Protein AF-A0AAD5TUG9-F1 (afdb_monomer_lite)

Secondary structure (DSSP, 8-state):
-------------------------------------PPP-------EEEEETTEEEEEEEETTEEEEETTTTTTHHHHHHHHHHHHTTT--------------EEE-HHHHHHHHHTSPPPPPPP--------------------------------SSS-------TTPPBPPPB----TTTSEE-TTS-EE---EEE-SSTTTEEEEHHHIIIIIS---HHHHHHHHHSSTTS-BTTTEEEEEETTEEEEEEEHHHHHHHHHH--SHHHHHHHHHHHHHHHHHHHS-HHHHHHHHHHHTT--HHHHHHHHHT--S--EEEEEEEEEEHHHHTTTTTB--TT--TTSEEEEEEEESSHHHHHHHHHHHHGGGSTT---EEEEEEEE-TTTHHHHHHHHHHHHHH-GGGB--B-SEEEPTTS-EEE----TTEEEE-GGGHHHHHHHHHHHHHHH-THHHHHHHHHHHHHHHHHHHHHHHHHHHHHHHHHHHHHHHHHHHHHHHHHHHHHHHHHHHHHHHHHHHHHHHHHHHHHHHHHHHHTT--

Sequence (546 aa):
MSLPSNAIPGAVSRRLVSGGNSPVNVGGGGFGALAADPPQPSGSQSDSRLRIKGREFLVAELAGQQYVLSDDLRDVLPAYFTSKREKAKNAKWTSGLPSWSCSKVLVTRDWLERELDNQPIPEPQETGPLPSAACGKENAGQGNPTLVARSTSPQESLEDTEPVEDNDESLAPAPDLVSLTDAQKWSDEDGKPVELETRGELTKTGLLFRAADVAKKLLGTTPRNLRKTIYDGDAFVPDEDFIRVRQDNVTTIYVTFSGVVRLLYRSRRALARRFTDWATEKLFVLKAGDDNDRAGLAGDILGVPLQTALTILNKCPLPCAQVYLLTLGTVGKLRETMTIANANAADDHIVVKIGATTRGAATRISEHRLGLGRIKNVDLRFVKAIWTDPLLLFTCEAEVKQYFQSHADWIFRHSGWETWRDGKRRPASERSEIFVIPAKELDTVQKLYDAWQAKFGGGYADLLKTNEALQEALRQKGINEAVLADVHNERIRSRDIEIAACHREIAGRDREIAGRDRESALLKQHISQAEELHQLKMDVLRSKNA

Organism: NCBI:txid109894

Radius of gyration: 45.91 Å; chains: 1; bounding box: 108×110×173 Å

pLDDT: mean 72.06, std 23.51, range [25.47, 98.25]

InterPro domains:
  IPR003497 BRO N-terminal domain [PS51750] (180-293)

Foldseek 3Di:
DDDDDDDDDDDDDDDDDDDDDDDDDDDDDDDDDDDDDDDDDDPDPPQDWDADPNDTFTWDADPNATETAVVSCPVPVVVVVVVCVVCVVDDDDDDDDDDDPDRYDYDHPVVVVVVVVVPDDPDDDDDDDDDDDDDDDDDDDDDDDDDDDDDDDDDDDDDPDPLPPPCVVVAAAFAAWDDDDQVRADADPVRGGQDFGWGADPDQLRIWTFQQSLQCTQQVHHVVVVVCVAPVDPQHDESRQWHWHQDPNHTTIIGGPNVSLSVLCVGPDPSSVVVVVVVCQLVCCVPPNDPVSVVVSCCVVVVPDVVVVLVVFVVPPAQFKKKWKKWFAFCLLCCVQQQQPLPLFDRQWTKMFIDIDSRTDNVVLVVCCVPSVVGGSTDIDTDDMQGADPVCRVVLSVVLLVVQVVVVSFFRDHPDWDQDPVRDTDRPPRNSRITTGNPVCSVVSSVVNVVSNVVGVPCVVVVVVVVVVVVVVVVVVVVVVVVVVVVVVVVVVVVVVVVVVVVVVVVVVVVVVVVVVVVVVVVVVVVVVVVVVVVVVVVVVVVVVD

Structure (mmCIF, N/CA/C/O backbone):
data_AF-A0AAD5TUG9-F1
#
_entry.id   AF-A0AAD5TUG9-F1
#
loop_
_atom_site.group_PDB
_atom_site.id
_atom_site.type_symbol
_atom_site.label_atom_id
_atom_site.label_alt_id
_atom_site.label_comp_id
_atom_site.label_asym_id
_atom_site.label_entity_id
_atom_site.label_seq_id
_atom_site.pdbx_PDB_ins_code
_atom_site.Cartn_x
_atom_site.Cartn_y
_atom_site.Cartn_z
_atom_site.occupancy
_atom_site.B_iso_or_equiv
_atom_site.auth_seq_id
_atom_site.auth_comp_id
_atom_site.auth_asym_id
_atom_site.auth_atom_id
_atom_site.pdbx_PDB_model_num
ATOM 1 N N . MET A 1 1 ? -11.981 8.557 91.994 1.00 34.09 1 MET A N 1
ATOM 2 C CA . MET A 1 1 ? -10.874 7.646 91.636 1.00 34.09 1 MET A CA 1
ATOM 3 C C . MET A 1 1 ? -10.370 8.064 90.264 1.00 34.09 1 MET A C 1
ATOM 5 O O . MET A 1 1 ? -11.205 8.197 89.386 1.00 34.09 1 MET A O 1
ATOM 9 N N . SER A 1 2 ? -9.101 8.290 89.950 1.00 27.89 2 SER A N 1
ATOM 10 C CA . SER A 1 2 ? -7.861 8.592 90.687 1.00 27.89 2 SER A CA 1
ATOM 11 C C . SER A 1 2 ? -6.741 8.294 89.682 1.00 27.89 2 SER A C 1
ATOM 13 O O . SER A 1 2 ? -6.623 7.167 89.211 1.00 27.89 2 SER A O 1
ATOM 15 N N . LEU A 1 3 ? -5.971 9.326 89.343 1.00 33.53 3 LEU A N 1
ATOM 16 C CA . LEU A 1 3 ? -4.694 9.302 88.604 1.00 33.53 3 LEU A CA 1
ATOM 17 C C . LEU A 1 3 ? -3.623 8.472 89.397 1.00 33.53 3 LEU A C 1
ATOM 19 O O . LEU A 1 3 ? -3.961 8.099 90.525 1.00 33.53 3 LEU A O 1
ATOM 23 N N . PRO A 1 4 ? -2.361 8.211 88.929 1.00 60.53 4 PRO A N 1
ATOM 24 C CA . PRO A 1 4 ? -1.584 9.121 88.064 1.00 60.53 4 PRO A CA 1
ATOM 25 C C . PRO A 1 4 ? -0.418 8.612 87.153 1.00 60.53 4 PRO A C 1
ATOM 27 O O . PRO A 1 4 ? 0.036 7.478 87.215 1.00 60.53 4 PRO A O 1
ATOM 30 N N . SER A 1 5 ? 0.095 9.576 86.361 1.00 34.31 5 SER A N 1
ATOM 31 C CA . SER A 1 5 ? 1.519 9.913 86.068 1.00 34.31 5 SER A CA 1
ATOM 32 C C . SER A 1 5 ? 2.519 8.917 85.442 1.00 34.31 5 SER A C 1
ATOM 34 O O . SER A 1 5 ? 2.812 7.881 86.029 1.00 34.31 5 SER A O 1
ATOM 36 N N . ASN A 1 6 ? 3.283 9.386 84.434 1.00 31.80 6 ASN A N 1
ATOM 37 C CA . ASN A 1 6 ? 4.652 9.905 84.680 1.00 31.80 6 ASN A CA 1
ATOM 38 C C . ASN A 1 6 ? 5.288 10.678 83.497 1.00 31.80 6 ASN A C 1
ATOM 40 O O . ASN A 1 6 ? 4.748 10.692 82.394 1.00 31.80 6 ASN A O 1
ATOM 44 N N . ALA A 1 7 ? 6.401 11.380 83.773 1.00 31.02 7 ALA A N 1
ATOM 45 C CA . ALA A 1 7 ? 7.134 12.316 82.896 1.00 31.02 7 ALA A CA 1
ATOM 46 C C . ALA A 1 7 ? 8.590 12.520 83.451 1.00 31.02 7 ALA A C 1
ATOM 48 O O . ALA A 1 7 ? 8.932 11.869 84.432 1.00 31.02 7 ALA A O 1
ATOM 49 N N . ILE A 1 8 ? 9.525 13.353 82.948 1.00 33.47 8 ILE A N 1
ATOM 50 C CA . ILE A 1 8 ? 9.454 14.440 81.945 1.00 33.47 8 ILE A CA 1
ATOM 51 C C . ILE A 1 8 ? 10.663 14.517 80.958 1.00 33.47 8 ILE A C 1
ATOM 53 O O . ILE A 1 8 ? 10.397 14.446 79.760 1.00 33.47 8 ILE A O 1
ATOM 57 N N . PRO A 1 9 ? 11.937 14.792 81.355 1.00 55.38 9 PRO A N 1
ATOM 58 C CA . PRO A 1 9 ? 12.659 15.866 80.644 1.00 55.38 9 PRO A CA 1
ATOM 59 C C . PRO A 1 9 ? 14.046 15.554 80.039 1.00 55.38 9 PRO A C 1
ATOM 61 O O . PRO A 1 9 ? 14.785 14.692 80.505 1.00 55.38 9 PRO A O 1
ATOM 64 N N . GLY A 1 10 ? 14.456 16.414 79.097 1.00 26.84 10 GLY A N 1
ATOM 65 C CA . GLY A 1 10 ? 15.852 16.651 78.705 1.00 26.84 10 GLY A CA 1
ATOM 66 C C . GLY A 1 10 ? 15.992 17.967 77.921 1.00 26.84 10 GLY A C 1
ATOM 67 O O . GLY A 1 10 ? 15.315 18.145 76.913 1.00 26.84 10 GLY A O 1
ATOM 68 N N . ALA A 1 11 ? 16.827 18.909 78.384 1.00 29.97 11 ALA A N 1
ATOM 69 C CA . ALA A 1 11 ? 17.000 20.230 77.757 1.00 29.97 11 ALA A CA 1
ATOM 70 C C . ALA A 1 11 ? 18.384 20.852 78.043 1.00 29.97 11 ALA A C 1
ATOM 72 O O . ALA A 1 11 ? 18.853 20.808 79.178 1.00 29.97 11 ALA A O 1
ATOM 73 N N . VAL A 1 12 ? 19.005 21.486 77.034 1.00 28.94 12 VAL A N 1
ATOM 74 C CA . VAL A 1 12 ? 20.234 22.313 77.134 1.00 28.94 12 VAL A CA 1
ATOM 75 C C . VAL A 1 12 ? 20.119 23.513 76.164 1.00 28.94 12 VAL A C 1
ATOM 77 O O . VAL A 1 12 ? 19.297 23.489 75.251 1.00 28.94 12 VAL A O 1
ATOM 80 N N . SER A 1 13 ? 20.871 24.601 76.391 1.00 28.20 13 SER A N 1
ATOM 81 C CA . SER A 1 13 ? 20.635 25.944 75.814 1.00 28.20 13 SER A CA 1
ATOM 82 C C . SER A 1 13 ? 21.926 26.760 75.587 1.00 28.20 13 SER A C 1
ATOM 84 O O . SER A 1 13 ? 22.892 26.526 76.314 1.00 28.20 13 SER A O 1
ATOM 86 N N . ARG A 1 14 ? 21.904 27.720 74.627 1.00 26.75 14 ARG A N 1
ATOM 87 C CA . ARG A 1 14 ? 22.701 28.985 74.427 1.00 26.75 14 ARG A CA 1
ATOM 88 C C . ARG A 1 14 ? 22.638 29.392 72.921 1.00 26.75 14 ARG A C 1
ATOM 90 O O . ARG A 1 14 ? 22.548 28.489 72.101 1.00 26.75 14 ARG A O 1
ATOM 97 N N . ARG A 1 15 ? 22.504 30.647 72.424 1.00 27.20 15 ARG A N 1
ATOM 98 C CA . ARG A 1 15 ? 23.045 32.018 72.721 1.00 27.20 15 ARG A CA 1
ATOM 99 C C . ARG A 1 15 ? 24.567 32.134 72.462 1.00 27.20 15 ARG A C 1
ATOM 101 O O . ARG A 1 15 ? 25.267 31.199 72.809 1.00 27.20 15 ARG A O 1
ATOM 108 N N . LEU A 1 16 ? 25.180 33.192 71.897 1.00 27.47 16 LEU A N 1
ATOM 109 C CA . LEU A 1 16 ? 24.871 34.617 71.565 1.00 27.47 16 LEU A CA 1
ATOM 110 C C . LEU A 1 16 ? 25.285 34.918 70.071 1.00 27.47 16 LEU A C 1
ATOM 112 O O . LEU A 1 16 ? 25.806 34.002 69.450 1.00 27.47 16 LEU A O 1
ATOM 116 N N . VAL A 1 17 ? 25.043 36.017 69.313 1.00 28.30 17 VAL A N 1
ATOM 117 C CA . VAL A 1 17 ? 24.911 37.504 69.478 1.00 28.30 17 VAL A CA 1
ATOM 118 C C . VAL A 1 17 ? 26.267 38.221 69.723 1.00 28.30 17 VAL A C 1
ATOM 120 O O . VAL A 1 17 ? 26.941 37.845 70.671 1.00 28.30 17 VAL A O 1
ATOM 123 N N . SER A 1 18 ? 26.760 39.236 68.977 1.00 28.28 18 SER A N 1
ATOM 124 C CA . SER A 1 18 ? 26.375 40.007 67.749 1.00 28.28 18 SER A CA 1
ATOM 125 C C . SER A 1 18 ? 27.658 40.326 66.910 1.00 28.28 18 SER A C 1
ATOM 127 O O . SER A 1 18 ? 28.718 39.827 67.268 1.00 28.28 18 SER A O 1
ATOM 129 N N . GLY A 1 19 ? 27.732 41.100 65.806 1.00 27.00 19 GLY A N 1
ATOM 130 C CA . GLY A 1 19 ? 26.758 41.822 64.952 1.00 27.00 19 GLY A CA 1
ATOM 131 C C . GLY A 1 19 ? 26.914 43.367 64.943 1.00 27.00 19 GLY A C 1
ATOM 132 O O . GLY A 1 19 ? 26.718 43.968 65.996 1.00 27.00 19 GLY A O 1
ATOM 133 N N . GLY A 1 20 ? 27.200 44.005 63.782 1.00 26.98 20 GLY A N 1
ATOM 134 C CA . GLY A 1 20 ? 27.249 45.479 63.588 1.00 26.98 20 GLY A CA 1
ATOM 135 C C . GLY A 1 20 ? 27.957 46.008 62.304 1.00 26.98 20 GLY A C 1
ATOM 136 O O . GLY A 1 20 ? 28.772 45.303 61.724 1.00 26.98 20 GLY A O 1
ATOM 137 N N . ASN A 1 21 ? 27.659 47.271 61.944 1.00 28.45 21 ASN A N 1
ATOM 138 C CA . ASN A 1 21 ? 28.396 48.263 61.110 1.00 28.45 21 ASN A CA 1
ATOM 139 C C . ASN A 1 21 ? 28.612 48.128 59.570 1.00 28.45 21 ASN A C 1
ATOM 141 O O . ASN A 1 21 ? 29.330 47.267 59.074 1.00 28.45 21 ASN A O 1
ATOM 145 N N . SER A 1 22 ? 28.111 49.147 58.847 1.00 30.33 22 SER A N 1
ATOM 146 C CA . SER A 1 22 ? 28.623 49.733 57.576 1.00 30.33 22 SER A CA 1
ATOM 147 C C . SER A 1 22 ? 29.964 50.497 57.813 1.00 30.33 22 SER A C 1
ATOM 149 O O . SER A 1 22 ? 30.303 50.625 58.994 1.00 30.33 22 SER A O 1
ATOM 151 N N . PRO A 1 23 ? 30.721 51.073 56.824 1.00 45.41 23 PRO A N 1
ATOM 152 C CA . PRO A 1 23 ? 30.227 52.041 55.804 1.00 45.41 23 PRO A CA 1
ATOM 153 C C . PRO A 1 23 ? 31.032 52.160 54.458 1.00 45.41 23 PRO A C 1
ATOM 155 O O . PRO A 1 23 ? 31.963 51.402 54.248 1.00 45.41 23 PRO A O 1
ATOM 158 N N . VAL A 1 24 ? 30.676 53.156 53.603 1.00 30.22 24 VAL A N 1
ATOM 159 C CA . VAL A 1 24 ? 31.566 54.084 52.809 1.00 30.22 24 VAL A CA 1
ATOM 160 C C . VAL A 1 24 ? 32.623 53.496 51.825 1.00 30.22 24 VAL A C 1
ATOM 162 O O . VAL A 1 24 ? 33.306 52.546 52.161 1.00 30.22 24 VAL A O 1
ATOM 165 N N . ASN A 1 25 ? 32.969 54.047 50.642 1.00 28.95 25 ASN A N 1
ATOM 166 C CA . ASN A 1 25 ? 32.515 55.128 49.727 1.00 28.95 25 ASN A CA 1
ATOM 167 C C . ASN A 1 25 ? 33.529 55.184 48.527 1.00 28.95 25 ASN A C 1
ATOM 169 O O . ASN A 1 25 ? 34.569 54.541 48.623 1.00 28.95 25 ASN A O 1
ATOM 173 N N . VAL A 1 26 ? 33.316 56.038 47.504 1.00 29.30 26 VAL A N 1
ATOM 174 C CA . VAL A 1 26 ? 34.293 56.465 46.449 1.00 29.30 26 VAL A CA 1
ATOM 175 C C . VAL A 1 26 ? 34.677 55.383 45.402 1.00 29.30 26 VAL A C 1
ATOM 177 O O . VAL A 1 26 ? 34.838 54.221 45.743 1.00 29.30 26 VAL A O 1
ATOM 180 N N . GLY A 1 27 ? 34.868 55.670 44.102 1.00 26.47 27 GLY A N 1
ATOM 181 C CA . GLY A 1 27 ? 34.638 56.896 43.308 1.00 26.47 27 GLY A CA 1
ATOM 182 C C . GLY A 1 27 ? 35.423 56.907 41.971 1.00 26.47 27 GLY A C 1
ATOM 183 O O . GLY A 1 27 ? 36.278 56.053 41.760 1.00 26.47 27 GLY A O 1
ATOM 184 N N . GLY A 1 28 ? 35.149 57.886 41.091 1.00 28.70 28 GLY A N 1
ATOM 185 C CA . GLY A 1 28 ? 35.770 58.042 39.751 1.00 28.70 28 GLY A CA 1
ATOM 186 C C . GLY A 1 28 ? 35.131 57.164 38.651 1.00 28.70 28 GLY A C 1
ATOM 187 O O . GLY A 1 28 ? 34.645 56.078 38.938 1.00 28.70 28 GLY A O 1
ATOM 188 N N . GLY A 1 29 ? 35.029 57.556 37.372 1.00 27.75 29 GLY A N 1
ATOM 189 C CA . GLY A 1 29 ? 35.435 58.800 36.693 1.00 27.75 29 GLY A CA 1
ATOM 190 C C . GLY A 1 29 ? 36.922 58.845 36.301 1.00 27.75 29 GLY A C 1
ATOM 191 O O . GLY A 1 29 ? 37.761 58.676 37.174 1.00 27.75 29 GLY A O 1
ATOM 192 N N . GLY A 1 30 ? 37.317 59.105 35.046 1.00 28.36 30 GLY A N 1
ATOM 193 C CA . GLY A 1 30 ? 36.535 59.259 33.805 1.00 28.36 30 GLY A CA 1
ATOM 194 C C . GLY A 1 30 ? 37.361 59.889 32.662 1.00 28.36 30 GLY A C 1
ATOM 195 O O . GLY A 1 30 ? 38.347 60.555 32.944 1.00 28.36 30 GLY A O 1
ATOM 196 N N . PHE A 1 31 ? 36.905 59.729 31.408 1.00 29.50 31 PHE A N 1
ATOM 197 C CA . PHE A 1 31 ? 37.434 60.330 30.159 1.00 29.50 31 PHE A CA 1
ATOM 198 C C . PHE A 1 31 ? 38.895 60.037 29.739 1.00 29.50 31 PHE A C 1
ATOM 200 O O . PHE A 1 31 ? 39.803 59.902 30.547 1.00 29.50 31 PHE A O 1
ATOM 207 N N . GLY A 1 32 ? 39.113 59.991 28.418 1.00 28.70 32 GLY A N 1
ATOM 208 C CA . GLY A 1 32 ? 40.435 59.866 27.791 1.00 28.70 32 GLY A CA 1
ATOM 209 C C . GLY A 1 32 ? 40.340 59.282 26.380 1.00 28.70 32 GLY A C 1
ATOM 210 O O . GLY A 1 32 ? 40.262 58.069 26.226 1.00 28.70 32 GLY A O 1
ATOM 211 N N . ALA A 1 33 ? 40.323 60.137 25.357 1.00 36.31 33 ALA A N 1
ATOM 212 C CA . ALA A 1 33 ? 40.300 59.734 23.949 1.00 36.31 33 ALA A CA 1
ATOM 213 C C . ALA A 1 33 ? 41.574 60.199 23.234 1.00 36.31 33 ALA A C 1
ATOM 215 O O . ALA A 1 33 ? 42.085 61.268 23.557 1.00 36.31 33 ALA A O 1
ATOM 216 N N . LEU A 1 34 ? 42.032 59.430 22.243 1.00 29.91 34 LEU A N 1
ATOM 217 C CA . LEU A 1 34 ? 42.871 59.865 21.117 1.00 29.91 34 LEU A CA 1
ATOM 218 C C . LEU A 1 34 ? 42.890 58.753 20.047 1.00 29.91 34 LEU A C 1
ATOM 220 O O . LEU A 1 34 ? 42.493 57.624 20.332 1.00 29.91 34 LEU A O 1
ATOM 224 N N . ALA A 1 35 ? 43.304 59.076 18.821 1.00 36.12 35 ALA A N 1
ATOM 225 C CA . ALA A 1 35 ? 43.249 58.178 17.663 1.00 36.12 35 ALA A CA 1
ATOM 226 C C . ALA A 1 35 ? 44.560 58.198 16.861 1.00 36.12 35 ALA A C 1
ATOM 228 O O . ALA A 1 35 ? 45.218 59.237 16.819 1.00 36.12 35 ALA A O 1
ATOM 229 N N . ALA A 1 36 ? 44.885 57.085 16.191 1.00 30.83 36 ALA A N 1
ATOM 230 C CA . ALA A 1 36 ? 45.829 57.023 15.071 1.00 30.83 36 ALA A CA 1
ATOM 231 C C . ALA A 1 36 ? 45.641 55.733 14.235 1.00 30.83 36 ALA A C 1
ATOM 233 O O . ALA A 1 36 ? 45.448 54.662 14.801 1.00 30.83 36 ALA A O 1
ATOM 234 N N . ASP A 1 37 ? 45.730 55.908 12.914 1.00 29.55 37 ASP A N 1
ATOM 235 C CA . ASP A 1 37 ? 46.160 55.018 11.817 1.00 29.55 37 ASP A CA 1
ATOM 236 C C . ASP A 1 37 ? 45.572 53.593 11.579 1.00 29.55 37 ASP A C 1
ATOM 238 O O . ASP A 1 37 ? 45.371 52.810 12.507 1.00 29.55 37 ASP A O 1
ATOM 242 N N . PRO A 1 38 ? 45.345 53.204 10.297 1.00 44.66 38 PRO A N 1
ATOM 243 C CA . PRO A 1 38 ? 44.848 51.880 9.907 1.00 44.66 38 PRO A CA 1
ATOM 244 C C . PRO A 1 38 ? 45.954 50.906 9.425 1.00 44.66 38 PRO A C 1
ATOM 246 O O . PRO A 1 38 ? 46.828 51.300 8.649 1.00 44.66 38 PRO A O 1
ATOM 249 N N . PRO A 1 39 ? 45.883 49.604 9.766 1.00 34.72 39 PRO A N 1
ATOM 250 C CA . PRO A 1 39 ? 46.688 48.559 9.131 1.00 34.72 39 PRO A CA 1
ATOM 251 C C . PRO A 1 39 ? 46.007 47.946 7.888 1.00 34.72 39 PRO A C 1
ATOM 253 O O . PRO A 1 39 ? 44.784 47.936 7.754 1.00 34.72 39 PRO A O 1
ATOM 256 N N . GLN A 1 40 ? 46.824 47.409 6.978 1.00 32.88 40 GLN A N 1
ATOM 257 C CA . GLN A 1 40 ? 46.404 46.738 5.737 1.00 32.88 40 GLN A CA 1
ATOM 258 C C . GLN A 1 40 ? 45.775 45.345 5.978 1.00 32.88 40 GLN A C 1
ATOM 260 O O . GLN A 1 40 ? 46.005 44.749 7.032 1.00 32.88 40 GLN A O 1
ATOM 265 N N . PRO A 1 41 ? 45.027 44.781 5.003 1.00 34.38 41 PRO A N 1
ATOM 266 C CA . PRO A 1 41 ? 44.451 43.440 5.114 1.00 34.38 41 PRO A CA 1
ATOM 267 C C . PRO A 1 41 ? 45.528 42.342 5.072 1.00 34.38 41 PRO A C 1
ATOM 269 O O . PRO A 1 41 ? 45.875 41.818 4.013 1.00 34.38 41 PRO A O 1
ATOM 272 N N . SER A 1 42 ? 46.036 41.945 6.239 1.00 33.62 42 SER A N 1
ATOM 273 C CA . SER A 1 42 ? 46.809 40.712 6.387 1.00 33.62 42 SER A CA 1
ATOM 274 C C . SER A 1 42 ? 45.867 39.508 6.341 1.00 33.62 42 SER A C 1
ATOM 276 O O . SER A 1 42 ? 45.110 39.277 7.283 1.00 33.62 42 SER A O 1
ATOM 278 N N . GLY A 1 43 ? 45.925 38.736 5.253 1.00 38.53 43 GLY A N 1
ATOM 279 C CA . GLY A 1 43 ? 45.144 37.513 5.045 1.00 38.53 43 GLY A CA 1
ATOM 280 C C . GLY A 1 43 ? 45.573 36.344 5.939 1.00 38.53 43 GLY A C 1
ATOM 281 O O . GLY A 1 43 ? 46.023 35.318 5.440 1.00 38.53 43 GLY A O 1
ATOM 282 N N . SER A 1 44 ? 45.451 36.487 7.259 1.00 34.16 44 SER A N 1
ATOM 283 C CA . SER A 1 44 ? 45.597 35.385 8.213 1.00 34.16 44 SER A CA 1
ATOM 284 C C . SER A 1 44 ? 44.239 34.739 8.481 1.00 34.16 44 SER A C 1
ATOM 286 O O . SER A 1 44 ? 43.317 35.425 8.924 1.00 34.16 44 SER A O 1
ATOM 288 N N . GLN A 1 45 ? 44.123 33.420 8.301 1.00 41.75 45 GLN A N 1
ATOM 289 C CA . GLN A 1 45 ? 42.988 32.671 8.843 1.00 41.75 45 GLN A CA 1
ATOM 290 C C . GLN A 1 45 ? 43.100 32.666 10.372 1.00 41.75 45 GLN A C 1
ATOM 292 O O . GLN A 1 45 ? 43.887 31.921 10.953 1.00 41.75 45 GLN A O 1
ATOM 297 N N . SER A 1 46 ? 42.340 33.537 11.031 1.00 39.22 46 SER A N 1
ATOM 298 C CA . SER A 1 46 ? 42.260 33.589 12.488 1.00 39.22 46 SER A CA 1
ATOM 299 C C . SER A 1 46 ? 41.402 32.430 13.001 1.00 39.22 46 SER A C 1
ATOM 301 O O . SER A 1 46 ? 40.180 32.566 13.101 1.00 39.22 46 SER A O 1
ATOM 303 N N . ASP A 1 47 ? 42.060 31.305 13.312 1.00 47.75 47 ASP A N 1
ATOM 304 C CA . ASP A 1 47 ? 41.486 30.096 13.926 1.00 47.75 47 ASP A CA 1
ATOM 305 C C . ASP A 1 47 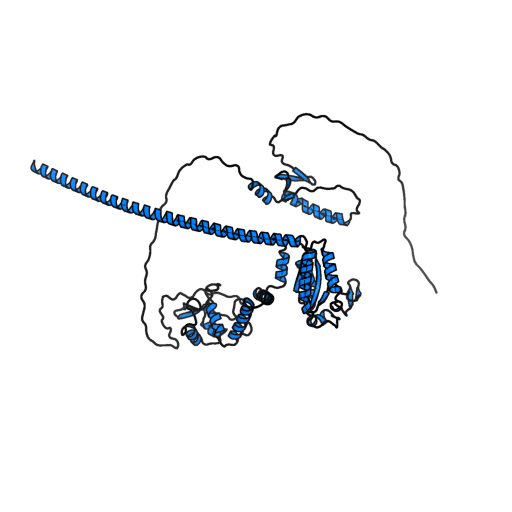? 40.708 30.472 15.201 1.00 47.75 47 ASP A C 1
ATOM 307 O O . ASP A 1 47 ? 41.272 30.688 16.277 1.00 47.75 47 ASP A O 1
ATOM 311 N N . SER A 1 48 ? 39.399 30.674 15.049 1.00 64.44 48 SER A N 1
ATOM 312 C CA . SER A 1 48 ? 38.591 31.401 16.024 1.00 64.44 48 SER A CA 1
ATOM 313 C C . SER A 1 48 ? 38.123 30.455 17.116 1.00 64.44 48 SER A C 1
ATOM 315 O O . SER A 1 48 ? 37.242 29.626 16.908 1.00 64.44 48 SER A O 1
ATOM 317 N N . ARG A 1 49 ? 38.715 30.562 18.308 1.00 68.44 49 ARG A N 1
ATOM 318 C CA . ARG A 1 49 ? 38.434 29.636 19.412 1.00 68.44 49 ARG A CA 1
ATOM 319 C C . ARG A 1 49 ? 37.482 30.225 20.436 1.00 68.44 49 ARG A C 1
ATOM 321 O O . ARG A 1 49 ? 37.807 31.171 21.152 1.00 68.44 49 ARG A O 1
ATOM 328 N N . LEU A 1 50 ? 36.309 29.612 20.557 1.00 70.50 50 LEU A N 1
ATOM 329 C CA . LEU A 1 50 ? 35.374 29.893 21.643 1.00 70.50 50 LEU A CA 1
ATOM 330 C C . LEU A 1 50 ? 35.789 29.088 22.877 1.00 70.50 50 LEU A C 1
ATOM 332 O O . LEU A 1 50 ? 36.084 27.902 22.761 1.00 70.50 50 LEU A O 1
ATOM 336 N N . ARG A 1 51 ? 35.775 29.692 24.072 1.00 65.81 51 ARG A N 1
ATOM 337 C CA . ARG A 1 51 ? 36.155 29.000 25.314 1.00 65.81 51 ARG A CA 1
ATOM 338 C C . ARG A 1 51 ? 34.966 28.821 26.258 1.00 65.81 51 ARG A C 1
ATOM 340 O O . ARG A 1 51 ? 34.426 29.794 26.776 1.00 65.81 51 ARG A O 1
ATOM 347 N N . ILE A 1 52 ? 34.570 27.572 26.522 1.00 69.56 52 ILE A N 1
ATOM 348 C CA . ILE A 1 52 ? 33.433 27.220 27.393 1.00 69.56 52 ILE A CA 1
ATOM 349 C C . ILE A 1 52 ? 33.924 26.303 28.518 1.00 69.56 52 ILE A C 1
ATOM 351 O O . ILE A 1 52 ? 34.490 25.240 28.274 1.00 69.56 52 ILE A O 1
ATOM 355 N N . LYS A 1 53 ? 33.715 26.712 29.780 1.00 68.81 53 LYS A N 1
ATOM 356 C CA . LYS A 1 53 ? 34.207 26.000 30.984 1.00 68.81 53 LYS A CA 1
ATOM 357 C C . LYS A 1 53 ? 35.706 25.627 30.916 1.00 68.81 53 LYS A C 1
ATOM 359 O O . LYS A 1 53 ? 36.110 24.576 31.402 1.00 68.81 53 LYS A O 1
ATOM 364 N N . GLY A 1 54 ? 36.529 26.474 30.297 1.00 70.62 54 GLY A N 1
ATOM 365 C CA . GLY A 1 54 ? 37.978 26.274 30.179 1.00 70.62 54 GLY A CA 1
ATOM 366 C C . GLY A 1 54 ? 38.439 25.405 29.000 1.00 70.62 54 GLY A C 1
ATOM 367 O O . GLY A 1 54 ? 39.603 25.542 28.619 1.00 70.62 54 GLY A O 1
ATOM 368 N N . ARG A 1 55 ? 37.558 24.603 28.380 1.00 65.50 55 ARG A N 1
ATOM 369 C CA . ARG A 1 55 ? 37.817 23.948 27.082 1.00 65.50 55 ARG A CA 1
ATOM 370 C C . ARG A 1 55 ? 37.669 24.956 25.939 1.00 65.50 55 ARG A C 1
ATOM 372 O O . ARG A 1 55 ? 36.836 25.858 26.034 1.00 65.50 55 ARG A O 1
ATOM 379 N N . GLU A 1 56 ? 38.463 24.791 24.890 1.00 73.38 56 GLU A N 1
ATOM 380 C CA . GLU A 1 56 ? 38.367 25.540 23.629 1.00 73.38 56 GLU A CA 1
ATOM 381 C C . GLU A 1 56 ? 37.624 24.701 22.579 1.00 73.38 56 GLU A C 1
ATOM 383 O O . GLU A 1 56 ? 37.674 23.474 22.629 1.00 73.38 56 GLU A O 1
ATOM 388 N N . PHE A 1 57 ? 36.909 25.377 21.681 1.00 77.75 57 PHE A N 1
ATOM 389 C CA . PHE A 1 57 ? 36.032 24.817 20.648 1.00 77.75 57 PHE A CA 1
ATOM 390 C C . PHE A 1 57 ? 36.307 25.565 19.344 1.00 77.75 57 PHE A C 1
ATOM 392 O O . PHE A 1 57 ? 36.490 26.790 19.387 1.00 77.75 57 PHE A O 1
ATOM 399 N N . LEU A 1 58 ? 36.309 24.869 18.206 1.00 72.50 58 LEU A N 1
ATOM 400 C CA . LEU A 1 58 ? 36.477 25.528 16.912 1.00 72.50 58 LEU A CA 1
ATOM 401 C C . LEU A 1 58 ? 35.221 26.337 16.554 1.00 72.50 58 LEU A C 1
ATOM 403 O O . LEU A 1 58 ? 34.091 25.855 16.683 1.00 72.50 58 LEU A O 1
ATOM 407 N N . VAL A 1 59 ? 35.425 27.566 16.080 1.00 76.31 59 VAL A N 1
ATOM 408 C CA . VAL A 1 59 ? 34.387 28.392 15.460 1.00 76.31 59 VAL A CA 1
ATOM 409 C C . VAL A 1 59 ? 34.745 28.586 13.997 1.00 76.31 59 VAL A C 1
ATOM 411 O O . VAL A 1 59 ? 35.734 29.242 13.677 1.00 76.31 59 VAL A O 1
ATOM 414 N N . ALA A 1 60 ? 33.918 28.038 13.113 1.00 75.25 60 ALA A N 1
ATOM 415 C CA . ALA A 1 60 ? 33.970 28.366 11.697 1.00 75.25 60 ALA A CA 1
ATOM 416 C C . ALA A 1 60 ? 33.140 29.630 11.446 1.00 75.25 60 ALA A C 1
ATOM 418 O O . ALA A 1 60 ? 32.049 29.776 12.003 1.00 75.25 60 ALA A O 1
ATOM 419 N N . GLU A 1 61 ? 33.628 30.528 10.594 1.00 67.69 61 GLU A N 1
ATOM 420 C CA . GLU A 1 61 ? 32.847 31.666 10.114 1.00 67.69 61 GLU A CA 1
ATOM 421 C C . GLU A 1 61 ? 32.523 31.474 8.631 1.00 67.69 61 GLU A C 1
ATOM 423 O O . GLU A 1 61 ? 33.422 31.334 7.805 1.00 67.69 61 GLU A O 1
ATOM 428 N N . LEU A 1 62 ? 31.231 31.436 8.305 1.00 64.56 62 LEU A N 1
ATOM 429 C CA . LEU A 1 62 ? 30.723 31.248 6.947 1.00 64.56 62 LEU A CA 1
ATOM 430 C C . LEU A 1 62 ? 29.681 32.338 6.675 1.00 64.56 62 LEU A C 1
ATOM 432 O O . LEU A 1 62 ? 28.742 32.509 7.453 1.00 64.56 62 LEU A O 1
ATOM 436 N N . ALA A 1 63 ? 29.879 33.111 5.603 1.00 70.44 63 ALA A N 1
ATOM 437 C CA . ALA A 1 63 ? 29.041 34.262 5.237 1.00 70.44 63 ALA A CA 1
ATOM 438 C C . ALA A 1 63 ? 28.781 35.265 6.394 1.00 70.44 63 ALA A C 1
ATOM 440 O O . ALA A 1 63 ? 27.684 35.804 6.531 1.00 70.44 63 ALA A O 1
ATOM 441 N N . GLY A 1 64 ? 29.782 35.499 7.255 1.00 65.81 64 GLY A N 1
ATOM 442 C CA . GLY A 1 64 ? 29.680 36.404 8.410 1.00 65.81 64 GLY A CA 1
ATOM 443 C C . GLY A 1 64 ? 28.860 35.863 9.591 1.00 65.81 64 GLY A C 1
ATOM 444 O O . GLY A 1 64 ? 28.561 36.609 10.524 1.00 65.81 64 GLY A O 1
ATOM 445 N N . GLN A 1 65 ? 28.484 34.579 9.578 1.00 62.94 65 GLN A N 1
ATOM 446 C CA . GLN A 1 65 ? 27.873 33.896 10.720 1.00 62.94 65 GLN A CA 1
ATOM 447 C C . GLN A 1 65 ? 28.845 32.897 11.346 1.00 62.94 65 GLN A C 1
ATOM 449 O O . GLN A 1 65 ? 29.567 32.186 10.649 1.00 62.94 65 GLN A O 1
ATOM 454 N N . GLN A 1 66 ? 28.843 32.836 12.679 1.00 72.94 66 GLN A N 1
ATOM 455 C CA . GLN A 1 66 ? 29.750 31.997 13.458 1.00 72.94 66 GLN A CA 1
ATOM 456 C C . GLN A 1 66 ? 29.073 30.710 13.934 1.00 72.94 66 GLN A C 1
ATOM 458 O O . GLN A 1 66 ? 28.131 30.741 14.734 1.00 72.94 66 GLN A O 1
ATOM 463 N N . TYR A 1 67 ? 29.622 29.590 13.479 1.00 71.31 67 TYR A N 1
ATOM 464 C CA . TYR A 1 67 ? 29.153 28.230 13.707 1.00 71.31 67 TYR A CA 1
ATOM 465 C C . TYR A 1 67 ? 30.082 27.503 14.675 1.00 71.31 67 TYR A C 1
ATOM 467 O O . TYR A 1 67 ? 31.301 27.601 14.559 1.00 71.31 67 TYR A O 1
ATOM 475 N N . VAL A 1 68 ? 29.514 26.742 15.613 1.00 78.06 68 VAL A N 1
ATOM 476 C CA . VAL A 1 68 ? 30.285 25.859 16.505 1.00 78.06 68 VAL A CA 1
ATOM 477 C C . VAL A 1 68 ? 29.982 24.415 16.128 1.00 78.06 68 VAL A C 1
ATOM 479 O O . VAL A 1 68 ? 28.810 24.030 16.063 1.00 78.06 68 VAL A O 1
ATOM 482 N N . LEU A 1 69 ? 31.029 23.627 15.880 1.00 72.88 69 LEU A N 1
ATOM 483 C CA . LEU A 1 69 ? 30.903 22.230 15.466 1.00 72.88 69 LEU A CA 1
ATOM 484 C C . LEU A 1 69 ? 30.233 21.391 16.564 1.00 72.88 69 LEU A C 1
ATOM 486 O O . LEU A 1 69 ? 30.605 21.450 17.740 1.00 72.88 69 LEU A O 1
ATOM 490 N N . SER A 1 70 ? 29.235 20.587 16.184 1.00 67.00 70 SER A N 1
ATOM 491 C CA . SER A 1 70 ? 28.460 19.781 17.137 1.00 67.00 70 SER A CA 1
ATOM 492 C C . SER A 1 70 ? 29.289 18.748 17.899 1.00 67.00 70 SER A C 1
ATOM 494 O O . SER A 1 70 ? 28.947 18.391 19.028 1.00 67.00 70 SER A O 1
ATOM 496 N N . ASP A 1 71 ? 30.359 18.251 17.280 1.00 67.44 71 ASP A N 1
ATOM 497 C CA . ASP A 1 71 ? 31.154 17.140 17.796 1.00 67.44 71 ASP A CA 1
ATOM 498 C C . ASP A 1 71 ? 32.077 17.578 18.942 1.00 67.44 71 ASP A C 1
ATOM 500 O O . ASP A 1 71 ? 32.120 16.891 19.962 1.00 67.44 71 ASP A O 1
ATOM 504 N N . ASP A 1 72 ? 32.667 18.779 18.873 1.00 66.06 72 ASP A N 1
ATOM 505 C CA . ASP A 1 72 ? 33.396 19.403 19.992 1.00 66.06 72 ASP A CA 1
ATOM 506 C C . ASP A 1 72 ? 32.499 19.543 21.243 1.00 66.06 72 ASP A C 1
ATOM 508 O O . ASP A 1 72 ? 32.946 19.434 22.389 1.00 66.06 72 ASP A O 1
ATOM 512 N N . LEU A 1 73 ? 31.198 19.779 21.032 1.00 61.78 73 LEU A N 1
ATOM 513 C CA . LEU A 1 73 ? 30.201 20.002 22.082 1.00 61.78 73 LEU A CA 1
ATOM 514 C C . LEU A 1 73 ? 29.583 18.717 22.664 1.00 61.78 73 LEU A C 1
ATOM 516 O O . LEU A 1 73 ? 28.928 18.803 23.714 1.00 61.78 73 LEU A O 1
ATOM 520 N N . ARG A 1 74 ? 29.793 17.537 22.052 1.00 57.50 74 ARG A N 1
ATOM 521 C CA . ARG A 1 74 ? 29.163 16.264 22.476 1.00 57.50 74 ARG A CA 1
ATOM 522 C C . ARG A 1 74 ? 29.440 15.895 23.932 1.00 57.50 74 ARG A C 1
ATOM 524 O O . ARG A 1 74 ? 28.527 15.437 24.611 1.00 57.50 74 ARG A O 1
ATOM 531 N N . ASP A 1 75 ? 30.645 16.151 24.432 1.00 56.97 75 ASP A N 1
ATOM 532 C CA . ASP A 1 75 ? 31.025 15.897 25.831 1.00 56.97 75 ASP A CA 1
ATOM 533 C C . ASP A 1 75 ? 30.318 16.827 26.832 1.00 56.97 75 ASP A C 1
ATOM 535 O O . ASP A 1 75 ? 30.091 16.480 27.994 1.00 56.97 75 ASP A O 1
ATOM 539 N N . VAL A 1 76 ? 30.021 18.059 26.412 1.00 57.47 76 VAL A N 1
ATOM 540 C CA . VAL A 1 76 ? 29.692 19.161 27.328 1.00 57.47 76 VAL A CA 1
ATOM 541 C C . VAL A 1 76 ? 28.187 19.388 27.428 1.00 57.47 76 VAL A C 1
ATOM 543 O O . VAL A 1 76 ? 27.696 19.745 28.505 1.00 57.47 76 VAL A O 1
ATOM 546 N N . LEU A 1 77 ? 27.436 19.124 26.355 1.00 54.28 77 LEU A N 1
ATOM 547 C CA . LEU A 1 77 ? 25.974 19.230 26.338 1.00 54.28 77 LEU A CA 1
ATOM 548 C C . LEU A 1 77 ? 25.279 18.282 27.344 1.00 54.28 77 LEU A C 1
ATOM 550 O O . LEU A 1 77 ? 24.453 18.783 28.116 1.00 54.28 77 LEU A O 1
ATOM 554 N N . PRO A 1 78 ? 25.620 16.977 27.456 1.00 47.75 78 PRO A N 1
ATOM 555 C CA . PRO A 1 78 ? 25.006 16.079 28.438 1.00 47.75 78 PRO A CA 1
ATOM 556 C C . PRO A 1 78 ? 25.194 16.584 29.871 1.00 47.75 78 PRO A C 1
ATOM 558 O O . PRO A 1 78 ? 24.225 16.696 30.620 1.00 47.75 78 PRO A O 1
ATOM 561 N N . ALA A 1 79 ? 26.420 16.991 30.221 1.00 50.50 79 ALA A N 1
ATOM 562 C CA . ALA A 1 79 ? 26.753 17.554 31.529 1.00 50.50 79 ALA A CA 1
ATOM 563 C C . ALA A 1 79 ? 26.082 18.917 31.798 1.00 50.50 79 ALA A C 1
ATOM 565 O O . ALA A 1 79 ? 25.852 19.287 32.951 1.00 50.50 79 ALA A O 1
ATOM 566 N N . TYR A 1 80 ? 25.766 19.694 30.757 1.00 42.59 80 TYR A N 1
ATOM 567 C CA . TYR A 1 80 ? 25.061 20.970 30.892 1.00 42.59 80 TYR A CA 1
ATOM 568 C C . TYR A 1 80 ? 23.571 20.766 31.216 1.00 42.59 80 TYR A C 1
ATOM 570 O O . TYR A 1 80 ? 23.047 21.396 32.141 1.00 42.59 80 TYR A O 1
ATOM 578 N N . PHE A 1 81 ? 22.896 19.852 30.510 1.00 39.50 81 PHE A N 1
ATOM 579 C CA . PHE A 1 81 ? 21.474 19.572 30.728 1.00 39.50 81 PHE A CA 1
ATOM 580 C C . PHE A 1 81 ? 21.200 18.773 32.013 1.00 39.50 81 PHE A C 1
ATOM 582 O O . PHE A 1 81 ? 20.235 19.086 32.717 1.00 39.50 81 PHE A O 1
ATOM 589 N N . THR A 1 82 ? 22.051 17.811 32.391 1.00 42.00 82 THR A N 1
ATOM 590 C CA . THR A 1 82 ? 21.911 17.104 33.681 1.00 42.00 82 THR A CA 1
ATOM 591 C C . THR A 1 82 ? 22.139 18.039 34.869 1.00 42.00 82 THR A C 1
ATOM 593 O O . THR A 1 82 ? 21.308 18.078 35.776 1.00 42.00 82 THR A O 1
ATOM 596 N N . SER A 1 83 ? 23.181 18.879 34.831 1.00 41.47 83 SER A N 1
ATOM 597 C CA . SER A 1 83 ? 23.496 19.814 35.922 1.00 41.47 83 SER A CA 1
ATOM 598 C C . SER A 1 83 ? 22.370 20.822 36.198 1.00 41.47 83 SER A C 1
ATOM 600 O O . SER A 1 83 ? 22.067 21.107 37.361 1.00 41.47 83 SER A O 1
ATOM 602 N N . LYS A 1 84 ? 21.681 21.323 35.157 1.00 40.59 84 LYS A N 1
ATOM 603 C CA . LYS A 1 84 ? 20.473 22.150 35.350 1.00 40.59 84 LYS A CA 1
ATOM 604 C C . LYS A 1 84 ? 19.326 21.361 35.995 1.00 40.59 84 LYS A C 1
ATOM 606 O O . LYS A 1 84 ? 18.625 21.920 36.835 1.00 40.59 84 LYS A O 1
ATOM 611 N N . ARG A 1 85 ? 19.151 20.076 35.663 1.00 37.72 85 ARG A N 1
ATOM 612 C CA . ARG A 1 85 ? 18.074 19.219 36.197 1.00 37.72 85 ARG A CA 1
ATOM 613 C C . ARG A 1 85 ? 18.224 18.911 37.691 1.00 37.72 85 ARG A C 1
ATOM 615 O O . ARG A 1 85 ? 17.215 18.744 38.372 1.00 37.72 85 ARG A O 1
ATOM 622 N N . GLU A 1 86 ? 19.451 18.866 38.206 1.00 39.72 86 GLU A N 1
ATOM 623 C CA . GLU A 1 86 ? 19.707 18.738 39.647 1.00 39.72 86 GLU A CA 1
ATOM 624 C C . GLU A 1 86 ? 19.555 20.073 40.378 1.00 39.72 86 GLU A C 1
ATOM 626 O O . GLU A 1 86 ? 18.808 20.158 41.354 1.00 39.72 86 GLU A O 1
ATOM 631 N N . LYS A 1 87 ? 20.183 21.149 39.878 1.00 38.00 87 LYS A N 1
ATOM 632 C CA . LYS A 1 87 ? 20.104 22.474 40.520 1.00 38.00 87 LYS A CA 1
ATOM 633 C C . LYS A 1 87 ? 18.678 23.039 40.554 1.00 38.00 87 LYS A C 1
ATOM 635 O O . LYS A 1 87 ? 18.323 23.716 41.516 1.00 38.00 87 LYS A O 1
ATOM 640 N N . ALA A 1 88 ? 17.833 22.690 39.582 1.00 37.44 88 ALA A N 1
ATOM 641 C CA . ALA A 1 88 ? 16.417 23.059 39.562 1.00 37.44 88 ALA A CA 1
ATOM 642 C C . ALA A 1 88 ? 15.582 22.480 40.725 1.00 37.44 88 ALA A C 1
ATOM 644 O O . ALA A 1 88 ? 14.491 22.984 40.973 1.00 37.44 88 ALA A O 1
ATOM 645 N N . LYS A 1 89 ? 16.056 21.455 41.453 1.00 37.19 89 LYS A N 1
ATOM 646 C CA . LYS A 1 89 ? 15.304 20.874 42.584 1.00 37.19 89 LYS A CA 1
ATOM 647 C C . LYS A 1 89 ? 15.416 21.663 43.894 1.00 37.19 89 LYS A C 1
ATOM 649 O O . LYS A 1 89 ? 14.523 21.538 44.721 1.00 37.19 89 LYS A O 1
ATOM 654 N N . ASN A 1 90 ? 16.477 22.457 44.080 1.00 36.41 90 ASN A N 1
ATOM 655 C CA . ASN A 1 90 ? 16.819 23.077 45.374 1.00 36.41 90 ASN A CA 1
ATOM 656 C C . ASN A 1 90 ? 17.050 24.606 45.318 1.00 36.41 90 ASN A C 1
ATOM 658 O O . ASN A 1 90 ? 17.462 25.198 46.314 1.00 36.41 90 ASN A O 1
ATOM 662 N N . ALA A 1 91 ? 16.809 25.268 44.181 1.00 29.09 91 ALA A N 1
ATOM 663 C CA . ALA A 1 91 ? 17.066 26.702 44.018 1.00 29.09 91 ALA A CA 1
ATOM 664 C C . ALA A 1 91 ? 15.819 27.568 44.290 1.00 29.09 91 ALA A C 1
ATOM 666 O O . ALA A 1 91 ? 14.884 27.617 43.489 1.00 29.09 91 ALA A O 1
ATOM 667 N N . LYS A 1 92 ? 15.834 28.313 45.402 1.00 31.22 92 LYS A N 1
ATOM 668 C CA . LYS A 1 92 ? 14.890 29.411 45.665 1.00 31.22 92 LYS A CA 1
ATOM 669 C C . LYS A 1 92 ? 15.288 30.603 44.785 1.00 31.22 92 LYS A C 1
ATOM 671 O O . LYS A 1 92 ? 16.434 31.035 44.848 1.00 31.22 92 LYS A O 1
ATOM 676 N N . TRP A 1 93 ? 14.380 31.103 43.947 1.00 29.03 93 TRP A N 1
ATOM 677 C CA . TRP A 1 93 ? 14.714 32.125 42.948 1.00 29.03 93 TRP A CA 1
ATOM 678 C C . TRP A 1 93 ? 15.031 33.481 43.595 1.00 29.03 93 TRP A C 1
ATOM 680 O O . TRP A 1 93 ? 14.170 34.087 44.231 1.00 29.03 93 TRP A O 1
ATOM 690 N N . THR A 1 94 ? 16.246 33.976 43.367 1.00 28.27 94 THR A N 1
ATOM 691 C CA . THR A 1 94 ? 16.619 35.389 43.501 1.00 28.27 94 THR A CA 1
ATOM 692 C C . THR A 1 94 ? 16.943 35.951 42.117 1.00 28.27 94 THR A C 1
ATOM 694 O O . THR A 1 94 ? 17.489 35.261 41.257 1.00 28.27 94 THR A O 1
ATOM 697 N N . SER A 1 95 ? 16.534 37.192 41.867 1.00 38.88 95 SER A N 1
ATOM 698 C CA . SER A 1 95 ? 16.575 37.826 40.548 1.00 38.88 95 SER A CA 1
ATOM 699 C C . SER A 1 95 ? 17.959 38.369 40.183 1.00 38.88 95 SER A C 1
ATOM 701 O O . SER A 1 95 ? 18.535 39.127 40.961 1.00 38.88 95 SER A O 1
ATOM 703 N N . GLY A 1 96 ? 18.418 38.089 38.959 1.00 38.72 96 GLY A N 1
ATOM 704 C CA . GLY A 1 96 ? 19.525 38.808 38.318 1.00 38.72 96 GLY A CA 1
ATOM 705 C C . GLY A 1 96 ? 20.503 37.908 37.561 1.00 38.72 96 GLY A C 1
ATOM 706 O O . GLY A 1 96 ? 21.249 37.166 38.186 1.00 38.72 96 GLY A O 1
ATOM 707 N N . LEU A 1 97 ? 20.490 38.002 36.225 1.00 26.88 97 LEU A N 1
ATOM 708 C CA . LEU A 1 97 ? 21.584 37.800 35.250 1.00 26.88 97 LEU A CA 1
ATOM 709 C C . LEU A 1 97 ? 21.005 38.097 33.832 1.00 26.88 97 LEU A C 1
ATOM 711 O O . LEU A 1 97 ? 19.780 38.141 33.694 1.00 26.88 97 LEU A O 1
ATOM 715 N N . PRO A 1 98 ? 21.827 38.408 32.808 1.00 30.86 98 PRO A N 1
ATOM 716 C CA . PRO A 1 98 ? 21.404 39.266 31.693 1.00 30.86 98 PRO A CA 1
ATOM 717 C C . PRO A 1 98 ? 20.730 38.548 30.513 1.00 30.86 98 PRO A C 1
ATOM 719 O O . PRO A 1 98 ? 20.839 37.335 30.334 1.00 30.86 98 PRO A O 1
ATOM 722 N N . SER A 1 99 ? 20.103 39.351 29.652 1.00 32.16 99 SER A N 1
ATOM 723 C CA . SER A 1 99 ? 19.604 38.966 28.328 1.00 32.16 99 SER A CA 1
ATOM 724 C C . SER A 1 99 ? 20.719 38.444 27.415 1.00 32.16 99 SER A C 1
ATOM 726 O O . SER A 1 99 ? 21.758 39.087 27.277 1.00 32.16 99 SER A O 1
ATOM 728 N N . TRP A 1 100 ? 20.478 37.313 26.747 1.00 30.84 100 TRP A N 1
ATOM 729 C CA . TRP A 1 100 ? 21.347 36.762 25.703 1.00 30.84 100 TRP A CA 1
ATOM 730 C C . TRP A 1 100 ? 20.618 36.802 24.354 1.00 30.84 100 TRP A C 1
ATOM 732 O O . TRP A 1 100 ? 19.641 36.081 24.158 1.00 30.84 100 TRP A O 1
ATOM 742 N N . SER A 1 101 ? 21.107 37.608 23.412 1.00 34.25 101 SER A N 1
ATOM 743 C CA . SER A 1 101 ? 20.714 37.543 21.999 1.00 34.25 101 SER A CA 1
ATOM 744 C C . SER A 1 101 ? 21.509 36.432 21.300 1.00 34.25 101 SER A C 1
ATOM 746 O O . SER A 1 101 ? 22.625 36.648 20.824 1.00 34.25 101 SER A O 1
ATOM 748 N N . CYS A 1 102 ? 20.970 35.212 21.301 1.00 33.00 102 CYS A N 1
ATOM 749 C CA . CYS A 1 102 ? 21.633 34.035 20.735 1.00 33.00 102 CYS A CA 1
ATOM 750 C C . CYS A 1 102 ? 21.504 33.974 19.203 1.00 33.00 102 CYS A C 1
ATOM 752 O O . CYS A 1 102 ? 20.573 33.361 18.690 1.00 33.00 102 CYS A O 1
ATOM 754 N N . SER A 1 103 ? 22.476 34.543 18.487 1.00 35.34 103 SER A N 1
ATOM 755 C CA . SER A 1 103 ? 22.554 34.526 17.012 1.00 35.34 103 SER A CA 1
ATOM 756 C C . SER A 1 103 ? 23.592 33.530 16.461 1.00 35.34 103 SER A C 1
ATOM 758 O O . SER A 1 103 ? 24.254 33.825 15.472 1.00 35.34 103 SER A O 1
ATOM 760 N N . LYS A 1 104 ? 23.807 32.383 17.125 1.00 45.75 104 LYS A N 1
ATOM 761 C CA . LYS A 1 104 ? 24.783 31.359 16.697 1.00 45.75 104 LYS A CA 1
ATOM 762 C C . LYS A 1 104 ? 24.118 29.998 16.524 1.00 45.75 104 LYS A C 1
ATOM 764 O O . LYS A 1 104 ? 23.363 29.568 17.397 1.00 45.75 104 LYS A O 1
ATOM 769 N N . VAL A 1 105 ? 24.414 29.339 15.407 1.00 47.75 105 VAL A N 1
ATOM 770 C CA . VAL A 1 105 ? 23.779 28.086 14.973 1.00 47.75 105 VAL A CA 1
ATOM 771 C C . VAL A 1 105 ? 24.711 26.901 15.246 1.00 47.75 105 VAL A C 1
ATOM 773 O O . VAL A 1 105 ? 25.931 27.009 15.121 1.00 47.75 105 VAL A O 1
ATOM 776 N N . LEU A 1 106 ? 24.129 25.767 15.642 1.00 54.38 106 LEU A N 1
ATOM 777 C CA . LEU A 1 106 ? 24.831 24.492 15.795 1.00 54.38 106 LEU A CA 1
ATOM 778 C C . LEU A 1 106 ? 24.680 23.678 14.512 1.00 54.38 106 LEU A C 1
ATOM 780 O O . LEU A 1 106 ? 23.555 23.448 14.070 1.00 54.38 106 LEU A O 1
ATOM 784 N N . VAL A 1 107 ? 25.797 23.220 13.951 1.00 58.31 107 VAL A N 1
ATOM 785 C CA . VAL A 1 107 ? 25.835 22.413 12.721 1.00 58.31 107 VAL A CA 1
ATOM 786 C C . VAL A 1 107 ? 26.763 21.214 12.892 1.00 58.31 107 VAL A C 1
ATOM 788 O O . VAL A 1 107 ? 27.699 21.245 13.698 1.00 58.31 107 VAL A O 1
ATOM 791 N N . THR A 1 108 ? 26.488 20.143 12.150 1.00 66.25 108 THR A N 1
ATOM 792 C CA . THR A 1 108 ? 27.371 18.976 12.081 1.00 66.25 108 THR A CA 1
ATOM 793 C C . THR A 1 108 ? 28.546 19.246 11.155 1.00 66.25 108 THR A C 1
ATOM 795 O O . THR A 1 108 ? 28.437 20.014 10.196 1.00 66.25 108 THR A O 1
ATOM 798 N N . ARG A 1 109 ? 29.669 18.574 11.423 1.00 62.91 109 ARG A N 1
ATOM 799 C CA . ARG A 1 109 ? 30.867 18.643 10.586 1.00 62.91 109 ARG A CA 1
ATOM 800 C C . ARG A 1 109 ? 30.558 18.308 9.122 1.00 62.91 109 ARG A C 1
ATOM 802 O O . ARG A 1 109 ? 30.799 19.132 8.249 1.00 62.91 109 ARG A O 1
ATOM 809 N N . ASP A 1 110 ? 29.877 17.186 8.898 1.00 58.50 110 ASP A N 1
ATOM 810 C CA . ASP A 1 110 ? 29.465 16.682 7.585 1.00 58.50 110 ASP A CA 1
ATOM 811 C C . ASP A 1 110 ? 28.566 17.650 6.794 1.00 58.50 110 ASP A C 1
ATOM 813 O O . ASP A 1 110 ? 28.389 17.467 5.591 1.00 58.50 110 ASP A O 1
ATOM 817 N N . TRP A 1 111 ? 27.899 18.599 7.464 1.00 78.44 111 TRP A N 1
ATOM 818 C CA . TRP A 1 111 ? 27.075 19.624 6.815 1.00 78.44 111 TRP A CA 1
ATOM 819 C C . TRP A 1 111 ? 27.929 20.827 6.413 1.00 78.44 111 TRP A C 1
ATOM 821 O O . TRP A 1 111 ? 27.823 21.296 5.285 1.00 78.44 111 TRP A O 1
ATOM 831 N N . LEU A 1 112 ? 28.816 21.275 7.307 1.00 61.56 112 LEU A N 1
ATOM 832 C CA . LEU A 1 112 ? 29.728 22.384 7.033 1.00 61.56 112 LEU A CA 1
ATOM 833 C C . LEU A 1 112 ? 30.725 22.036 5.918 1.00 61.56 112 LEU A C 1
ATOM 835 O O . LEU A 1 112 ? 30.977 22.869 5.058 1.00 61.56 112 LEU A O 1
ATOM 839 N N . GLU A 1 113 ? 31.259 20.812 5.909 1.00 63.38 113 GLU A N 1
ATOM 840 C CA . GLU A 1 113 ? 32.179 20.341 4.864 1.00 63.38 113 GLU A CA 1
ATOM 841 C C . GLU A 1 113 ? 31.479 20.318 3.488 1.00 63.38 113 GLU A C 1
ATOM 843 O O . GLU A 1 113 ? 32.002 20.887 2.534 1.00 63.38 113 GLU A O 1
ATOM 848 N N . ARG A 1 114 ? 30.228 19.834 3.408 1.00 62.84 114 ARG A N 1
ATOM 849 C CA . ARG A 1 114 ? 29.411 19.906 2.179 1.00 62.84 114 ARG A CA 1
ATOM 850 C C . ARG A 1 114 ? 29.137 21.333 1.696 1.00 62.84 114 ARG A C 1
ATOM 852 O O . ARG A 1 114 ? 29.155 21.573 0.495 1.00 62.84 114 ARG A O 1
ATOM 859 N N . GLU A 1 115 ? 28.882 22.278 2.600 1.00 69.44 115 GLU A N 1
ATOM 860 C CA . GLU A 1 115 ? 28.582 23.666 2.211 1.00 69.44 115 GLU A CA 1
ATOM 861 C C . GLU A 1 115 ? 29.844 24.494 1.886 1.00 69.44 115 GLU A C 1
ATOM 863 O O . GLU A 1 115 ? 29.758 25.562 1.274 1.00 69.44 115 GLU A O 1
ATOM 868 N N . LEU A 1 116 ? 31.028 23.980 2.239 1.00 66.25 116 LEU A N 1
ATOM 869 C CA . LEU A 1 116 ? 32.315 24.447 1.723 1.00 66.25 116 LEU A CA 1
ATOM 870 C C . LEU A 1 116 ? 32.600 23.858 0.330 1.00 66.25 116 LEU A C 1
ATOM 872 O O . LEU A 1 116 ? 32.998 24.608 -0.558 1.00 66.25 116 LEU A O 1
ATOM 876 N N . ASP A 1 117 ? 32.319 22.570 0.105 1.00 62.12 117 ASP A N 1
ATOM 877 C CA . ASP A 1 117 ? 32.433 21.927 -1.218 1.00 62.12 117 ASP A CA 1
ATOM 878 C C . ASP A 1 117 ? 31.458 22.524 -2.258 1.00 62.12 117 ASP A C 1
ATOM 880 O O . ASP A 1 117 ? 31.750 22.537 -3.453 1.00 62.12 117 ASP A O 1
ATOM 884 N N . ASN A 1 118 ? 30.318 23.068 -1.814 1.00 57.81 118 ASN A N 1
ATOM 885 C CA . ASN A 1 118 ? 29.341 23.775 -2.656 1.00 57.81 118 ASN A CA 1
ATOM 886 C C . ASN A 1 118 ? 29.774 25.204 -3.073 1.00 57.81 118 ASN A C 1
ATOM 888 O O . ASN A 1 118 ? 29.029 25.878 -3.791 1.00 57.81 118 ASN A O 1
ATOM 892 N N . GLN A 1 119 ? 30.940 25.704 -2.640 1.00 52.75 119 GLN A N 1
ATOM 893 C CA . GLN A 1 119 ? 31.471 26.991 -3.113 1.00 52.75 119 GLN A CA 1
ATOM 894 C C . GLN A 1 119 ? 31.856 26.897 -4.607 1.00 52.75 119 GLN A C 1
ATOM 896 O O . GLN A 1 119 ? 32.489 25.922 -5.014 1.00 52.75 119 GLN A O 1
ATOM 901 N N . PRO A 1 120 ? 31.532 27.899 -5.448 1.00 39.25 120 PRO A N 1
ATOM 902 C CA . PRO A 1 120 ? 31.864 27.853 -6.870 1.00 39.25 120 PRO A CA 1
ATOM 903 C C . PRO A 1 120 ? 33.384 27.898 -7.091 1.00 39.25 120 PRO A C 1
ATOM 905 O O . PRO A 1 120 ? 34.048 28.886 -6.773 1.00 39.25 120 PRO A O 1
ATOM 908 N N . ILE A 1 121 ? 33.924 26.824 -7.671 1.00 38.84 121 ILE A N 1
ATOM 909 C CA . ILE A 1 121 ? 35.335 26.715 -8.055 1.00 38.84 121 ILE A CA 1
ATOM 910 C C . ILE A 1 121 ? 35.628 27.741 -9.171 1.00 38.84 121 ILE A C 1
ATOM 912 O O . ILE A 1 121 ? 34.900 27.756 -10.166 1.00 38.84 121 ILE A O 1
ATOM 916 N N . PRO A 1 122 ? 36.671 28.588 -9.055 1.00 36.84 122 PRO A N 1
ATOM 917 C CA . PRO A 1 122 ? 37.052 29.509 -10.125 1.00 36.84 122 PRO A CA 1
ATOM 918 C C . PRO A 1 122 ? 37.560 28.748 -11.360 1.00 36.84 122 PRO A C 1
ATOM 920 O O . PRO A 1 122 ? 38.277 27.755 -11.237 1.00 36.84 122 PRO A O 1
ATOM 923 N N . GLU A 1 123 ? 37.191 29.222 -12.552 1.00 35.94 123 GLU A N 1
ATOM 924 C CA . GLU A 1 123 ? 37.427 28.516 -13.818 1.00 35.94 123 GLU A CA 1
ATOM 925 C C . GLU A 1 123 ? 38.929 28.283 -14.108 1.00 35.94 123 GLU A C 1
ATOM 927 O O . GLU A 1 123 ? 39.719 29.234 -14.078 1.00 35.94 123 GLU A O 1
ATOM 932 N N . PRO A 1 124 ? 39.353 27.042 -14.426 1.00 37.12 124 PRO A N 1
ATOM 933 C CA . PRO A 1 124 ? 40.724 26.758 -14.836 1.00 37.12 124 PRO A CA 1
ATOM 934 C C . PRO A 1 124 ? 40.964 27.171 -16.297 1.00 37.12 124 PRO A C 1
ATOM 936 O O . PRO A 1 124 ? 40.161 26.878 -17.181 1.00 37.12 124 PRO A O 1
ATOM 939 N N . GLN A 1 125 ? 42.103 27.815 -16.566 1.00 33.59 125 GLN A N 1
ATOM 940 C CA . GLN A 1 125 ? 42.503 28.198 -17.925 1.00 33.59 125 GLN A CA 1
ATOM 941 C C . GLN A 1 125 ? 42.999 26.993 -18.745 1.00 33.59 125 GLN A C 1
ATOM 943 O O . GLN A 1 125 ? 43.643 26.083 -18.218 1.00 33.59 125 GLN A O 1
ATOM 948 N N . GLU A 1 126 ? 42.712 27.002 -20.048 1.00 35.97 126 GLU A N 1
ATOM 949 C CA . GLU A 1 126 ? 43.010 25.899 -20.969 1.00 35.97 126 GLU A CA 1
ATOM 950 C C . GLU A 1 126 ? 44.517 25.665 -21.182 1.00 35.97 126 GLU A C 1
ATOM 952 O O . GLU A 1 126 ? 45.293 26.601 -21.374 1.00 35.97 126 GLU A O 1
ATOM 957 N N . THR A 1 127 ? 44.924 24.392 -21.260 1.00 34.03 127 THR A N 1
ATOM 958 C CA . THR A 1 127 ? 46.212 23.965 -21.840 1.00 34.03 127 THR A CA 1
ATOM 959 C C . THR A 1 127 ? 46.028 22.704 -22.699 1.00 34.03 127 THR A C 1
ATOM 961 O O . THR A 1 127 ? 45.056 21.968 -22.539 1.00 34.03 127 THR A O 1
ATOM 964 N N . GLY A 1 128 ? 46.910 22.516 -23.690 1.00 35.38 128 GLY A N 1
ATOM 965 C CA . GLY A 1 128 ? 46.673 21.654 -24.860 1.00 35.38 128 GLY A CA 1
ATOM 966 C C . GLY A 1 128 ? 46.965 20.142 -24.722 1.00 35.38 128 GLY A C 1
ATOM 967 O O . GLY A 1 128 ? 47.378 19.671 -23.664 1.00 35.38 128 GLY A O 1
ATOM 968 N N . PRO A 1 129 ? 46.753 19.366 -25.809 1.00 45.56 129 PRO A N 1
ATOM 969 C CA . PRO A 1 129 ? 46.643 17.901 -25.773 1.00 45.56 129 PRO A CA 1
ATOM 970 C C . PRO A 1 129 ? 47.952 17.122 -26.017 1.00 45.56 129 PRO A C 1
ATOM 972 O O . PRO A 1 129 ? 48.872 17.600 -26.679 1.00 45.56 129 PRO A O 1
ATOM 975 N N . LEU A 1 130 ? 47.974 15.857 -25.569 1.00 31.61 130 LEU A N 1
ATOM 976 C CA . LEU A 1 130 ? 48.999 14.834 -25.857 1.00 31.61 130 LEU A CA 1
ATOM 977 C C . LEU A 1 130 ? 48.346 13.442 -26.134 1.00 31.61 130 LEU A C 1
ATOM 979 O O . LEU A 1 130 ? 47.139 13.307 -25.929 1.00 31.61 130 LEU A O 1
ATOM 983 N N . PRO A 1 131 ? 49.072 12.444 -26.703 1.00 41.84 131 PRO A N 1
ATOM 984 C CA . PRO A 1 131 ? 48.497 11.549 -27.727 1.00 41.84 131 PRO A CA 1
ATOM 985 C C . PRO A 1 131 ? 48.205 10.080 -27.321 1.00 41.84 131 PRO A C 1
ATOM 987 O O . PRO A 1 131 ? 48.369 9.662 -26.180 1.00 41.84 131 PRO A O 1
ATOM 990 N N . SER A 1 132 ? 47.768 9.291 -28.314 1.00 35.66 132 SER A N 1
ATOM 991 C CA . SER A 1 132 ? 47.196 7.933 -28.237 1.00 35.66 132 SER A CA 1
ATOM 992 C C . SER A 1 132 ? 48.157 6.748 -28.471 1.00 35.66 132 SER A C 1
ATOM 994 O O . SER A 1 132 ? 48.985 6.808 -29.379 1.00 35.66 132 SER A O 1
ATOM 996 N N . ALA A 1 133 ? 47.919 5.620 -27.781 1.00 32.91 133 ALA A N 1
ATOM 997 C CA . ALA A 1 133 ? 48.378 4.241 -28.073 1.00 32.91 133 ALA A CA 1
ATOM 998 C C . ALA A 1 133 ? 47.628 3.252 -27.129 1.00 32.91 133 ALA A C 1
ATOM 1000 O O . ALA A 1 133 ? 47.265 3.677 -26.037 1.00 32.91 133 ALA A O 1
ATOM 1001 N N . ALA A 1 134 ? 47.351 1.961 -27.393 1.00 31.19 134 ALA A N 1
ATOM 1002 C CA . ALA A 1 134 ? 47.456 1.088 -28.581 1.00 31.19 134 ALA A CA 1
ATOM 1003 C C . ALA A 1 134 ? 46.420 -0.087 -28.486 1.00 31.19 134 ALA A C 1
ATOM 1005 O O . ALA A 1 134 ? 45.530 -0.056 -27.642 1.00 31.19 134 ALA A O 1
ATOM 1006 N N . CYS A 1 135 ? 46.504 -1.103 -29.363 1.00 26.86 135 CYS A N 1
ATOM 1007 C CA . CYS A 1 135 ? 45.470 -2.134 -29.629 1.00 26.86 135 CYS A CA 1
ATOM 1008 C C . CYS A 1 135 ? 45.708 -3.515 -28.946 1.00 26.86 135 CYS A C 1
ATOM 1010 O O . CYS A 1 135 ? 46.848 -3.852 -28.633 1.00 26.86 135 CYS A O 1
ATOM 1012 N N . GLY A 1 136 ? 44.656 -4.347 -28.788 1.00 28.23 136 GLY A N 1
ATOM 1013 C CA . GLY A 1 136 ? 44.720 -5.729 -28.261 1.00 28.23 136 GLY A CA 1
ATOM 1014 C C . GLY A 1 136 ? 43.559 -6.654 -28.707 1.00 28.23 136 GLY A C 1
ATOM 1015 O O . GLY A 1 136 ? 42.420 -6.468 -28.298 1.00 28.23 136 GLY A O 1
ATOM 1016 N N . LYS A 1 137 ? 43.879 -7.649 -29.547 1.00 34.22 137 LYS A N 1
ATOM 1017 C CA . LYS A 1 137 ? 43.017 -8.595 -30.309 1.00 34.22 137 LYS A CA 1
ATOM 1018 C C . LYS A 1 137 ? 42.138 -9.572 -29.481 1.00 34.22 137 LYS A C 1
ATOM 1020 O O . LYS A 1 137 ? 42.565 -10.036 -28.434 1.00 34.22 137 LYS A O 1
ATOM 1025 N N . GLU A 1 138 ? 40.872 -9.796 -29.872 1.00 30.84 138 GLU A N 1
ATOM 1026 C CA . GLU A 1 138 ? 40.281 -10.932 -30.655 1.00 30.84 138 GLU A CA 1
ATOM 1027 C C . GLU A 1 138 ? 40.224 -12.342 -30.010 1.00 30.84 138 GLU A C 1
ATOM 1029 O O . GLU A 1 138 ? 41.257 -12.968 -29.780 1.00 30.84 138 GLU A O 1
ATOM 1034 N N . ASN A 1 139 ? 39.012 -12.925 -29.923 1.00 32.66 139 ASN A N 1
ATOM 1035 C CA . ASN A 1 139 ? 38.617 -14.137 -30.681 1.00 32.66 139 ASN A CA 1
ATOM 1036 C C . ASN A 1 139 ? 37.100 -14.439 -30.582 1.00 32.66 139 ASN A C 1
ATOM 1038 O O . ASN A 1 139 ? 36.407 -13.836 -29.764 1.00 32.66 139 ASN A O 1
ATOM 1042 N N . ALA A 1 140 ? 36.574 -15.328 -31.439 1.00 31.62 140 ALA A N 1
ATOM 1043 C CA . ALA A 1 140 ? 35.129 -15.536 -31.655 1.00 31.62 140 ALA A CA 1
ATOM 1044 C C . ALA A 1 140 ? 34.701 -17.021 -31.744 1.00 31.62 140 ALA A C 1
ATOM 1046 O O . ALA A 1 140 ? 35.541 -17.910 -31.862 1.00 31.62 140 ALA A O 1
ATOM 1047 N N . GLY A 1 141 ? 33.382 -17.281 -31.742 1.00 29.75 141 GLY A N 1
ATOM 1048 C CA . GLY A 1 141 ? 32.774 -18.605 -31.954 1.00 29.75 141 GLY A CA 1
ATOM 1049 C C . GLY A 1 141 ? 31.391 -18.529 -32.628 1.00 29.75 141 GLY A C 1
ATOM 1050 O O . GLY A 1 141 ? 30.625 -17.604 -32.372 1.00 29.75 141 GLY A O 1
ATOM 1051 N N . GLN A 1 142 ? 31.093 -19.488 -33.510 1.00 30.84 142 GLN A N 1
ATOM 1052 C CA . GLN A 1 142 ? 29.872 -19.620 -34.339 1.00 30.84 142 GLN A CA 1
ATOM 1053 C C . GLN A 1 142 ? 29.058 -20.862 -33.878 1.00 30.84 142 GLN A C 1
ATOM 1055 O O . GLN A 1 142 ? 29.620 -21.702 -33.183 1.00 30.84 142 GLN A O 1
ATOM 1060 N N . GLY A 1 143 ? 27.783 -21.111 -34.224 1.00 28.84 143 GLY A N 1
ATOM 1061 C CA . GLY A 1 143 ? 26.766 -20.283 -34.896 1.00 28.84 143 GLY A CA 1
ATOM 1062 C C . GLY A 1 143 ? 25.765 -21.074 -35.782 1.00 28.84 143 GLY A C 1
ATOM 1063 O O . GLY A 1 143 ? 26.143 -21.459 -36.882 1.00 28.84 143 GLY A O 1
ATOM 1064 N N . ASN A 1 144 ? 24.478 -21.168 -35.375 1.00 34.16 144 ASN A N 1
ATOM 1065 C CA . ASN A 1 144 ? 23.285 -21.570 -36.184 1.00 34.16 144 ASN A CA 1
ATOM 1066 C C . ASN A 1 144 ? 23.232 -23.030 -36.745 1.00 34.16 144 ASN A C 1
ATOM 1068 O O . ASN A 1 144 ? 24.219 -23.743 -36.574 1.00 34.16 144 ASN A O 1
ATOM 1072 N N . PRO A 1 145 ? 22.125 -23.530 -37.385 1.00 46.09 145 PRO A N 1
ATOM 1073 C CA . PRO A 1 145 ? 20.869 -22.883 -37.843 1.00 46.09 145 PRO A CA 1
ATOM 1074 C C . PRO A 1 145 ? 19.532 -23.569 -37.392 1.00 46.09 145 PRO A C 1
ATOM 1076 O O . PRO A 1 145 ? 19.460 -24.139 -36.309 1.00 46.09 145 PRO A O 1
ATOM 1079 N N . THR A 1 146 ? 18.451 -23.453 -38.192 1.00 29.31 146 THR A N 1
ATOM 1080 C CA . THR A 1 146 ? 17.016 -23.479 -37.787 1.00 29.31 146 THR A CA 1
ATOM 1081 C C . THR A 1 146 ? 16.110 -24.398 -38.663 1.00 29.31 146 THR A C 1
ATOM 1083 O O . THR A 1 146 ? 16.533 -24.801 -39.740 1.00 29.31 146 THR A O 1
ATOM 1086 N N . LEU A 1 147 ? 14.826 -24.572 -38.259 1.00 29.42 147 LEU A N 1
ATOM 1087 C CA . LEU A 1 147 ? 13.582 -24.866 -39.048 1.00 29.42 147 LEU A CA 1
ATOM 1088 C C . LEU A 1 147 ? 12.997 -26.308 -39.193 1.00 29.42 147 LEU A C 1
ATOM 1090 O O . LEU A 1 147 ? 13.303 -27.035 -40.127 1.00 29.42 147 LEU A O 1
ATOM 1094 N N . VAL A 1 148 ? 12.008 -26.620 -38.331 1.00 30.05 148 VAL A N 1
ATOM 1095 C CA . VAL A 1 148 ? 10.567 -26.935 -38.613 1.00 30.05 148 VAL A CA 1
ATOM 1096 C C . VAL A 1 148 ? 10.151 -27.745 -39.872 1.00 30.05 148 VAL A C 1
ATOM 1098 O O . VAL A 1 148 ? 10.280 -27.213 -40.970 1.00 30.05 148 VAL A O 1
ATOM 1101 N N . ALA A 1 149 ? 9.410 -28.874 -39.695 1.00 27.12 149 ALA A N 1
ATOM 1102 C CA . ALA A 1 149 ? 8.172 -29.232 -40.463 1.00 27.12 149 ALA A CA 1
ATOM 1103 C C . ALA A 1 149 ? 7.380 -30.523 -40.023 1.00 27.12 149 ALA A C 1
ATOM 1105 O O . ALA A 1 149 ? 7.538 -31.589 -40.599 1.00 27.12 149 ALA A O 1
ATOM 1106 N N . ARG A 1 150 ? 6.447 -30.381 -39.063 1.00 26.31 150 ARG A N 1
ATOM 1107 C CA . ARG A 1 150 ? 5.053 -30.934 -38.961 1.00 26.31 150 ARG A CA 1
ATOM 1108 C C . ARG A 1 150 ? 4.615 -32.348 -39.493 1.00 26.31 150 ARG A C 1
ATOM 1110 O O . ARG A 1 150 ? 4.524 -32.554 -40.698 1.00 26.31 150 ARG A O 1
ATOM 1117 N N . SER A 1 151 ? 3.966 -33.127 -38.594 1.00 27.36 151 SER A N 1
ATOM 1118 C CA . SER A 1 151 ? 2.882 -34.155 -38.799 1.00 27.36 151 SER A CA 1
ATOM 1119 C C . SER A 1 151 ? 3.228 -35.517 -39.461 1.00 27.36 151 SER A C 1
ATOM 1121 O O . SER A 1 151 ? 4.212 -35.585 -40.181 1.00 27.36 151 SER A O 1
ATOM 1123 N N . THR A 1 152 ? 2.511 -36.648 -39.265 1.00 25.47 152 THR A N 1
ATOM 1124 C CA . THR A 1 152 ? 1.181 -36.976 -38.655 1.00 25.47 152 THR A CA 1
ATOM 1125 C C . THR A 1 152 ? 1.185 -38.281 -37.812 1.00 25.47 152 THR A C 1
ATOM 1127 O O . THR A 1 152 ? 1.935 -39.200 -38.125 1.00 25.47 152 THR A O 1
ATOM 1130 N N . SER A 1 153 ? 0.269 -38.410 -36.837 1.00 32.88 153 SER A N 1
ATOM 1131 C CA . SER A 1 153 ? -0.138 -39.656 -36.117 1.00 32.88 153 SER A CA 1
ATOM 1132 C C . SER A 1 153 ? -1.080 -40.556 -36.984 1.00 32.88 153 SER A C 1
ATOM 1134 O O . SER A 1 153 ? -1.416 -40.073 -38.072 1.00 32.88 153 SER A O 1
ATOM 1136 N N . PRO A 1 154 ? -1.558 -41.788 -36.601 1.00 42.50 154 PRO A N 1
ATOM 1137 C CA . PRO A 1 154 ? -2.144 -42.141 -35.277 1.00 42.50 154 PRO A CA 1
ATOM 1138 C C . PRO A 1 154 ? -2.048 -43.623 -34.764 1.00 42.50 154 PRO A C 1
ATOM 1140 O O . PRO A 1 154 ? -1.559 -44.495 -35.471 1.00 42.50 154 PRO A O 1
ATOM 1143 N N . GLN A 1 155 ? -2.661 -43.879 -33.583 1.00 28.23 155 GLN A N 1
ATOM 1144 C CA . GLN A 1 155 ? -3.190 -45.171 -33.047 1.00 28.23 155 GLN A CA 1
ATOM 1145 C C . GLN A 1 155 ? -2.197 -46.292 -32.622 1.00 28.23 155 GLN A C 1
ATOM 1147 O O . GLN A 1 155 ? -1.195 -46.512 -33.289 1.00 28.23 155 GLN A O 1
ATOM 1152 N N . GLU A 1 156 ? -2.438 -47.116 -31.580 1.00 28.70 156 GLU A N 1
ATOM 1153 C CA . GLU A 1 156 ? -3.324 -47.047 -30.380 1.00 28.70 156 GLU A CA 1
ATOM 1154 C C . GLU A 1 156 ? -2.977 -48.206 -29.394 1.00 28.70 156 GLU A C 1
ATOM 1156 O O . GLU A 1 156 ? -2.409 -49.217 -29.814 1.00 28.70 156 GLU A O 1
ATOM 1161 N N . SER A 1 157 ? -3.461 -48.128 -28.144 1.00 31.39 157 SER A N 1
ATOM 1162 C CA . SER A 1 157 ? -3.647 -49.189 -27.121 1.00 31.39 157 SER A CA 1
ATOM 1163 C C . SER A 1 157 ? -2.480 -49.620 -26.196 1.00 31.39 157 SER A C 1
ATOM 1165 O O . SER A 1 157 ? -1.360 -49.826 -26.647 1.00 31.39 157 SER A O 1
ATOM 1167 N N . LEU A 1 158 ? -2.691 -49.919 -24.894 1.00 39.97 158 LEU A N 1
ATOM 1168 C CA . LEU A 1 158 ? -3.609 -49.333 -23.879 1.00 39.97 158 LEU A CA 1
ATOM 1169 C C . LEU A 1 158 ? -3.290 -49.839 -22.448 1.00 39.97 158 LEU A C 1
ATOM 1171 O O . LEU A 1 158 ? -3.154 -51.041 -22.242 1.00 39.97 158 LEU A O 1
ATOM 1175 N N . GLU A 1 159 ? -3.322 -48.949 -21.446 1.00 33.19 159 GLU A N 1
ATOM 1176 C CA . GLU A 1 159 ? -3.558 -49.302 -20.027 1.00 33.19 159 GLU A CA 1
ATOM 1177 C C . GLU A 1 159 ? -4.376 -48.205 -19.305 1.00 33.19 159 GLU A C 1
ATOM 1179 O O . GLU A 1 159 ? -3.906 -47.510 -18.408 1.00 33.19 159 GLU A O 1
ATOM 1184 N N . ASP A 1 160 ? -5.636 -48.034 -19.724 1.00 48.31 160 ASP A N 1
ATOM 1185 C CA . ASP A 1 160 ? -6.685 -47.158 -19.154 1.00 48.31 160 ASP A CA 1
ATOM 1186 C C . ASP A 1 160 ? -6.404 -45.625 -19.190 1.00 48.31 160 ASP A C 1
ATOM 1188 O O . ASP A 1 160 ? -7.318 -44.829 -19.412 1.00 48.31 160 ASP A O 1
ATOM 1192 N N . THR A 1 161 ? -5.148 -45.187 -19.047 1.00 37.03 161 THR A N 1
ATOM 1193 C CA . THR A 1 161 ? -4.532 -44.134 -19.876 1.00 37.03 161 THR A CA 1
ATOM 1194 C C . THR A 1 161 ? -3.323 -44.736 -20.569 1.00 37.03 161 THR A C 1
ATOM 1196 O O . THR A 1 161 ? -2.353 -45.071 -19.894 1.00 37.03 161 THR A O 1
ATOM 1199 N N . GLU A 1 162 ? -3.329 -44.784 -21.903 1.00 35.34 162 GLU A N 1
ATOM 1200 C CA . GLU A 1 162 ? -2.057 -44.788 -22.626 1.00 35.34 162 GLU A CA 1
ATOM 1201 C C . GLU A 1 162 ? -1.184 -43.649 -22.072 1.00 35.34 162 GLU A C 1
ATOM 1203 O O . GLU A 1 162 ? -1.680 -42.515 -21.945 1.00 35.34 162 GLU A O 1
ATOM 1208 N N . PRO A 1 163 ? 0.107 -43.892 -21.776 1.00 43.75 163 PRO A N 1
ATOM 1209 C CA . PRO A 1 163 ? 1.088 -42.849 -21.978 1.00 43.75 163 PRO A CA 1
ATOM 1210 C C . PRO A 1 163 ? 1.062 -42.580 -23.481 1.00 43.75 163 PRO A C 1
ATOM 1212 O O . PRO A 1 163 ? 1.782 -43.210 -24.247 1.00 43.75 163 PRO A O 1
ATOM 1215 N N . VAL A 1 164 ? 0.142 -41.708 -23.908 1.00 48.53 164 VAL A N 1
ATOM 1216 C CA . VAL A 1 164 ? 0.119 -41.217 -25.280 1.00 48.53 164 VAL A CA 1
ATOM 1217 C C . VAL A 1 164 ? 1.491 -40.610 -25.468 1.00 48.53 164 VAL A C 1
ATOM 1219 O O . VAL A 1 164 ? 1.807 -39.596 -24.838 1.00 48.53 164 VAL A O 1
ATOM 1222 N N . GLU A 1 165 ? 2.307 -41.268 -26.285 1.00 45.94 165 GLU A N 1
ATOM 1223 C CA . GLU A 1 165 ? 3.589 -40.755 -26.734 1.00 45.94 165 GLU A CA 1
ATOM 1224 C C . GLU A 1 165 ? 3.331 -39.626 -27.737 1.00 45.94 165 GLU A C 1
ATOM 1226 O O . GLU A 1 165 ? 3.711 -39.665 -28.907 1.00 45.94 165 GLU A O 1
ATOM 1231 N N . ASP A 1 166 ? 2.717 -38.562 -27.212 1.00 51.53 166 ASP A N 1
ATOM 1232 C CA . ASP A 1 166 ? 2.987 -37.186 -27.574 1.00 51.53 166 ASP A CA 1
ATOM 1233 C C . ASP A 1 166 ? 4.494 -36.961 -27.335 1.00 51.53 166 ASP A C 1
ATOM 1235 O O . ASP A 1 166 ? 4.906 -36.257 -26.410 1.00 51.53 166 ASP A O 1
ATOM 1239 N N . ASN A 1 167 ? 5.336 -37.553 -28.193 1.00 48.75 167 ASN A N 1
ATOM 1240 C CA . ASN A 1 167 ? 6.741 -37.195 -28.394 1.00 48.75 167 ASN A CA 1
ATOM 1241 C C . ASN A 1 167 ? 6.811 -35.846 -29.135 1.00 48.75 167 ASN A C 1
ATOM 1243 O O . ASN A 1 167 ? 7.504 -35.645 -30.128 1.00 48.75 167 ASN A O 1
ATOM 1247 N N . ASP A 1 168 ? 6.054 -34.901 -28.587 1.00 55.88 168 ASP A N 1
ATOM 1248 C CA . ASP A 1 168 ? 6.234 -33.468 -28.639 1.00 55.88 168 ASP A CA 1
ATOM 1249 C C . ASP A 1 168 ? 7.532 -33.189 -27.859 1.00 55.88 168 ASP A C 1
ATOM 1251 O O . ASP A 1 168 ? 7.521 -32.755 -26.709 1.00 55.88 168 ASP A O 1
ATOM 1255 N N . GLU A 1 169 ? 8.677 -33.549 -28.456 1.00 58.66 169 GLU A N 1
ATOM 1256 C CA . GLU A 1 169 ? 10.023 -33.372 -27.875 1.00 58.66 169 GLU A CA 1
ATOM 1257 C C . GLU A 1 169 ? 10.340 -31.891 -27.586 1.00 58.66 169 GLU A C 1
ATOM 1259 O O . GLU A 1 169 ? 11.261 -31.574 -26.839 1.00 58.66 169 GLU A O 1
ATOM 1264 N N . SER A 1 170 ? 9.520 -30.985 -28.126 1.00 69.19 170 SER A N 1
ATOM 1265 C CA . SER A 1 170 ? 9.426 -29.563 -27.796 1.00 69.19 170 SER A CA 1
ATOM 1266 C C . SER A 1 170 ? 8.898 -29.254 -26.383 1.00 69.19 170 SER A C 1
ATOM 1268 O O . SER A 1 170 ? 8.964 -28.096 -25.968 1.00 69.19 170 SER A O 1
ATOM 1270 N N . LEU A 1 171 ? 8.372 -30.228 -25.630 1.00 79.62 171 LEU A N 1
ATOM 1271 C CA . LEU A 1 171 ? 7.897 -30.005 -24.261 1.00 79.62 171 LEU A CA 1
ATOM 1272 C C . LEU A 1 171 ? 9.049 -29.782 -23.275 1.00 79.62 171 LEU A C 1
ATOM 1274 O O . LEU A 1 171 ? 9.905 -30.643 -23.073 1.00 79.62 171 LEU A O 1
ATOM 1278 N N . ALA A 1 172 ? 9.003 -28.641 -22.586 1.00 83.62 172 ALA A N 1
ATOM 1279 C CA . ALA A 1 172 ? 9.966 -28.284 -21.553 1.00 83.62 172 ALA A CA 1
ATOM 1280 C C . ALA A 1 172 ? 9.992 -29.302 -20.386 1.00 83.62 172 ALA A C 1
ATOM 1282 O O . ALA A 1 172 ? 8.961 -29.912 -20.062 1.00 83.62 172 ALA A O 1
ATOM 1283 N N . PRO A 1 173 ? 11.145 -29.468 -19.708 1.00 86.69 173 PRO A N 1
ATOM 1284 C CA . PRO A 1 173 ? 11.213 -30.213 -18.455 1.00 86.69 173 PRO A CA 1
ATOM 1285 C C . PRO A 1 173 ? 10.375 -29.527 -17.365 1.00 86.69 173 PRO A C 1
ATOM 1287 O O . PRO A 1 173 ? 10.171 -28.313 -17.386 1.00 86.69 173 PRO A O 1
ATOM 1290 N N . ALA A 1 174 ? 9.901 -30.302 -16.388 1.00 87.12 174 ALA A N 1
ATOM 1291 C CA . ALA A 1 174 ? 9.160 -29.759 -15.251 1.00 87.12 174 ALA A CA 1
ATOM 1292 C C . ALA A 1 174 ? 10.035 -28.788 -14.420 1.00 87.12 174 ALA A C 1
ATOM 1294 O O . ALA A 1 174 ? 11.097 -29.213 -13.961 1.00 87.12 174 ALA A O 1
ATOM 1295 N N . PRO A 1 175 ? 9.598 -27.533 -14.171 1.00 90.81 175 PRO A N 1
ATOM 1296 C CA . PRO A 1 175 ? 10.347 -26.574 -13.354 1.00 90.81 175 PRO A CA 1
ATOM 1297 C C . PRO A 1 175 ? 10.607 -27.042 -11.915 1.00 90.81 175 PRO A C 1
ATOM 1299 O O . PRO A 1 175 ? 9.961 -27.970 -11.417 1.00 90.81 175 PRO A O 1
ATOM 1302 N N . ASP A 1 176 ? 11.524 -26.365 -11.227 1.00 93.94 176 ASP A N 1
ATOM 1303 C CA . ASP A 1 176 ? 11.917 -26.696 -9.854 1.00 93.94 176 ASP A CA 1
ATOM 1304 C C . ASP A 1 176 ? 10.756 -26.619 -8.850 1.00 93.94 176 ASP A C 1
ATOM 1306 O O . ASP A 1 176 ? 9.774 -25.896 -9.041 1.00 93.94 176 ASP A O 1
ATOM 1310 N N . LEU A 1 177 ? 10.862 -27.398 -7.769 1.00 93.88 177 LEU A N 1
ATOM 1311 C CA . LEU A 1 177 ? 9.839 -27.515 -6.729 1.00 93.88 177 LEU A CA 1
ATOM 1312 C C . LEU A 1 177 ? 9.872 -26.316 -5.767 1.00 93.88 177 LEU A C 1
ATOM 1314 O O . LEU A 1 177 ? 10.905 -26.006 -5.178 1.00 93.88 177 LEU A O 1
ATOM 1318 N N . VAL A 1 178 ? 8.713 -25.691 -5.550 1.00 94.56 178 VAL A N 1
ATOM 1319 C CA . VAL A 1 178 ? 8.539 -24.517 -4.684 1.00 94.56 178 VAL A CA 1
ATOM 1320 C C . VAL A 1 178 ? 7.823 -24.921 -3.399 1.00 94.56 178 VAL A C 1
ATOM 1322 O O . VAL A 1 178 ? 6.666 -25.342 -3.417 1.00 94.56 178 VAL A O 1
ATOM 1325 N N . SER A 1 179 ? 8.486 -24.737 -2.259 1.00 90.44 179 SER A N 1
ATOM 1326 C CA . SER A 1 179 ? 7.866 -24.877 -0.939 1.00 90.44 179 SER A CA 1
ATOM 1327 C C . SER A 1 179 ? 7.112 -23.600 -0.550 1.00 90.44 179 SER A C 1
ATOM 1329 O O . SER A 1 179 ? 7.732 -22.561 -0.315 1.00 90.44 179 SER A O 1
ATOM 1331 N N . LEU A 1 180 ? 5.785 -23.681 -0.437 1.00 91.38 180 LEU A N 1
ATOM 1332 C CA . LEU A 1 180 ? 4.949 -22.606 0.109 1.00 91.38 180 LEU A CA 1
ATOM 1333 C C . LEU A 1 180 ? 4.892 -22.676 1.642 1.00 91.38 180 LEU A C 1
ATOM 1335 O O . LEU A 1 180 ? 4.835 -23.765 2.215 1.00 91.38 180 LEU A O 1
ATOM 1339 N N . THR A 1 181 ? 4.840 -21.523 2.313 1.00 88.88 181 THR A N 1
ATOM 1340 C CA . THR A 1 181 ? 4.466 -21.464 3.739 1.00 88.88 181 THR A CA 1
ATOM 1341 C C . THR A 1 181 ? 2.962 -21.685 3.915 1.00 88.88 181 THR A C 1
ATOM 1343 O O . THR A 1 181 ? 2.187 -21.449 2.989 1.00 88.88 181 THR A O 1
ATOM 1346 N N . ASP A 1 182 ? 2.512 -22.091 5.104 1.00 85.81 182 ASP A N 1
ATOM 1347 C CA . ASP A 1 182 ? 1.089 -22.392 5.344 1.00 85.81 182 ASP A CA 1
ATOM 1348 C C . ASP A 1 182 ? 0.158 -21.186 5.128 1.00 85.81 182 ASP A C 1
ATOM 1350 O O . ASP A 1 182 ? -0.986 -21.367 4.731 1.00 85.81 182 ASP A O 1
ATOM 1354 N N . ALA A 1 183 ? 0.664 -19.958 5.293 1.00 81.75 183 ALA A N 1
ATOM 1355 C CA . ALA A 1 183 ? -0.060 -18.719 4.988 1.00 81.75 183 ALA A CA 1
ATOM 1356 C C . ALA A 1 183 ? -0.126 -18.378 3.480 1.00 81.75 183 ALA A C 1
ATOM 1358 O O . ALA A 1 183 ? -0.824 -17.446 3.092 1.00 81.75 183 ALA A O 1
ATOM 1359 N N . GLN A 1 184 ? 0.617 -19.102 2.636 1.00 84.12 184 GLN A N 1
ATOM 1360 C CA . GLN A 1 184 ? 0.604 -18.997 1.169 1.00 84.12 184 GLN A CA 1
ATOM 1361 C C . GLN A 1 184 ? -0.096 -20.191 0.497 1.00 84.12 184 GLN A C 1
ATOM 1363 O O . GLN A 1 184 ? -0.370 -20.141 -0.702 1.00 84.12 184 GLN A O 1
ATOM 1368 N N . LYS A 1 185 ? -0.361 -21.274 1.240 1.00 90.56 185 LYS A N 1
ATOM 1369 C CA . LYS A 1 185 ? -1.138 -22.421 0.758 1.00 90.56 185 LYS A CA 1
ATOM 1370 C C . LYS A 1 185 ? -2.623 -22.058 0.676 1.00 90.56 185 LYS A C 1
ATOM 1372 O O . LYS A 1 185 ? -3.117 -21.182 1.380 1.00 90.56 185 LYS A O 1
ATOM 1377 N N . TRP A 1 186 ? -3.344 -22.772 -0.179 1.00 86.50 186 TRP A N 1
ATOM 1378 C CA . TRP A 1 186 ? -4.806 -22.735 -0.213 1.00 86.50 186 TRP A CA 1
ATOM 1379 C C . TRP A 1 186 ? -5.366 -23.424 1.035 1.00 86.50 186 TRP A C 1
ATOM 1381 O O . TRP A 1 186 ? -4.798 -24.427 1.454 1.00 86.50 186 TRP A O 1
ATOM 1391 N N . SER A 1 187 ? -6.480 -22.952 1.597 1.00 84.19 187 SER A N 1
ATOM 1392 C CA . SER A 1 187 ? -7.162 -23.637 2.709 1.00 84.19 187 SER A CA 1
ATOM 1393 C C . SER A 1 187 ? -8.338 -24.503 2.245 1.00 84.19 187 SER A C 1
ATOM 1395 O O . SER A 1 187 ? -8.983 -24.205 1.238 1.00 84.19 187 SER A O 1
ATOM 1397 N N . ASP A 1 188 ? -8.634 -25.563 3.001 1.00 81.88 188 ASP A N 1
ATOM 1398 C CA . ASP A 1 188 ? -9.823 -26.406 2.839 1.00 81.88 188 ASP A CA 1
ATOM 1399 C C . ASP A 1 188 ? -11.084 -25.801 3.497 1.00 81.88 188 ASP A C 1
ATOM 1401 O O . ASP A 1 188 ? -11.086 -24.667 3.981 1.00 81.88 188 ASP A O 1
ATOM 1405 N N . GLU A 1 189 ? -12.192 -26.554 3.509 1.00 74.25 189 GLU A N 1
ATOM 1406 C CA . GLU A 1 189 ? -13.464 -26.096 4.090 1.00 74.25 189 GLU A CA 1
ATOM 1407 C C . GLU A 1 189 ? -13.448 -25.952 5.628 1.00 74.25 189 GLU A C 1
ATOM 1409 O O . GLU A 1 189 ? -14.356 -25.295 6.151 1.00 74.25 189 GLU A O 1
ATOM 1414 N N . ASP A 1 190 ? -12.426 -26.493 6.311 1.00 78.31 190 ASP A N 1
ATOM 1415 C CA . ASP A 1 190 ? -12.137 -26.334 7.747 1.00 78.31 190 ASP A CA 1
ATOM 1416 C C . ASP A 1 190 ? -11.086 -25.230 8.020 1.00 78.31 190 ASP A C 1
ATOM 1418 O O . ASP A 1 190 ? -10.764 -24.948 9.176 1.00 78.31 190 ASP A O 1
ATOM 1422 N N . GLY A 1 191 ? -10.521 -24.616 6.973 1.00 76.75 191 GLY A N 1
ATOM 1423 C CA . GLY A 1 191 ? -9.463 -23.605 7.058 1.00 76.75 191 GLY A CA 1
ATOM 1424 C C . GLY A 1 191 ? -8.028 -24.153 7.072 1.00 76.75 191 GLY A C 1
ATOM 1425 O O . GLY A 1 191 ? -7.085 -23.361 7.132 1.00 76.75 191 GLY A O 1
ATOM 1426 N N . LYS A 1 192 ? -7.822 -25.474 6.994 1.00 86.44 192 LYS A N 1
ATOM 1427 C CA . LYS A 1 192 ? -6.493 -26.112 7.070 1.00 86.44 192 LYS A CA 1
ATOM 1428 C C . LYS A 1 192 ? -5.741 -25.974 5.740 1.00 86.44 192 LYS A C 1
ATOM 1430 O O . LYS A 1 192 ? -6.381 -26.067 4.694 1.00 86.44 192 LYS A O 1
ATOM 1435 N N . PRO A 1 193 ? -4.405 -25.809 5.743 1.00 89.19 193 PRO A N 1
ATOM 1436 C CA . PRO A 1 193 ? -3.629 -25.707 4.512 1.00 89.19 193 PRO A CA 1
ATOM 1437 C C . PRO A 1 193 ? -3.682 -27.003 3.686 1.00 89.19 193 PRO A C 1
ATOM 1439 O O . PRO A 1 193 ? -3.492 -28.108 4.196 1.00 89.19 193 PRO A O 1
ATOM 1442 N N . VAL A 1 194 ? -3.907 -26.848 2.385 1.00 90.69 194 VAL A N 1
ATOM 1443 C CA . VAL A 1 194 ? -3.960 -27.909 1.380 1.00 90.69 194 VAL A CA 1
ATOM 1444 C C . VAL A 1 194 ? -2.610 -27.992 0.681 1.00 90.69 194 VAL A C 1
ATOM 1446 O O . VAL A 1 194 ? -2.231 -27.099 -0.076 1.00 90.69 194 VAL A O 1
ATOM 1449 N N . GLU A 1 195 ? -1.897 -29.097 0.892 1.00 92.31 195 GLU A N 1
ATOM 1450 C CA . GLU A 1 195 ? -0.653 -29.372 0.172 1.00 92.31 195 GLU A CA 1
ATOM 1451 C C . GLU A 1 195 ? -0.935 -29.616 -1.313 1.00 92.31 195 GLU A C 1
ATOM 1453 O O . GLU A 1 195 ? -1.577 -30.607 -1.666 1.00 92.31 195 GLU A O 1
ATOM 1458 N N . LEU A 1 196 ? -0.424 -28.754 -2.188 1.00 93.69 196 LEU A N 1
ATOM 1459 C CA . LEU A 1 196 ? -0.426 -28.934 -3.641 1.00 93.69 196 LEU A CA 1
ATOM 1460 C C . LEU A 1 196 ? 1.022 -29.002 -4.120 1.00 93.69 196 LEU A C 1
ATOM 1462 O O . LEU A 1 196 ? 1.822 -28.140 -3.751 1.00 93.69 196 LEU A O 1
ATOM 1466 N N . GLU A 1 197 ? 1.363 -29.971 -4.972 1.00 95.31 197 GLU A N 1
ATOM 1467 C CA . GLU A 1 197 ? 2.664 -29.938 -5.646 1.00 95.31 197 GLU A CA 1
ATOM 1468 C C . GLU A 1 197 ? 2.777 -28.650 -6.481 1.00 95.31 197 GLU A C 1
ATOM 1470 O O . GLU A 1 197 ? 2.032 -28.452 -7.447 1.00 95.31 197 GLU A O 1
ATOM 1475 N N . THR A 1 198 ? 3.691 -27.773 -6.064 1.00 95.56 198 THR A N 1
ATOM 1476 C CA . THR A 1 198 ? 3.856 -26.410 -6.579 1.00 95.56 198 THR A CA 1
ATOM 1477 C C . THR A 1 198 ? 5.274 -26.237 -7.123 1.00 95.56 198 THR A C 1
ATOM 1479 O O . THR A 1 198 ? 6.229 -26.723 -6.518 1.00 95.56 198 THR A O 1
ATOM 1482 N N . ARG A 1 199 ? 5.423 -25.586 -8.279 1.00 94.81 199 ARG A N 1
ATOM 1483 C CA . ARG A 1 199 ? 6.677 -25.465 -9.039 1.00 94.81 199 ARG A CA 1
ATOM 1484 C C . ARG A 1 199 ? 6.865 -24.071 -9.643 1.00 94.81 199 ARG A C 1
ATOM 1486 O O . ARG A 1 199 ? 5.925 -23.276 -9.674 1.00 94.81 199 ARG A O 1
ATOM 1493 N N . GLY A 1 200 ? 8.066 -23.821 -10.163 1.00 93.75 200 GLY A N 1
ATOM 1494 C CA . GLY A 1 200 ? 8.421 -22.615 -10.910 1.00 93.75 200 GLY A CA 1
ATOM 1495 C C . GLY A 1 200 ? 8.911 -21.483 -10.010 1.00 93.75 200 GLY A C 1
ATOM 1496 O O . GLY A 1 200 ? 9.787 -21.684 -9.175 1.00 93.75 200 GLY A O 1
ATOM 1497 N N . GLU A 1 201 ? 8.356 -20.288 -10.183 1.00 90.38 201 GLU A N 1
ATOM 1498 C CA . GLU A 1 201 ? 8.751 -19.088 -9.437 1.00 90.38 201 GLU A CA 1
ATOM 1499 C C . GLU A 1 201 ? 7.599 -18.542 -8.589 1.00 90.38 201 GLU A C 1
ATOM 1501 O O . GLU A 1 201 ? 6.433 -18.673 -8.946 1.00 90.38 201 GLU A O 1
ATOM 1506 N N . LEU A 1 202 ? 7.908 -17.817 -7.509 1.00 87.31 202 LEU A N 1
ATOM 1507 C CA . LEU A 1 202 ? 6.920 -17.082 -6.700 1.00 87.31 202 LEU A CA 1
ATOM 1508 C C . LEU A 1 202 ? 6.451 -15.775 -7.379 1.00 87.31 202 LEU A C 1
ATOM 1510 O O . LEU A 1 202 ? 6.378 -14.716 -6.756 1.00 87.31 202 LEU A O 1
ATOM 1514 N N . THR A 1 203 ? 6.122 -15.849 -8.670 1.00 88.12 203 THR A N 1
ATOM 1515 C CA . THR A 1 203 ? 5.600 -14.748 -9.491 1.00 88.12 203 THR A CA 1
ATOM 1516 C C . THR A 1 203 ? 4.182 -15.067 -9.979 1.00 88.12 203 THR A C 1
ATOM 1518 O O . THR A 1 203 ? 3.767 -16.224 -10.030 1.00 88.12 203 THR A O 1
ATOM 1521 N N . LYS A 1 204 ? 3.401 -14.039 -10.348 1.00 78.81 204 LYS A N 1
ATOM 1522 C CA . LYS A 1 204 ? 1.984 -14.187 -10.754 1.00 78.81 204 LYS A CA 1
ATOM 1523 C C . LYS A 1 204 ? 1.779 -15.208 -11.889 1.00 78.81 204 LYS A C 1
ATOM 1525 O O . LYS A 1 204 ? 0.739 -15.860 -11.940 1.00 78.81 204 LYS A O 1
ATOM 1530 N N . THR A 1 205 ? 2.741 -15.292 -12.804 1.00 79.88 205 THR A N 1
ATOM 1531 C CA . THR A 1 205 ? 2.718 -16.148 -13.999 1.00 79.88 205 THR A CA 1
ATOM 1532 C C . THR A 1 205 ? 3.617 -17.376 -13.867 1.00 79.88 205 THR A C 1
ATOM 1534 O O . THR A 1 205 ? 3.273 -18.417 -14.413 1.00 79.88 205 THR A O 1
ATOM 1537 N N . GLY A 1 206 ? 4.731 -17.284 -13.130 1.00 88.38 206 GLY A N 1
ATOM 1538 C CA . GLY A 1 206 ? 5.676 -18.387 -12.945 1.00 88.38 206 GLY A CA 1
ATOM 1539 C C . GLY A 1 206 ? 5.268 -19.426 -11.897 1.00 88.38 206 GLY A C 1
ATOM 1540 O O . GLY A 1 206 ? 5.902 -20.478 -11.842 1.00 88.38 206 GLY A O 1
ATOM 1541 N N . LEU A 1 207 ? 4.237 -19.168 -11.079 1.00 94.00 207 LEU A N 1
ATOM 1542 C CA . LEU A 1 207 ? 3.794 -20.107 -10.042 1.00 94.00 207 LEU A CA 1
ATOM 1543 C C . LEU A 1 207 ? 2.810 -21.145 -10.595 1.00 94.00 207 LEU A C 1
ATOM 1545 O O . LEU A 1 207 ? 1.719 -20.812 -11.071 1.00 94.00 207 LEU A O 1
ATOM 1549 N N . LEU A 1 208 ? 3.202 -22.415 -10.490 1.00 95.31 208 LEU A N 1
ATOM 1550 C CA . LEU A 1 208 ? 2.589 -23.545 -11.183 1.00 95.31 208 LEU A CA 1
ATOM 1551 C C . LEU A 1 208 ? 2.114 -24.615 -10.198 1.00 95.31 208 LEU A C 1
ATOM 1553 O O . LEU A 1 208 ? 2.902 -25.115 -9.404 1.00 95.31 208 LEU A O 1
ATOM 1557 N N . PHE A 1 209 ? 0.850 -25.029 -10.282 1.00 95.62 209 PHE A N 1
ATOM 1558 C CA . PHE A 1 209 ? 0.245 -26.043 -9.410 1.00 95.62 209 PHE A CA 1
ATOM 1559 C C . PHE A 1 209 ? -0.100 -27.302 -10.209 1.00 95.62 209 PHE A C 1
ATOM 1561 O O . PHE A 1 209 ? -0.707 -27.216 -11.279 1.00 95.62 209 PHE A O 1
ATOM 1568 N N . ARG A 1 210 ? 0.239 -28.495 -9.708 1.00 95.06 210 ARG A N 1
ATOM 1569 C CA . ARG A 1 210 ? -0.027 -29.751 -10.429 1.00 95.06 210 ARG A CA 1
ATOM 1570 C C . ARG A 1 210 ? -1.529 -29.972 -10.600 1.00 95.06 210 ARG A C 1
ATOM 1572 O O . ARG A 1 210 ? -2.270 -30.099 -9.624 1.00 95.06 210 ARG A O 1
ATOM 1579 N N . ALA A 1 211 ? -1.988 -30.079 -11.847 1.00 93.00 211 ALA A N 1
ATOM 1580 C CA . ALA A 1 211 ? -3.415 -30.098 -12.172 1.00 93.00 211 ALA A CA 1
ATOM 1581 C C . ALA A 1 211 ? -4.168 -31.257 -11.488 1.00 93.00 211 ALA A C 1
ATOM 1583 O O . ALA A 1 211 ? -5.275 -31.076 -10.985 1.00 93.00 211 ALA A O 1
ATOM 1584 N N . ALA A 1 212 ? -3.549 -32.439 -11.397 1.00 91.38 212 ALA A N 1
ATOM 1585 C CA . ALA A 1 212 ? -4.131 -33.601 -10.719 1.00 91.38 212 ALA A CA 1
ATOM 1586 C C . ALA A 1 212 ? -4.379 -33.367 -9.214 1.00 91.38 212 ALA A C 1
ATOM 1588 O O . ALA A 1 212 ? -5.364 -33.868 -8.667 1.00 91.38 212 ALA A O 1
ATOM 1589 N N . ASP A 1 213 ? -3.525 -32.577 -8.560 1.00 93.12 213 ASP A N 1
ATOM 1590 C CA . ASP A 1 213 ? -3.664 -32.208 -7.152 1.00 93.12 213 ASP A CA 1
ATOM 1591 C C . ASP A 1 213 ? -4.776 -31.172 -6.960 1.00 93.12 213 ASP A C 1
ATOM 1593 O O . ASP A 1 213 ? -5.627 -31.348 -6.090 1.00 93.12 213 ASP A O 1
ATOM 1597 N N . VAL A 1 214 ? -4.849 -30.158 -7.829 1.00 91.75 214 VAL A N 1
ATOM 1598 C CA . VAL A 1 214 ? -5.957 -29.185 -7.857 1.00 91.75 214 VAL A CA 1
ATOM 1599 C C . VAL A 1 214 ? -7.300 -29.902 -8.067 1.00 91.75 214 VAL A C 1
ATOM 1601 O O . VAL A 1 214 ? -8.238 -29.693 -7.294 1.00 91.75 214 VAL A O 1
ATOM 1604 N N . ALA A 1 215 ? -7.380 -30.821 -9.040 1.00 88.94 215 ALA A N 1
ATOM 1605 C CA . ALA A 1 215 ? -8.564 -31.648 -9.287 1.00 88.94 215 ALA A CA 1
ATOM 1606 C C . ALA A 1 215 ? -8.999 -32.424 -8.038 1.00 88.94 215 ALA A C 1
ATOM 1608 O O . ALA A 1 215 ? -10.175 -32.393 -7.672 1.00 88.94 215 ALA A O 1
ATOM 1609 N N . LYS A 1 216 ? -8.058 -33.122 -7.393 1.00 89.50 216 LYS A N 1
ATOM 1610 C CA . LYS A 1 216 ? -8.336 -34.048 -6.291 1.00 89.50 216 LYS A CA 1
ATOM 1611 C C . LYS A 1 216 ? -8.614 -33.329 -4.970 1.00 89.50 216 LYS A C 1
ATOM 1613 O O . LYS A 1 216 ? -9.559 -33.703 -4.282 1.00 89.50 216 LYS A O 1
ATOM 1618 N N . LYS A 1 217 ? -7.796 -32.334 -4.618 1.00 88.69 217 LYS A N 1
ATOM 1619 C CA . LYS A 1 217 ? -7.729 -31.738 -3.274 1.00 88.69 217 LYS A CA 1
ATOM 1620 C C . LYS A 1 217 ? -8.572 -30.467 -3.135 1.00 88.69 217 LYS A C 1
ATOM 1622 O O . LYS A 1 217 ? -9.263 -30.334 -2.135 1.00 88.69 217 LYS A O 1
ATOM 1627 N N . LEU A 1 218 ? -8.584 -29.579 -4.139 1.00 84.81 218 LEU A N 1
ATOM 1628 C CA . LEU A 1 218 ? -9.438 -28.376 -4.124 1.00 84.81 218 LEU A CA 1
ATOM 1629 C C . LEU A 1 218 ? -10.828 -28.627 -4.728 1.00 84.81 218 LEU A C 1
ATOM 1631 O O . LEU A 1 218 ? -11.826 -28.105 -4.239 1.00 84.81 218 LEU A O 1
ATOM 1635 N N . LEU A 1 219 ? -10.920 -29.418 -5.802 1.00 84.56 219 LEU A N 1
ATOM 1636 C CA . LEU A 1 219 ? -12.188 -29.614 -6.520 1.00 84.56 219 LEU A CA 1
ATOM 1637 C C . LEU A 1 219 ? -12.905 -30.930 -6.161 1.00 84.56 219 LEU A C 1
ATOM 1639 O O . LEU A 1 219 ? -14.077 -31.106 -6.503 1.00 84.56 219 LEU A O 1
ATOM 1643 N N . GLY A 1 220 ? -12.247 -31.878 -5.485 1.00 82.19 220 GLY A N 1
ATOM 1644 C CA . GLY A 1 220 ? -12.830 -33.192 -5.186 1.00 82.19 220 GLY A CA 1
ATOM 1645 C C . GLY A 1 220 ? -13.310 -33.923 -6.449 1.00 82.19 220 GLY A C 1
ATOM 1646 O O . GLY A 1 220 ? -14.425 -34.441 -6.488 1.00 82.19 220 GLY A O 1
ATOM 1647 N N . THR A 1 221 ? -12.523 -33.884 -7.524 1.00 77.56 221 THR A N 1
ATOM 1648 C CA . THR A 1 221 ? -12.842 -34.430 -8.855 1.00 77.56 221 THR A CA 1
ATOM 1649 C C . THR A 1 221 ? -11.746 -35.364 -9.361 1.00 77.56 221 THR A C 1
ATOM 1651 O O . THR A 1 221 ? -10.585 -35.270 -8.964 1.00 77.56 221 THR A O 1
ATOM 1654 N N . THR A 1 222 ? -12.112 -36.278 -10.258 1.00 74.88 222 THR A N 1
ATOM 1655 C CA . THR A 1 222 ? -11.172 -37.187 -10.920 1.00 74.88 222 THR A CA 1
ATOM 1656 C C . THR A 1 222 ? -10.337 -36.441 -11.973 1.00 74.88 222 THR A C 1
ATOM 1658 O O . THR A 1 222 ? -10.913 -35.763 -12.828 1.00 74.88 222 THR A O 1
ATOM 1661 N N . PRO A 1 223 ? -8.994 -36.588 -11.995 1.00 68.19 223 PRO A N 1
ATOM 1662 C CA . PRO A 1 223 ? -8.136 -35.881 -12.952 1.00 68.19 223 PRO A CA 1
ATOM 1663 C C . PRO A 1 223 ? -8.481 -36.095 -14.436 1.00 68.19 223 PRO A C 1
ATOM 1665 O O . PRO A 1 223 ? -8.269 -35.184 -15.230 1.00 68.19 223 PRO A O 1
ATOM 1668 N N . ARG A 1 224 ? -9.083 -37.236 -14.819 1.00 67.06 224 ARG A N 1
ATOM 1669 C CA . ARG A 1 224 ? -9.586 -37.470 -16.192 1.00 67.06 224 ARG A CA 1
ATOM 1670 C C . ARG A 1 224 ? -10.590 -36.402 -16.642 1.00 67.06 224 ARG A C 1
ATOM 1672 O O . ARG A 1 224 ? -10.508 -35.920 -17.768 1.00 67.06 224 ARG A O 1
ATOM 1679 N N . ASN A 1 225 ? -11.479 -35.969 -15.746 1.00 70.00 225 ASN A N 1
ATOM 1680 C CA . ASN A 1 225 ? -12.456 -34.922 -16.046 1.00 70.00 225 ASN A CA 1
ATOM 1681 C C . ASN A 1 225 ? -11.789 -33.543 -16.134 1.00 70.00 225 ASN A C 1
ATOM 1683 O O . ASN A 1 225 ? -12.222 -32.707 -16.926 1.00 70.00 225 ASN A O 1
ATOM 1687 N N . LEU A 1 226 ? -10.716 -33.310 -15.367 1.00 75.69 226 LEU A N 1
ATOM 1688 C CA . LEU A 1 226 ? -9.935 -32.081 -15.482 1.00 75.69 226 LEU A CA 1
ATOM 1689 C C . LEU A 1 226 ? -9.165 -32.024 -16.809 1.00 75.69 226 LEU A C 1
ATOM 1691 O O . LEU A 1 226 ? -9.216 -30.988 -17.464 1.00 75.69 226 LEU A O 1
ATOM 1695 N N . ARG A 1 227 ? -8.536 -33.130 -17.245 1.00 74.19 227 ARG A N 1
ATOM 1696 C CA . ARG A 1 227 ? -7.862 -33.224 -18.556 1.00 74.19 227 ARG A CA 1
ATOM 1697 C C . ARG A 1 227 ? -8.811 -32.788 -19.681 1.00 74.19 227 ARG A C 1
ATOM 1699 O O . ARG A 1 227 ? -8.476 -31.878 -20.431 1.00 74.19 227 ARG A O 1
ATOM 1706 N N . LYS A 1 228 ? -10.030 -33.340 -19.700 1.00 77.25 228 LYS A N 1
ATOM 1707 C CA . LYS A 1 228 ? -11.103 -32.949 -20.633 1.00 77.25 228 LYS A CA 1
ATOM 1708 C C . LYS A 1 228 ? -11.549 -31.486 -20.487 1.00 77.25 228 LYS A C 1
ATOM 1710 O O . LYS A 1 228 ? -11.860 -30.839 -21.474 1.00 77.25 228 LYS A O 1
ATOM 1715 N N . THR A 1 229 ? -11.583 -30.947 -19.268 1.00 78.62 229 THR A N 1
ATOM 1716 C CA . THR A 1 229 ? -12.009 -29.554 -19.012 1.00 78.62 229 THR A CA 1
ATOM 1717 C C . THR A 1 229 ? -10.963 -28.516 -19.444 1.00 78.62 229 THR A C 1
ATOM 1719 O O . THR A 1 229 ? -11.337 -27.378 -19.720 1.00 78.62 229 THR A O 1
ATOM 1722 N N . ILE A 1 230 ? -9.680 -28.896 -19.488 1.00 80.62 230 ILE A N 1
ATOM 1723 C CA . ILE A 1 230 ? -8.563 -28.030 -19.894 1.00 80.62 230 ILE A CA 1
ATOM 1724 C C . ILE A 1 230 ? -8.268 -28.142 -21.400 1.00 80.62 230 ILE A C 1
ATOM 1726 O O . ILE A 1 230 ? -7.998 -27.117 -22.015 1.00 80.62 230 ILE A O 1
ATOM 1730 N N . TYR A 1 231 ? -8.331 -29.341 -21.998 1.00 72.56 231 TYR A N 1
ATOM 1731 C CA . TYR A 1 231 ? -8.015 -29.536 -23.424 1.00 72.56 231 TYR A CA 1
ATOM 1732 C C . TYR A 1 231 ? -9.221 -29.463 -24.371 1.00 72.56 231 TYR A C 1
ATOM 1734 O O . TYR A 1 231 ? -9.119 -28.840 -25.421 1.00 72.56 231 TYR A O 1
ATOM 1742 N N . ASP A 1 232 ? -10.351 -30.100 -24.046 1.00 67.75 232 ASP A N 1
ATOM 1743 C CA . ASP A 1 232 ? -11.443 -30.340 -25.010 1.00 67.75 232 ASP A CA 1
ATOM 1744 C C . ASP A 1 232 ? -12.378 -29.121 -25.194 1.00 67.75 232 ASP A C 1
ATOM 1746 O O . ASP A 1 232 ? -13.555 -29.273 -25.531 1.00 67.75 232 ASP A O 1
ATOM 1750 N N . GLY A 1 233 ? -11.898 -27.905 -24.935 1.00 65.81 233 GLY A N 1
ATOM 1751 C CA . GLY A 1 233 ? -12.666 -26.686 -25.161 1.00 65.81 233 GLY A CA 1
ATOM 1752 C C . GLY A 1 233 ? -11.835 -25.419 -25.012 1.00 65.81 233 GLY A C 1
ATOM 1753 O O . GLY A 1 233 ? -10.861 -25.389 -24.262 1.00 65.81 233 GLY A O 1
ATOM 1754 N N . ASP A 1 234 ? -12.292 -24.350 -25.668 1.00 70.56 234 ASP A N 1
ATOM 1755 C CA . ASP A 1 234 ? -11.644 -23.028 -25.814 1.00 70.56 234 ASP A CA 1
ATOM 1756 C C . ASP A 1 234 ? -11.644 -22.195 -24.508 1.00 70.56 234 ASP A C 1
ATOM 1758 O O . ASP A 1 234 ? -11.829 -20.979 -24.475 1.00 70.56 234 ASP A O 1
ATOM 1762 N N . ALA A 1 235 ? -11.544 -22.892 -23.382 1.00 81.44 235 ALA A N 1
ATOM 1763 C CA . ALA A 1 235 ? -11.781 -22.424 -22.032 1.00 81.44 235 ALA A CA 1
ATOM 1764 C C . ALA A 1 235 ? -10.502 -21.992 -21.313 1.00 81.44 235 ALA A C 1
ATOM 1766 O O . ALA A 1 235 ? -10.567 -21.116 -20.447 1.00 81.44 235 ALA A O 1
ATOM 1767 N N . PHE A 1 236 ? -9.378 -22.621 -21.651 1.00 90.12 236 PHE A N 1
ATOM 1768 C CA . PHE A 1 236 ? -8.072 -22.448 -21.026 1.00 90.12 236 PHE A CA 1
ATOM 1769 C C . PHE A 1 236 ? -7.043 -22.190 -22.121 1.00 90.12 236 PHE A C 1
ATOM 1771 O O . PHE A 1 236 ? -6.994 -22.918 -23.109 1.00 90.12 236 PHE A O 1
ATOM 1778 N N . VAL A 1 237 ? -6.241 -21.145 -21.952 1.00 90.12 237 VAL A N 1
ATOM 1779 C CA . VAL A 1 237 ? -5.220 -20.755 -22.924 1.00 90.12 237 VAL A CA 1
ATOM 1780 C C . VAL A 1 237 ? -3.898 -21.431 -22.529 1.00 90.12 237 VAL A C 1
ATOM 1782 O O . VAL A 1 237 ? -3.473 -21.277 -21.376 1.00 90.12 237 VAL A O 1
ATOM 1785 N N . PRO A 1 238 ? -3.255 -22.201 -23.432 1.00 90.06 238 PRO A N 1
ATOM 1786 C CA . PRO A 1 238 ? -1.917 -22.738 -23.196 1.00 90.06 238 PRO A CA 1
ATOM 1787 C C . PRO A 1 238 ? -0.927 -21.624 -22.852 1.00 90.06 238 PRO A C 1
ATOM 1789 O O . PRO A 1 238 ? -1.037 -20.511 -23.358 1.00 90.06 238 PRO A O 1
ATOM 1792 N N . ASP A 1 239 ? 0.011 -21.926 -21.964 1.00 89.00 239 ASP A N 1
ATOM 1793 C CA . ASP A 1 239 ? 1.069 -21.046 -21.455 1.00 89.00 239 ASP A CA 1
ATOM 1794 C C . ASP A 1 239 ? 0.594 -19.810 -20.648 1.00 89.00 239 ASP A C 1
ATOM 1796 O O . ASP A 1 239 ? 1.374 -19.250 -19.879 1.00 89.00 239 ASP A O 1
ATOM 1800 N N . GLU A 1 240 ? -0.698 -19.450 -20.689 1.00 89.56 240 GLU A N 1
ATOM 1801 C CA . GLU A 1 240 ? -1.319 -18.471 -19.776 1.00 89.56 240 GLU A CA 1
ATOM 1802 C C . GLU A 1 240 ? -1.989 -19.124 -18.553 1.00 89.56 240 GLU A C 1
ATOM 1804 O O . GLU A 1 240 ? -1.758 -18.717 -17.411 1.00 89.56 240 GLU A O 1
ATOM 1809 N N . ASP A 1 241 ? -2.850 -20.128 -18.767 1.00 92.00 241 ASP A N 1
ATOM 1810 C CA . ASP A 1 241 ? -3.582 -20.816 -17.694 1.00 92.00 241 ASP A CA 1
ATOM 1811 C C . ASP A 1 241 ? -2.952 -22.156 -17.305 1.00 92.00 241 ASP A C 1
ATOM 1813 O O . ASP A 1 241 ? -3.137 -22.619 -16.178 1.00 92.00 241 ASP A O 1
ATOM 1817 N N . PHE A 1 242 ? -2.245 -22.812 -18.226 1.00 93.38 242 PHE A N 1
ATOM 1818 C CA . PHE A 1 242 ? -1.604 -24.101 -17.984 1.00 93.38 242 PHE A CA 1
ATOM 1819 C C . PHE A 1 242 ? -0.426 -24.344 -18.924 1.00 93.38 242 PHE A C 1
ATOM 1821 O O . PHE A 1 242 ? -0.461 -23.940 -20.081 1.00 93.38 242 PHE A O 1
ATOM 1828 N N . ILE A 1 243 ? 0.568 -25.089 -18.446 1.00 91.75 243 ILE A N 1
ATOM 1829 C CA . ILE A 1 243 ? 1.662 -25.618 -19.265 1.00 91.75 243 ILE A CA 1
ATOM 1830 C C . ILE A 1 243 ? 1.619 -27.147 -19.299 1.00 91.75 243 ILE A C 1
ATOM 1832 O O . ILE A 1 243 ? 1.126 -27.810 -18.376 1.00 91.75 243 ILE A O 1
ATOM 1836 N N . ARG A 1 244 ? 2.177 -27.711 -20.371 1.00 90.75 244 ARG A N 1
ATOM 1837 C CA . ARG A 1 244 ? 2.532 -29.131 -20.480 1.00 90.75 244 ARG A CA 1
ATOM 1838 C C . ARG A 1 244 ? 4.032 -29.259 -20.236 1.00 90.75 244 ARG A C 1
ATOM 1840 O O . ARG A 1 244 ? 4.800 -28.527 -20.848 1.00 90.75 244 ARG A O 1
ATOM 1847 N N . VAL A 1 245 ? 4.444 -30.190 -19.380 1.00 90.06 245 VAL A N 1
ATOM 1848 C CA . VAL A 1 245 ? 5.864 -30.491 -19.139 1.00 90.06 245 VAL A CA 1
ATOM 1849 C C . VAL A 1 245 ? 6.104 -31.992 -19.187 1.00 90.06 245 VAL A C 1
ATOM 1851 O O . VAL A 1 245 ? 5.247 -32.774 -18.762 1.00 90.06 245 VAL A O 1
ATOM 1854 N N . ARG A 1 246 ? 7.272 -32.410 -19.679 1.00 85.62 246 ARG A N 1
ATOM 1855 C CA . ARG A 1 246 ? 7.684 -33.817 -19.619 1.00 85.62 246 ARG A CA 1
ATOM 1856 C C . ARG A 1 246 ? 8.317 -34.075 -18.250 1.00 85.62 246 ARG A C 1
ATOM 1858 O O . ARG A 1 246 ? 9.316 -33.451 -17.897 1.00 85.62 246 ARG A O 1
ATOM 1865 N N . GLN A 1 247 ? 7.726 -34.980 -17.472 1.00 85.12 247 GLN A N 1
ATOM 1866 C CA . GLN A 1 247 ? 8.257 -35.417 -16.180 1.00 85.12 247 GLN A CA 1
ATOM 1867 C C . GLN A 1 247 ? 8.247 -36.945 -16.135 1.00 85.12 247 GLN A C 1
ATOM 1869 O O . GLN A 1 247 ? 7.195 -37.544 -16.321 1.00 85.12 247 GLN A O 1
ATOM 1874 N N . ASP A 1 248 ? 9.396 -37.580 -15.900 1.00 82.81 248 ASP A N 1
ATOM 1875 C CA . ASP A 1 248 ? 9.501 -39.043 -15.752 1.00 82.81 248 ASP A CA 1
ATOM 1876 C C . ASP A 1 248 ? 8.894 -39.823 -16.948 1.00 82.81 248 ASP A C 1
ATOM 1878 O O . ASP A 1 248 ? 8.252 -40.857 -16.787 1.00 82.81 248 ASP A O 1
ATOM 1882 N N . ASN A 1 249 ? 9.072 -39.283 -18.165 1.00 81.69 249 ASN A N 1
ATOM 1883 C CA . ASN A 1 249 ? 8.434 -39.693 -19.432 1.00 81.69 249 ASN A CA 1
ATOM 1884 C C . ASN A 1 249 ? 6.895 -39.595 -19.502 1.00 81.69 249 ASN A C 1
ATOM 1886 O O . ASN A 1 249 ? 6.307 -39.983 -20.507 1.00 81.69 249 ASN A O 1
ATOM 1890 N N . VAL A 1 250 ? 6.241 -38.989 -18.512 1.00 84.94 250 VAL A N 1
ATOM 1891 C CA . VAL A 1 250 ? 4.802 -38.701 -18.512 1.00 84.94 250 VAL A CA 1
ATOM 1892 C C . VAL A 1 250 ? 4.553 -37.205 -18.725 1.00 84.94 250 VAL A C 1
ATOM 1894 O O . VAL A 1 250 ? 5.013 -36.354 -17.958 1.00 84.94 250 VAL A O 1
ATOM 1897 N N . THR A 1 251 ? 3.762 -36.868 -19.746 1.00 87.00 251 THR A N 1
ATOM 1898 C CA . THR A 1 251 ? 3.282 -35.496 -19.978 1.00 87.00 251 THR A CA 1
ATOM 1899 C C . THR A 1 251 ? 2.372 -35.061 -18.830 1.00 87.00 251 THR A C 1
ATOM 1901 O O . THR A 1 251 ? 1.222 -35.491 -18.717 1.00 87.00 251 THR A O 1
ATOM 1904 N N . THR A 1 252 ? 2.894 -34.200 -17.957 1.00 90.25 252 THR A N 1
ATOM 1905 C CA . THR A 1 252 ? 2.202 -33.709 -16.761 1.00 90.25 252 THR A CA 1
ATOM 1906 C C . THR A 1 252 ? 1.718 -32.277 -16.983 1.00 90.25 252 THR A C 1
ATOM 1908 O O . THR A 1 252 ? 2.411 -31.444 -17.566 1.00 90.25 252 THR A O 1
ATOM 1911 N N . ILE A 1 253 ? 0.500 -31.989 -16.517 1.00 92.12 253 ILE A N 1
ATOM 1912 C CA . ILE A 1 253 ? -0.128 -30.667 -16.622 1.00 92.12 253 ILE A CA 1
ATOM 1913 C C . ILE A 1 253 ? 0.082 -29.908 -15.312 1.00 92.12 253 ILE A C 1
ATOM 1915 O O . ILE A 1 253 ? -0.308 -30.395 -14.242 1.00 92.12 253 ILE A O 1
ATOM 1919 N N . TYR A 1 254 ? 0.606 -28.689 -15.408 1.00 93.75 254 TYR A N 1
ATOM 1920 C CA . TYR A 1 254 ? 0.574 -27.715 -14.320 1.00 93.75 254 TYR A CA 1
ATOM 1921 C C . TYR A 1 254 ? -0.291 -26.533 -14.739 1.00 93.75 254 TYR A C 1
ATOM 1923 O O . TYR A 1 254 ? -0.163 -26.029 -15.850 1.00 93.75 254 TYR A O 1
ATOM 1931 N N . VAL A 1 255 ? -1.184 -26.102 -13.854 1.00 94.38 255 VAL A N 1
ATOM 1932 C CA . VAL A 1 255 ? -2.003 -24.901 -14.036 1.00 94.38 255 VAL A CA 1
ATOM 1933 C C . VAL A 1 255 ? -1.321 -23.717 -13.360 1.00 94.38 255 VAL A C 1
ATOM 1935 O O . VAL A 1 255 ? -0.822 -23.844 -12.242 1.00 94.38 255 VAL A O 1
ATOM 1938 N N . THR A 1 256 ? -1.297 -22.565 -14.023 1.00 94.94 256 THR A N 1
ATOM 1939 C CA . THR A 1 256 ? -0.842 -21.310 -13.412 1.00 94.94 256 THR A CA 1
ATOM 1940 C C . THR A 1 256 ? -1.848 -20.859 -12.350 1.00 94.94 256 THR A C 1
ATOM 1942 O O . THR A 1 256 ? -2.968 -21.379 -12.262 1.00 94.94 256 THR A O 1
ATOM 1945 N N . PHE A 1 257 ? -1.510 -19.833 -11.568 1.00 93.69 257 PHE A N 1
ATOM 1946 C CA . PHE A 1 257 ? -2.486 -19.203 -10.671 1.00 93.69 257 PHE A CA 1
ATOM 1947 C C . PHE A 1 257 ? -3.757 -18.728 -11.417 1.00 93.69 257 PHE A C 1
ATOM 1949 O O . PHE A 1 257 ? -4.858 -18.850 -10.878 1.00 93.69 257 PHE A O 1
ATOM 1956 N N . SER A 1 258 ? -3.640 -18.277 -12.678 1.00 92.12 258 SER A N 1
ATOM 1957 C CA . SER A 1 258 ? -4.799 -17.962 -13.539 1.00 92.12 258 SER A CA 1
ATOM 1958 C C . SER A 1 258 ? -5.669 -19.196 -13.782 1.00 92.12 258 SER A C 1
ATOM 1960 O O . SER A 1 258 ? -6.880 -19.156 -13.547 1.00 92.12 258 SER A O 1
ATOM 1962 N N . GLY A 1 259 ? -5.055 -20.320 -14.167 1.00 92.88 259 GLY A N 1
ATOM 1963 C CA . GLY A 1 259 ? -5.757 -21.583 -14.387 1.00 92.88 259 GLY A CA 1
ATOM 1964 C C . GLY A 1 259 ? -6.481 -22.094 -13.141 1.00 92.88 259 GLY A C 1
ATOM 1965 O O . GLY A 1 259 ? -7.639 -22.498 -13.240 1.00 92.88 259 GLY A O 1
ATOM 1966 N N . VAL A 1 260 ? -5.862 -22.012 -11.956 1.00 92.69 260 VAL A N 1
ATOM 1967 C CA . VAL A 1 260 ? -6.511 -22.399 -10.686 1.00 92.69 260 VAL A CA 1
ATOM 1968 C C . VAL A 1 260 ? -7.743 -21.534 -10.405 1.00 92.69 260 VAL A C 1
ATOM 1970 O O . VAL A 1 260 ? -8.816 -22.074 -10.131 1.00 92.69 260 VAL A O 1
ATOM 1973 N N . VAL A 1 261 ? -7.637 -20.208 -10.539 1.00 92.38 261 VAL A N 1
ATOM 1974 C CA . VAL A 1 261 ? -8.783 -19.298 -10.362 1.00 92.38 261 VAL A CA 1
ATOM 1975 C C . VAL A 1 261 ? -9.883 -19.601 -11.387 1.00 92.38 261 VAL A C 1
ATOM 1977 O O . VAL A 1 261 ? -11.049 -19.747 -11.014 1.00 92.38 261 VAL A O 1
ATOM 1980 N N . ARG A 1 262 ? -9.530 -19.781 -12.665 1.00 91.69 262 ARG A N 1
ATOM 1981 C CA . ARG A 1 262 ? -10.479 -20.100 -13.746 1.00 91.69 262 ARG A CA 1
ATOM 1982 C C . ARG A 1 262 ? -11.182 -21.450 -13.532 1.00 91.69 262 ARG A C 1
ATOM 1984 O O . ARG A 1 262 ? -12.357 -21.590 -13.873 1.00 91.69 262 ARG A O 1
ATOM 1991 N N . LEU A 1 263 ? -10.505 -22.426 -12.922 1.00 91.06 263 LEU A N 1
ATOM 1992 C CA . LEU A 1 263 ? -11.090 -23.708 -12.515 1.00 91.06 263 LEU A CA 1
ATOM 1993 C C . LEU A 1 263 ? -12.047 -23.584 -11.329 1.00 91.06 263 LEU A C 1
ATOM 1995 O O . LEU A 1 263 ? -13.109 -24.209 -11.349 1.00 91.06 263 LEU A O 1
ATOM 1999 N N . LEU A 1 264 ? -11.710 -22.772 -10.324 1.00 90.56 264 LEU A N 1
ATOM 2000 C CA . LEU A 1 264 ? -12.582 -22.524 -9.175 1.00 90.56 264 LEU A CA 1
ATOM 2001 C C . LEU A 1 264 ? -13.895 -21.864 -9.628 1.00 90.56 264 LEU A C 1
ATOM 2003 O O . LEU A 1 264 ? -14.958 -22.423 -9.374 1.00 90.56 264 LEU A O 1
ATOM 2007 N N . TYR A 1 265 ? -13.831 -20.794 -10.430 1.00 89.19 265 TYR A N 1
ATOM 2008 C CA . TYR A 1 265 ? -15.021 -20.126 -10.991 1.00 89.19 265 TYR A CA 1
ATOM 2009 C C . TYR A 1 265 ? -15.892 -21.018 -11.899 1.00 89.19 265 TYR A C 1
ATOM 2011 O O . TYR A 1 265 ? -17.081 -20.747 -12.072 1.00 89.19 265 TYR A O 1
ATOM 2019 N N . ARG A 1 266 ? -15.338 -22.090 -12.485 1.00 87.25 266 ARG A N 1
ATOM 2020 C CA . ARG A 1 266 ? -16.096 -23.076 -13.283 1.00 87.25 266 ARG A CA 1
ATOM 2021 C C . ARG A 1 266 ? -16.652 -24.240 -12.454 1.00 87.25 266 ARG A C 1
ATOM 2023 O O . ARG A 1 266 ? -17.550 -24.947 -12.918 1.00 87.25 266 ARG A O 1
ATOM 2030 N N . SER A 1 267 ? -16.138 -24.468 -11.247 1.00 86.19 267 SER A N 1
ATOM 2031 C CA . SER A 1 267 ? -16.504 -25.613 -10.416 1.00 86.19 267 SER A CA 1
ATOM 2032 C C . SER A 1 267 ? -17.762 -25.347 -9.590 1.00 86.19 267 SER A C 1
ATOM 2034 O O . SER A 1 267 ? -17.894 -24.348 -8.893 1.00 86.19 267 SER A O 1
ATOM 2036 N N . ARG A 1 268 ? -18.704 -26.296 -9.609 1.00 84.69 268 ARG A N 1
ATOM 2037 C CA . ARG A 1 268 ? -19.984 -26.187 -8.881 1.00 84.69 268 ARG A CA 1
ATOM 2038 C C . ARG A 1 268 ? -19.909 -26.647 -7.413 1.00 84.69 268 ARG A C 1
ATOM 2040 O O . ARG A 1 268 ? -20.956 -26.742 -6.774 1.00 84.69 268 ARG A O 1
ATOM 2047 N N . ARG A 1 269 ? -18.710 -26.965 -6.905 1.00 84.62 269 ARG A N 1
ATOM 2048 C CA . ARG A 1 269 ? -18.429 -27.505 -5.555 1.00 84.62 269 ARG A CA 1
ATOM 2049 C C . ARG A 1 269 ? -18.563 -26.454 -4.448 1.00 84.62 269 ARG A C 1
ATOM 2051 O O . ARG A 1 269 ? -18.493 -25.266 -4.727 1.00 84.62 269 ARG A O 1
ATOM 2058 N N . ALA A 1 270 ? -18.714 -26.894 -3.196 1.00 80.56 270 ALA A N 1
ATOM 2059 C CA . ALA A 1 270 ? -18.886 -26.002 -2.046 1.00 80.56 270 ALA A CA 1
ATOM 2060 C C . ALA A 1 270 ? -17.652 -25.112 -1.798 1.00 80.56 270 ALA A C 1
ATOM 2062 O O . ALA A 1 270 ? -17.799 -23.898 -1.887 1.00 80.56 270 ALA A O 1
ATOM 2063 N N . LEU A 1 271 ? -16.446 -25.670 -1.615 1.00 81.62 271 LEU A N 1
ATOM 2064 C CA . LEU A 1 271 ? -15.199 -24.887 -1.526 1.00 81.62 271 LEU A CA 1
ATOM 2065 C C . LEU A 1 271 ? -15.025 -23.899 -2.694 1.00 81.62 271 LEU A C 1
ATOM 2067 O O . LEU A 1 271 ? -14.717 -22.731 -2.477 1.00 81.62 271 LEU A O 1
ATOM 2071 N N . ALA A 1 272 ? -15.269 -24.353 -3.927 1.00 86.62 272 ALA A N 1
ATOM 2072 C CA . ALA A 1 272 ? -15.143 -23.519 -5.120 1.00 86.62 272 ALA A CA 1
ATOM 2073 C C . ALA A 1 272 ? -16.140 -22.349 -5.131 1.00 86.62 272 ALA A C 1
ATOM 2075 O O . ALA A 1 272 ? -15.744 -21.227 -5.429 1.00 86.62 272 ALA A O 1
ATOM 2076 N N . ARG A 1 273 ? -17.397 -22.581 -4.722 1.00 86.25 273 ARG A N 1
ATOM 2077 C CA . ARG A 1 273 ? -18.379 -21.510 -4.501 1.00 86.25 273 ARG A CA 1
ATOM 2078 C C . ARG A 1 273 ? -17.926 -20.559 -3.403 1.00 86.25 273 ARG A C 1
ATOM 2080 O O . ARG A 1 273 ? -17.843 -19.380 -3.687 1.00 86.25 273 ARG A O 1
ATOM 2087 N N . ARG A 1 274 ? -17.523 -21.046 -2.219 1.00 85.06 274 ARG A N 1
ATOM 2088 C CA . ARG A 1 274 ? -17.010 -20.184 -1.132 1.00 85.06 274 ARG A CA 1
ATOM 2089 C C . ARG A 1 274 ? -15.858 -19.292 -1.612 1.00 85.06 274 ARG A C 1
ATOM 2091 O O . ARG A 1 274 ? -15.833 -18.114 -1.277 1.00 85.06 274 ARG A O 1
ATOM 2098 N N . PHE A 1 275 ? -14.935 -19.832 -2.415 1.00 87.81 275 PHE A N 1
ATOM 2099 C CA . PHE A 1 275 ? -13.873 -19.045 -3.044 1.00 87.81 275 PHE A CA 1
ATOM 2100 C C . PHE A 1 275 ? -14.419 -18.029 -4.053 1.00 87.81 275 PHE A C 1
ATOM 2102 O O . PHE A 1 275 ? -13.997 -16.880 -4.023 1.00 87.81 275 PHE A O 1
ATOM 2109 N N . THR A 1 276 ? -15.336 -18.419 -4.941 1.00 90.00 276 THR A N 1
ATOM 2110 C CA . THR A 1 276 ? -15.955 -17.507 -5.915 1.00 90.00 276 THR A CA 1
ATOM 2111 C C . THR A 1 276 ? -16.752 -16.401 -5.231 1.00 90.00 276 THR A C 1
ATOM 2113 O O . THR A 1 276 ? -16.614 -15.251 -5.630 1.00 90.00 276 THR A O 1
ATOM 2116 N N . ASP A 1 277 ? -17.520 -16.713 -4.190 1.00 89.94 277 ASP A N 1
ATOM 2117 C CA . ASP A 1 277 ? -18.304 -15.766 -3.400 1.00 89.94 277 ASP A CA 1
ATOM 2118 C C . ASP A 1 277 ? -17.364 -14.775 -2.692 1.00 89.94 277 ASP A C 1
ATOM 2120 O O . ASP A 1 277 ? -17.503 -13.569 -2.876 1.00 89.94 277 ASP A O 1
ATOM 2124 N N . TRP A 1 278 ? -16.331 -15.269 -1.994 1.00 88.88 278 TRP A N 1
ATOM 2125 C CA . TRP A 1 278 ? -15.283 -14.445 -1.373 1.00 88.88 278 TRP A CA 1
ATOM 2126 C C . TRP A 1 278 ? -14.537 -13.580 -2.397 1.00 88.88 278 TRP A C 1
ATOM 2128 O O . TRP A 1 278 ? -14.421 -12.370 -2.226 1.00 88.88 278 TRP A O 1
ATOM 2138 N N . ALA A 1 279 ? -14.051 -14.164 -3.492 1.00 88.50 279 ALA A N 1
ATOM 2139 C CA . ALA A 1 279 ? -13.302 -13.434 -4.509 1.00 88.50 279 ALA A CA 1
ATOM 2140 C C . ALA A 1 279 ? -14.185 -12.384 -5.195 1.00 88.50 279 ALA A C 1
ATOM 2142 O O . ALA A 1 279 ? -13.717 -11.278 -5.454 1.00 88.50 279 ALA A O 1
ATOM 2143 N N . THR A 1 280 ? -15.460 -12.695 -5.440 1.00 91.56 280 THR A N 1
ATOM 2144 C CA . THR A 1 280 ? -16.435 -11.753 -6.003 1.00 91.56 280 THR A CA 1
ATOM 2145 C C . THR A 1 280 ? -16.756 -10.642 -5.009 1.00 91.56 280 THR A C 1
ATOM 2147 O O . THR A 1 280 ? -16.769 -9.491 -5.419 1.00 91.56 280 THR A O 1
ATOM 2150 N N . GLU A 1 281 ? -16.930 -10.932 -3.716 1.00 90.56 281 GLU A N 1
ATOM 2151 C CA . GLU A 1 281 ? -17.114 -9.928 -2.657 1.00 90.56 281 GLU A CA 1
ATOM 2152 C C . GLU A 1 281 ? -15.915 -8.970 -2.589 1.00 90.56 281 GLU A C 1
ATOM 2154 O O . GLU A 1 281 ? -16.076 -7.755 -2.705 1.00 90.56 281 GLU A O 1
ATOM 2159 N N . LYS A 1 282 ? -14.691 -9.501 -2.471 1.00 85.06 282 LYS A N 1
ATOM 2160 C CA . LYS A 1 282 ? -13.474 -8.685 -2.340 1.00 85.06 282 LYS A CA 1
ATOM 2161 C C . LYS A 1 282 ? -13.164 -7.903 -3.628 1.00 85.06 282 LYS A C 1
ATOM 2163 O O . LYS A 1 282 ? -12.737 -6.752 -3.547 1.00 85.06 282 LYS A O 1
ATOM 2168 N N . LEU A 1 283 ? -13.437 -8.461 -4.816 1.00 87.62 283 LEU A N 1
ATOM 2169 C CA . LEU A 1 283 ? -13.344 -7.734 -6.094 1.00 87.62 283 LEU A CA 1
ATOM 2170 C C . LEU A 1 283 ? -14.459 -6.691 -6.266 1.00 87.62 283 LEU A C 1
ATOM 2172 O O . LEU A 1 283 ? -14.190 -5.611 -6.789 1.00 87.62 283 LEU A O 1
ATOM 2176 N N . PHE A 1 284 ? -15.682 -6.982 -5.819 1.00 91.50 284 PHE A N 1
ATOM 2177 C CA . PHE A 1 284 ? -16.805 -6.046 -5.837 1.00 91.50 284 PHE A CA 1
ATOM 2178 C C . PHE A 1 284 ? -16.511 -4.850 -4.936 1.00 91.50 284 PHE A C 1
ATOM 2180 O O . PHE A 1 284 ? -16.583 -3.720 -5.406 1.00 91.50 284 PHE A O 1
ATOM 2187 N N . VAL A 1 285 ? -16.063 -5.070 -3.697 1.00 84.12 285 VAL A N 1
ATOM 2188 C CA . VAL A 1 285 ? -15.636 -3.979 -2.809 1.00 84.12 285 VAL A CA 1
ATOM 2189 C C . VAL A 1 285 ? -14.499 -3.171 -3.445 1.00 84.12 285 VAL A C 1
ATOM 2191 O O . VAL A 1 285 ? -14.579 -1.948 -3.499 1.00 84.12 285 VAL A O 1
ATOM 2194 N N . LEU A 1 286 ? -13.490 -3.824 -4.035 1.00 75.94 286 LEU A N 1
ATOM 2195 C CA . LEU A 1 286 ? -12.377 -3.139 -4.708 1.00 75.94 286 LEU A CA 1
ATOM 2196 C C . LEU A 1 286 ? -12.792 -2.304 -5.941 1.00 75.94 286 LEU A C 1
ATOM 2198 O O . LEU A 1 286 ? -12.061 -1.387 -6.318 1.00 75.94 286 LEU A O 1
ATOM 2202 N N . LYS A 1 287 ? -13.919 -2.616 -6.598 1.00 84.00 287 LYS A N 1
ATOM 2203 C CA . LYS A 1 287 ? -14.358 -1.967 -7.853 1.00 84.00 287 LYS A CA 1
ATOM 2204 C C . LYS A 1 287 ? -15.604 -1.089 -7.742 1.00 84.00 287 LYS A C 1
ATOM 2206 O O . LYS A 1 287 ? -15.760 -0.195 -8.568 1.00 84.00 287 LYS A O 1
ATOM 2211 N N . ALA A 1 288 ? -16.469 -1.352 -6.772 1.00 82.19 288 ALA A N 1
ATOM 2212 C CA . ALA A 1 288 ? -17.786 -0.738 -6.608 1.00 82.19 288 ALA A CA 1
ATOM 2213 C C . ALA A 1 288 ? -18.154 -0.447 -5.137 1.00 82.19 288 ALA A C 1
ATOM 2215 O O . ALA A 1 288 ? -19.159 0.219 -4.900 1.00 82.19 288 ALA A O 1
ATOM 2216 N N . GLY A 1 289 ? -17.361 -0.910 -4.162 1.00 77.62 289 GLY A N 1
ATOM 2217 C CA . GLY A 1 289 ? -17.507 -0.523 -2.756 1.00 77.62 289 GLY A CA 1
ATOM 2218 C C . GLY A 1 289 ? -17.097 0.930 -2.506 1.00 77.62 289 GLY A C 1
ATOM 2219 O O . GLY A 1 289 ? -16.348 1.534 -3.288 1.00 77.62 289 GLY A O 1
ATOM 2220 N N . ASP A 1 290 ? -17.574 1.503 -1.403 1.00 63.56 290 ASP A N 1
ATOM 2221 C CA . ASP A 1 290 ? -17.208 2.863 -1.004 1.00 63.56 290 ASP A CA 1
ATOM 2222 C C . ASP A 1 290 ? -15.786 2.935 -0.401 1.00 63.56 290 ASP A C 1
ATOM 2224 O O . ASP A 1 290 ? -15.044 1.948 -0.374 1.00 63.56 290 ASP A O 1
ATOM 2228 N N . ASP A 1 291 ? -15.351 4.128 0.012 1.00 56.53 291 ASP A N 1
ATOM 2229 C CA . ASP A 1 291 ? -14.007 4.317 0.569 1.00 56.53 291 ASP A CA 1
ATOM 2230 C C . ASP A 1 291 ? -13.832 3.666 1.955 1.00 56.53 291 ASP A C 1
ATOM 2232 O O . ASP A 1 291 ? -12.710 3.299 2.302 1.00 56.53 291 ASP A O 1
ATOM 2236 N N . ASN A 1 292 ? -14.908 3.465 2.727 1.00 64.56 292 ASN A N 1
ATOM 2237 C CA . ASN A 1 292 ? -14.868 2.764 4.013 1.00 64.56 292 ASN A CA 1
ATOM 2238 C C . ASN A 1 292 ? -14.801 1.251 3.816 1.00 64.56 292 ASN A C 1
ATOM 2240 O O . ASN A 1 292 ? -13.980 0.605 4.463 1.00 64.56 292 ASN A O 1
ATOM 2244 N N . ASP A 1 293 ? -15.592 0.690 2.899 1.00 68.94 293 ASP A N 1
ATOM 2245 C CA . ASP A 1 293 ? -15.503 -0.726 2.538 1.00 68.94 293 ASP A CA 1
ATOM 2246 C C . ASP A 1 293 ? -14.130 -1.033 1.927 1.00 68.94 293 ASP A C 1
ATOM 2248 O O . ASP A 1 293 ? -13.504 -2.031 2.282 1.00 68.94 293 ASP A O 1
ATOM 2252 N N . ARG A 1 294 ? -13.590 -0.146 1.075 1.00 71.50 294 ARG A N 1
ATOM 2253 C CA . ARG A 1 294 ? -12.226 -0.286 0.535 1.00 71.50 294 ARG A CA 1
ATOM 2254 C C . ARG A 1 294 ? -11.135 -0.080 1.590 1.00 71.50 294 ARG A C 1
ATOM 2256 O O . ARG A 1 294 ? -10.112 -0.759 1.514 1.00 71.50 294 ARG A O 1
ATOM 2263 N N . ALA A 1 295 ? -11.333 0.777 2.593 1.00 59.12 295 ALA A N 1
ATOM 2264 C CA . ALA A 1 295 ? -10.411 0.912 3.725 1.00 59.12 295 ALA A CA 1
ATOM 2265 C C . ALA A 1 295 ? -10.484 -0.281 4.696 1.00 59.12 295 ALA A C 1
ATOM 2267 O O . ALA A 1 295 ? -9.451 -0.714 5.203 1.00 59.12 295 ALA A O 1
ATOM 2268 N N . GLY A 1 296 ? -11.673 -0.848 4.914 1.00 65.94 296 GLY A N 1
ATOM 2269 C CA . GLY A 1 296 ? -11.886 -2.088 5.662 1.00 65.94 296 GLY A CA 1
ATOM 2270 C C . GLY A 1 296 ? -11.248 -3.277 4.951 1.00 65.94 296 GLY A C 1
ATOM 2271 O O . GLY A 1 296 ? -10.446 -3.984 5.548 1.00 65.94 296 GLY A O 1
ATOM 2272 N N . LEU A 1 297 ? -11.483 -3.410 3.643 1.00 76.25 297 LEU A N 1
ATOM 2273 C CA . LEU A 1 297 ? -10.822 -4.376 2.767 1.00 76.25 297 LEU A CA 1
ATOM 2274 C C . LEU A 1 297 ? -9.295 -4.229 2.790 1.00 76.25 297 LEU A C 1
ATOM 2276 O O . LEU A 1 297 ? -8.587 -5.230 2.836 1.00 76.25 297 LEU A O 1
ATOM 2280 N N . ALA A 1 298 ? -8.769 -3.002 2.772 1.00 59.50 298 ALA A N 1
ATOM 2281 C CA . ALA A 1 298 ? -7.336 -2.761 2.920 1.00 59.50 298 ALA A CA 1
ATOM 2282 C C . ALA A 1 298 ? -6.835 -3.126 4.329 1.00 59.50 298 ALA A C 1
ATOM 2284 O O . ALA A 1 298 ? -5.737 -3.660 4.459 1.00 59.50 298 ALA A O 1
ATOM 2285 N N . GLY A 1 299 ? -7.633 -2.897 5.375 1.00 60.44 299 GLY A N 1
ATOM 2286 C CA . GLY A 1 299 ? -7.368 -3.362 6.738 1.00 60.44 299 GLY A CA 1
ATOM 2287 C C . GLY A 1 299 ? -7.289 -4.888 6.835 1.00 60.44 299 GLY A C 1
ATOM 2288 O O . GLY A 1 299 ? -6.324 -5.403 7.395 1.00 60.44 299 GLY A O 1
ATOM 2289 N N . ASP A 1 300 ? -8.244 -5.595 6.226 1.00 65.75 300 ASP A N 1
ATOM 2290 C CA . ASP A 1 300 ? -8.298 -7.059 6.141 1.00 65.75 300 ASP A CA 1
ATOM 2291 C C . ASP A 1 300 ? -7.111 -7.625 5.339 1.00 65.75 300 ASP A C 1
ATOM 2293 O O . ASP A 1 300 ? -6.386 -8.489 5.828 1.00 65.75 300 ASP A O 1
ATOM 2297 N N . ILE A 1 301 ? -6.881 -7.124 4.116 1.00 64.31 301 ILE A N 1
ATOM 2298 C CA . ILE A 1 301 ? -5.843 -7.623 3.191 1.00 64.31 301 ILE A CA 1
ATOM 2299 C C . ILE A 1 301 ? -4.432 -7.328 3.704 1.00 64.31 301 ILE A C 1
ATOM 2301 O O . ILE A 1 301 ? -3.555 -8.185 3.625 1.00 64.31 301 ILE A O 1
ATOM 2305 N N . LEU A 1 302 ? -4.186 -6.115 4.207 1.00 54.19 302 LEU A N 1
ATOM 2306 C CA . LEU A 1 302 ? -2.868 -5.721 4.711 1.00 54.19 302 LEU A CA 1
ATOM 2307 C C . LEU A 1 302 ? -2.661 -6.143 6.179 1.00 54.19 302 LEU A C 1
ATOM 2309 O O . LEU A 1 302 ? -1.590 -5.899 6.736 1.00 54.19 302 LEU A O 1
ATOM 2313 N N . GLY A 1 303 ? -3.682 -6.717 6.830 1.00 46.84 303 GLY A N 1
ATOM 2314 C CA . GLY A 1 303 ? -3.690 -7.020 8.265 1.00 46.84 303 GLY A CA 1
ATOM 2315 C C . GLY A 1 303 ? -3.470 -5.785 9.147 1.00 46.84 303 GLY A C 1
ATOM 2316 O O . GLY A 1 303 ? -2.917 -5.902 10.239 1.00 46.84 303 GLY A O 1
ATOM 2317 N N . VAL A 1 304 ? -3.825 -4.595 8.649 1.00 51.62 304 VAL A N 1
ATOM 2318 C CA . VAL A 1 304 ? -3.407 -3.277 9.151 1.00 51.62 304 VAL A CA 1
ATOM 2319 C C . VAL A 1 304 ? -4.292 -2.832 10.329 1.00 51.62 304 VAL A C 1
ATOM 2321 O O . VAL A 1 304 ? -5.424 -2.399 10.119 1.00 51.62 304 VAL A O 1
ATOM 2324 N N . PRO A 1 305 ? -3.805 -2.878 11.588 1.00 54.72 305 PRO A N 1
ATOM 2325 C CA . PRO A 1 305 ? -4.611 -2.542 12.757 1.00 54.72 305 PRO A CA 1
ATOM 2326 C C . PRO A 1 305 ? -4.335 -1.096 13.205 1.00 54.72 305 PRO A C 1
ATOM 2328 O O . PRO A 1 305 ? -3.570 -0.352 12.585 1.00 54.72 305 PRO A O 1
ATOM 2331 N N . LEU A 1 306 ? -4.825 -0.743 14.401 1.00 49.72 306 LEU A N 1
ATOM 2332 C CA . LEU A 1 306 ? -4.372 0.412 15.197 1.00 49.72 306 LEU A CA 1
ATOM 2333 C C . LEU A 1 306 ? -2.836 0.606 15.176 1.00 49.72 306 LEU A C 1
ATOM 2335 O O . LEU A 1 306 ? -2.346 1.728 15.266 1.00 49.72 306 LEU A O 1
ATOM 2339 N N . GLN A 1 307 ? -2.066 -0.476 15.028 1.00 49.03 307 GLN A N 1
ATOM 2340 C CA . GLN A 1 307 ? -0.605 -0.460 14.968 1.00 49.03 307 GLN A CA 1
ATOM 2341 C C . GLN A 1 307 ? -0.022 0.288 13.749 1.00 49.03 307 GLN A C 1
ATOM 2343 O O . GLN A 1 307 ? 1.069 0.853 13.856 1.00 49.03 307 GLN A O 1
ATOM 2348 N N . THR A 1 308 ? -0.734 0.372 12.622 1.00 52.16 308 THR A N 1
ATOM 2349 C CA . THR A 1 308 ? -0.279 1.148 11.451 1.00 52.16 308 THR A CA 1
ATOM 2350 C C . THR A 1 308 ? -0.600 2.626 11.610 1.00 52.16 308 THR A C 1
ATOM 2352 O O . THR A 1 308 ? 0.241 3.458 11.283 1.00 52.16 308 THR A O 1
ATOM 2355 N N . ALA A 1 309 ? -1.735 2.964 12.234 1.00 51.81 309 ALA A N 1
ATOM 2356 C CA . ALA A 1 309 ? -1.979 4.327 12.703 1.00 51.81 309 ALA A CA 1
ATOM 2357 C C . ALA A 1 309 ? -0.871 4.755 13.682 1.00 51.81 309 ALA A C 1
ATOM 2359 O O . ALA A 1 309 ? -0.254 5.797 13.485 1.00 51.81 309 ALA A O 1
ATOM 2360 N N . LEU A 1 310 ? -0.512 3.909 14.660 1.00 53.91 310 LEU A N 1
ATOM 2361 C CA . LEU A 1 310 ? 0.650 4.147 15.528 1.00 53.91 310 LEU A CA 1
ATOM 2362 C C . LEU A 1 310 ? 1.963 4.283 14.737 1.00 53.91 310 LEU A C 1
ATOM 2364 O O . LEU A 1 310 ? 2.796 5.091 15.119 1.00 53.91 310 LEU A O 1
ATOM 2368 N N . THR A 1 311 ? 2.156 3.557 13.633 1.00 54.06 311 THR A N 1
ATOM 2369 C CA . THR A 1 311 ? 3.364 3.668 12.790 1.00 54.06 311 THR A CA 1
ATOM 2370 C C . THR A 1 311 ? 3.415 4.985 12.012 1.00 54.06 311 THR A C 1
ATOM 2372 O O . THR A 1 311 ? 4.468 5.614 11.969 1.00 54.06 311 THR A O 1
ATOM 2375 N N . ILE A 1 312 ? 2.295 5.447 11.449 1.00 51.38 312 ILE A N 1
ATOM 2376 C CA . ILE A 1 312 ? 2.189 6.762 10.792 1.00 51.38 312 ILE A CA 1
ATOM 2377 C C . ILE A 1 312 ? 2.425 7.879 11.821 1.00 51.38 312 ILE A C 1
ATOM 2379 O O . ILE A 1 312 ? 3.223 8.783 11.591 1.00 51.38 312 ILE A O 1
ATOM 2383 N N . LEU A 1 313 ? 1.805 7.766 12.998 1.00 52.75 313 LEU A N 1
ATOM 2384 C CA . LEU A 1 313 ? 1.922 8.738 14.087 1.00 52.75 313 LEU A CA 1
ATOM 2385 C C . LEU A 1 313 ? 3.324 8.746 14.732 1.00 52.75 313 LEU A C 1
ATOM 2387 O O . LEU A 1 313 ? 3.808 9.813 15.090 1.00 52.75 313 LEU A O 1
ATOM 2391 N N . ASN A 1 314 ? 4.007 7.597 14.829 1.00 53.66 314 ASN A N 1
ATOM 2392 C CA . ASN A 1 314 ? 5.406 7.495 15.279 1.00 53.66 314 ASN A CA 1
ATOM 2393 C C . ASN A 1 314 ? 6.417 7.969 14.220 1.00 53.66 314 ASN A C 1
ATOM 2395 O O . ASN A 1 314 ? 7.536 8.328 14.572 1.00 53.66 314 ASN A O 1
ATOM 2399 N N . LYS A 1 315 ? 6.048 7.962 12.931 1.00 51.72 315 LYS A N 1
ATOM 2400 C CA . LYS A 1 315 ? 6.850 8.557 11.849 1.00 51.72 315 LYS A CA 1
ATOM 2401 C C . LYS A 1 315 ? 6.742 10.084 11.797 1.00 51.72 315 LYS A C 1
ATOM 2403 O O . LYS A 1 315 ? 7.506 10.701 11.062 1.00 51.72 315 LYS A O 1
ATOM 2408 N N . CYS A 1 316 ? 5.854 10.705 12.578 1.00 52.00 316 CYS A N 1
ATOM 2409 C CA . CYS A 1 316 ? 5.888 12.145 12.804 1.00 52.00 316 CYS A CA 1
ATOM 2410 C C . CYS A 1 316 ? 7.067 12.471 13.749 1.00 52.00 316 CYS A C 1
ATOM 2412 O O . CYS A 1 316 ? 7.029 12.069 14.913 1.00 52.00 316 CYS A O 1
ATOM 2414 N N . PRO A 1 317 ? 8.124 13.176 13.297 1.00 47.69 317 PRO A N 1
ATOM 2415 C CA . PRO A 1 317 ? 9.351 13.350 14.082 1.00 47.69 317 PRO A CA 1
ATOM 2416 C C . PRO A 1 317 ? 9.223 14.395 15.204 1.00 47.69 317 PRO A C 1
ATOM 2418 O O . PRO A 1 317 ? 10.176 14.621 15.948 1.00 47.69 317 PRO A O 1
ATOM 2421 N N . LEU A 1 318 ? 8.065 15.053 15.323 1.00 56.31 318 LEU A N 1
ATOM 2422 C CA . LEU A 1 318 ? 7.805 16.118 16.285 1.00 56.31 318 LEU A CA 1
ATOM 2423 C C . LEU A 1 318 ? 6.696 15.703 17.265 1.00 56.31 318 LEU A C 1
ATOM 2425 O O . LEU A 1 318 ? 5.671 15.168 16.839 1.00 56.31 318 LEU A O 1
ATOM 2429 N N . PRO A 1 319 ? 6.840 15.983 18.574 1.00 63.78 319 PRO A N 1
ATOM 2430 C CA . PRO A 1 319 ? 5.781 15.768 19.552 1.00 63.78 319 PRO A CA 1
ATOM 2431 C C . PRO A 1 319 ? 4.695 16.843 19.391 1.00 63.78 319 PRO A C 1
ATOM 2433 O O . PRO A 1 319 ? 4.656 17.829 20.124 1.00 63.78 319 PRO A O 1
ATOM 2436 N N . CYS A 1 320 ? 3.816 16.667 18.405 1.00 74.12 320 CYS A N 1
ATOM 2437 C CA . CYS A 1 320 ? 2.716 17.592 18.165 1.00 74.12 320 CYS A CA 1
ATOM 2438 C C . CYS A 1 320 ? 1.734 17.623 19.346 1.00 74.12 320 CYS A C 1
ATOM 2440 O O . CYS A 1 320 ? 1.437 16.597 19.975 1.00 74.12 320 CYS A O 1
ATOM 2442 N N . ALA A 1 321 ? 1.203 18.816 19.612 1.00 87.88 321 ALA A N 1
ATOM 2443 C CA . ALA A 1 321 ? 0.054 18.996 20.478 1.00 87.88 321 ALA A CA 1
ATOM 2444 C C . ALA A 1 321 ? -1.232 18.693 19.703 1.00 87.88 321 ALA A C 1
ATOM 2446 O O . ALA A 1 321 ? -1.390 19.093 18.549 1.00 87.88 321 ALA A O 1
ATOM 2447 N N . GLN A 1 322 ? -2.140 17.943 20.325 1.00 91.44 322 GLN A N 1
ATOM 2448 C CA . GLN A 1 322 ? -3.374 17.527 19.669 1.00 91.44 322 GLN A CA 1
ATOM 2449 C C . GLN A 1 322 ? -4.501 17.144 20.634 1.00 91.44 322 GLN A C 1
ATOM 2451 O O . GLN A 1 322 ? -4.256 16.573 21.702 1.00 91.44 322 GLN A O 1
ATOM 2456 N N . VAL A 1 323 ? -5.741 17.381 20.201 1.00 94.12 323 VAL A N 1
ATOM 2457 C CA . VAL A 1 323 ? -6.973 16.888 20.839 1.00 94.12 323 VAL A CA 1
ATOM 2458 C C . VAL A 1 323 ? -7.515 15.732 20.003 1.00 94.12 323 VAL A C 1
ATOM 2460 O O . VAL A 1 323 ? -7.804 15.914 18.826 1.00 94.12 323 VAL A O 1
ATOM 2463 N N . TYR A 1 324 ? -7.629 14.532 20.571 1.00 92.69 324 TYR A N 1
ATOM 2464 C CA . TYR A 1 324 ? -8.049 13.318 19.854 1.00 92.69 324 TYR A CA 1
ATOM 2465 C C . TYR A 1 324 ? -9.445 12.836 20.262 1.00 92.69 324 TYR A C 1
ATOM 2467 O O . TYR A 1 324 ? -9.950 13.169 21.336 1.00 92.69 324 TYR A O 1
ATOM 2475 N N . LEU A 1 325 ? -10.035 12.017 19.391 1.00 94.12 325 LEU A N 1
ATOM 2476 C CA . LEU A 1 325 ? -11.268 11.263 19.588 1.00 94.12 325 LEU A CA 1
ATOM 2477 C C . LEU A 1 325 ? -10.996 9.772 19.354 1.00 94.12 325 LEU A C 1
ATOM 2479 O O . LEU A 1 325 ? -10.473 9.386 18.306 1.00 94.12 325 LEU A O 1
ATOM 2483 N N . LEU A 1 326 ? -11.372 8.937 20.319 1.00 93.12 326 LEU A N 1
ATOM 2484 C CA . LEU A 1 326 ? -11.334 7.476 20.233 1.00 93.12 326 LEU A CA 1
ATOM 2485 C C . LEU A 1 326 ? -12.754 6.915 20.366 1.00 93.12 326 LEU A C 1
ATOM 2487 O O . LEU A 1 326 ? -13.527 7.442 21.165 1.00 93.12 326 LEU A O 1
ATOM 2491 N N . THR A 1 327 ? -13.078 5.810 19.696 1.00 94.25 327 THR A N 1
ATOM 2492 C CA . THR A 1 327 ? -14.176 4.937 20.151 1.00 94.25 327 THR A CA 1
ATOM 2493 C C . THR A 1 327 ? -13.635 3.917 21.145 1.00 94.25 327 THR A C 1
ATOM 2495 O O . THR A 1 327 ? -12.484 3.491 21.040 1.00 94.25 327 THR A O 1
ATOM 2498 N N . LEU A 1 328 ? -14.480 3.495 22.083 1.00 93.38 328 LEU A N 1
ATOM 2499 C CA . LEU A 1 328 ? -14.232 2.356 22.972 1.00 93.38 328 LEU A CA 1
ATOM 2500 C C . LEU A 1 328 ? -15.076 1.127 22.591 1.00 93.38 328 LEU A C 1
ATOM 2502 O O . LEU A 1 328 ? -14.814 0.039 2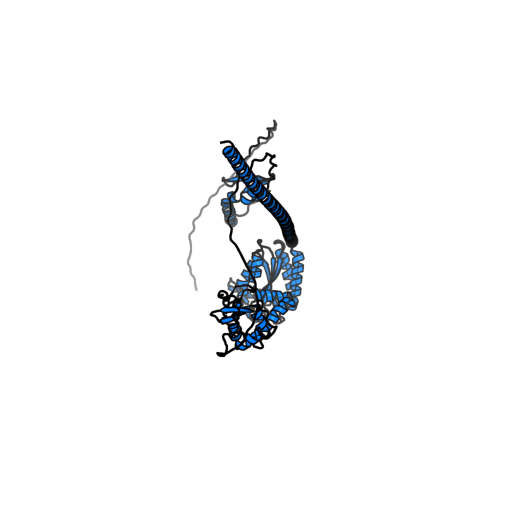3.093 1.00 93.38 328 LEU A O 1
ATOM 2506 N N . GLY A 1 329 ? -16.102 1.296 21.751 1.00 93.50 329 GLY A N 1
ATOM 2507 C CA . GLY A 1 329 ? -17.072 0.264 21.371 1.00 93.50 329 GLY A CA 1
ATOM 2508 C C . GLY A 1 329 ? -18.514 0.781 21.443 1.00 93.50 329 GLY A C 1
ATOM 2509 O O . GLY A 1 329 ? -18.745 1.962 21.707 1.00 93.50 329 GLY A O 1
ATOM 2510 N N . THR A 1 330 ? -19.489 -0.101 21.212 1.00 95.75 330 THR A N 1
ATOM 2511 C CA . THR A 1 330 ? -20.918 0.221 21.371 1.00 95.75 330 THR A CA 1
ATOM 2512 C C . THR A 1 330 ? -21.385 0.025 22.813 1.00 95.75 330 THR A C 1
ATOM 2514 O O . THR A 1 330 ? -20.829 -0.789 23.556 1.00 95.75 330 THR A O 1
ATOM 2517 N N . VAL A 1 331 ? -22.430 0.749 23.217 1.00 94.25 331 VAL A N 1
ATOM 2518 C CA . VAL A 1 331 ? -22.991 0.692 24.573 1.00 94.25 331 VAL A CA 1
ATOM 2519 C C . VAL A 1 331 ? -23.421 -0.724 24.935 1.00 94.25 331 VAL A C 1
ATOM 2521 O O . VAL A 1 331 ? -23.045 -1.179 26.006 1.00 94.25 331 VAL A O 1
ATOM 2524 N N . GLY A 1 332 ? -24.092 -1.471 24.054 1.00 93.31 332 GLY A N 1
ATOM 2525 C CA . GLY A 1 332 ? -24.533 -2.840 24.358 1.00 93.31 332 GLY A CA 1
ATOM 2526 C C . GLY A 1 332 ? -23.390 -3.801 24.695 1.00 93.31 332 GLY A C 1
ATOM 2527 O O . GLY A 1 332 ? -23.550 -4.699 25.515 1.00 93.31 332 GLY A O 1
ATOM 2528 N N . LYS A 1 333 ? -22.193 -3.573 24.138 1.00 93.31 333 LYS A N 1
ATOM 2529 C CA . LYS A 1 333 ? -20.985 -4.342 24.478 1.00 93.31 333 LYS A CA 1
ATOM 2530 C C . LYS A 1 333 ? -20.341 -3.891 25.795 1.00 93.31 333 LYS A C 1
ATOM 2532 O O . LYS A 1 333 ? -19.637 -4.683 26.417 1.00 93.31 333 LYS A O 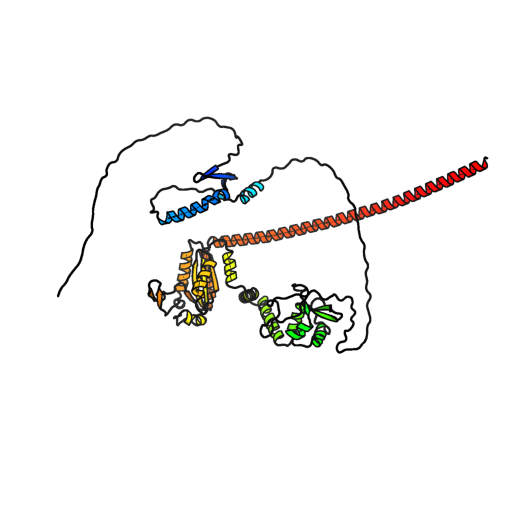1
ATOM 2537 N N . LEU A 1 334 ? -20.565 -2.645 26.215 1.00 92.38 334 LEU A N 1
ATOM 2538 C CA . LEU A 1 334 ? -19.856 -1.974 27.313 1.00 92.38 334 LEU A CA 1
ATOM 2539 C C . LEU A 1 334 ? -20.724 -1.665 28.542 1.00 92.38 334 LEU A C 1
ATOM 2541 O O . LEU A 1 334 ? -20.190 -1.266 29.575 1.00 92.38 334 LEU A O 1
ATOM 2545 N N . ARG A 1 335 ? -22.048 -1.839 28.460 1.00 89.75 335 ARG A N 1
ATOM 2546 C CA . ARG A 1 335 ? -23.018 -1.427 29.488 1.00 89.75 335 ARG A CA 1
ATOM 2547 C C . ARG A 1 335 ? -22.697 -2.033 30.851 1.00 89.75 335 ARG A C 1
ATOM 2549 O O . ARG A 1 335 ? -22.643 -1.309 31.843 1.00 89.75 335 ARG A O 1
ATOM 2556 N N . GLU A 1 336 ? -22.405 -3.332 30.871 1.00 86.38 336 GLU A N 1
ATOM 2557 C CA . GLU A 1 336 ? -21.952 -4.064 32.057 1.00 86.38 336 GLU A CA 1
ATOM 2558 C C . GLU A 1 336 ? -20.525 -3.670 32.468 1.00 86.38 336 GLU A C 1
ATOM 2560 O O . GLU A 1 336 ? -20.277 -3.310 33.616 1.00 86.38 336 GLU A O 1
ATOM 2565 N N . THR A 1 337 ? -19.572 -3.724 31.530 1.00 86.19 337 THR A N 1
ATOM 2566 C CA . THR A 1 337 ? -18.128 -3.659 31.828 1.00 86.19 337 THR A CA 1
ATOM 2567 C C . THR A 1 337 ? -17.624 -2.247 32.134 1.00 86.19 337 THR A C 1
ATOM 2569 O O . THR A 1 337 ? -16.551 -2.088 32.718 1.00 86.19 337 THR A O 1
ATOM 2572 N N . MET A 1 338 ? -18.408 -1.226 31.783 1.00 83.44 338 MET A N 1
ATOM 2573 C CA . MET A 1 338 ? -18.189 0.182 32.116 1.00 83.44 338 MET A CA 1
ATOM 2574 C C . MET A 1 338 ? -19.303 0.777 32.999 1.00 83.44 338 MET A C 1
ATOM 2576 O O . MET A 1 338 ? -19.336 1.993 33.169 1.00 83.44 338 MET A O 1
ATOM 2580 N N . THR A 1 339 ? -20.203 -0.040 33.562 1.00 85.81 339 THR A N 1
ATOM 2581 C CA . THR A 1 339 ? -21.291 0.381 34.477 1.00 85.81 339 THR A CA 1
ATOM 2582 C C . THR A 1 339 ? -22.123 1.573 33.963 1.00 85.81 339 THR A C 1
ATOM 2584 O O . THR A 1 339 ? -22.370 2.551 34.679 1.00 85.81 339 THR A O 1
ATOM 2587 N N . ILE A 1 340 ? -22.533 1.513 32.691 1.00 83.75 340 ILE A N 1
ATOM 2588 C CA . ILE A 1 340 ? -23.178 2.629 31.978 1.00 83.75 340 ILE A CA 1
ATOM 2589 C C . ILE A 1 340 ? -24.624 2.797 32.463 1.00 83.75 340 ILE A C 1
ATOM 2591 O O . ILE A 1 340 ? -25.521 2.044 32.088 1.00 83.75 340 ILE A O 1
ATOM 2595 N N . ALA A 1 341 ? -24.844 3.824 33.281 1.00 76.62 341 ALA A N 1
ATOM 2596 C CA . ALA A 1 341 ? -26.106 4.121 33.958 1.00 76.62 341 ALA A CA 1
ATOM 2597 C C . ALA A 1 341 ? -27.024 5.081 33.180 1.00 76.62 341 ALA A C 1
ATOM 2599 O O . ALA A 1 341 ? -28.057 5.507 33.694 1.00 76.62 341 ALA A O 1
ATOM 2600 N N . ASN A 1 342 ? -26.647 5.465 31.958 1.00 73.19 342 ASN A N 1
ATOM 2601 C CA . ASN A 1 342 ? -27.486 6.294 31.101 1.00 73.19 342 ASN A CA 1
ATOM 2602 C C . ASN A 1 342 ? -28.618 5.439 30.496 1.00 73.19 342 ASN A C 1
ATOM 2604 O O . ASN A 1 342 ? -28.397 4.681 29.551 1.00 73.19 342 ASN A O 1
ATOM 2608 N N . ALA A 1 343 ? -29.821 5.561 31.063 1.00 66.81 343 ALA A N 1
ATOM 2609 C CA . ALA A 1 343 ? -31.016 4.844 30.616 1.00 66.81 343 ALA A CA 1
ATOM 2610 C C . ALA A 1 343 ? -31.514 5.286 29.224 1.00 66.81 343 ALA A C 1
ATOM 2612 O O . ALA A 1 343 ? -32.169 4.499 28.548 1.00 66.81 343 ALA A O 1
ATOM 2613 N N . ASN A 1 344 ? -31.167 6.501 28.779 1.00 77.50 344 ASN A N 1
ATOM 2614 C CA . ASN A 1 344 ? -31.526 7.026 27.455 1.00 77.50 344 ASN A CA 1
ATOM 2615 C C . ASN A 1 344 ? -30.561 6.552 26.350 1.00 77.50 344 ASN A C 1
ATOM 2617 O O . ASN A 1 344 ? -30.827 6.760 25.169 1.00 77.50 344 ASN A O 1
ATOM 2621 N N . ALA A 1 345 ? -29.425 5.943 26.706 1.00 85.25 345 ALA A N 1
ATOM 2622 C CA . ALA A 1 345 ? -28.489 5.408 25.727 1.00 85.25 345 ALA A CA 1
ATOM 2623 C C . ALA A 1 345 ? -28.969 4.044 25.216 1.00 85.25 345 ALA A C 1
ATOM 2625 O O . ALA A 1 345 ? -29.010 3.086 25.992 1.00 85.25 345 ALA A O 1
ATOM 2626 N N . ALA A 1 346 ? -29.277 3.940 23.922 1.00 91.06 346 ALA A N 1
ATOM 2627 C CA . ALA A 1 346 ? -29.542 2.663 23.261 1.00 91.06 346 ALA A CA 1
ATOM 2628 C C . ALA A 1 346 ? -28.242 1.856 23.051 1.00 91.06 346 ALA A C 1
ATOM 2630 O O . ALA A 1 346 ? -27.138 2.390 23.164 1.00 91.06 346 ALA A O 1
ATOM 2631 N N . ASP A 1 347 ? -28.351 0.549 22.803 1.00 92.75 347 ASP A N 1
ATOM 2632 C CA . ASP A 1 347 ? -27.193 -0.362 22.751 1.00 92.75 347 ASP A CA 1
ATOM 2633 C C . ASP A 1 347 ? -26.303 -0.196 21.503 1.00 92.75 347 ASP A C 1
ATOM 2635 O O . ASP A 1 347 ? -25.143 -0.617 21.518 1.00 92.75 347 ASP A O 1
ATOM 2639 N N . ASP A 1 348 ? -26.817 0.441 20.451 1.00 94.00 348 ASP A N 1
ATOM 2640 C CA . ASP A 1 348 ? -26.108 0.819 19.224 1.00 94.00 348 ASP A CA 1
ATOM 2641 C C . ASP A 1 348 ? -25.303 2.125 19.364 1.00 94.00 348 ASP A C 1
ATOM 2643 O O . ASP A 1 348 ? -24.387 2.366 18.575 1.00 94.00 348 ASP A O 1
ATOM 2647 N N . HIS A 1 349 ? -25.593 2.952 20.380 1.00 95.19 349 HIS A N 1
ATOM 2648 C CA . HIS A 1 349 ? -24.829 4.169 20.664 1.00 95.19 349 HIS A CA 1
ATOM 2649 C C . HIS A 1 349 ? -23.341 3.845 20.876 1.00 95.19 349 HIS A C 1
ATOM 2651 O O . HIS A 1 349 ? -22.969 2.781 21.377 1.00 95.19 349 HIS A O 1
ATOM 2657 N N . ILE A 1 350 ? -22.470 4.789 20.532 1.00 95.00 350 ILE A N 1
ATOM 2658 C CA . ILE A 1 350 ? -21.017 4.629 20.570 1.00 95.00 350 ILE A CA 1
ATOM 2659 C C . ILE A 1 350 ? -20.469 5.302 21.828 1.00 95.00 350 ILE A C 1
ATOM 2661 O O . ILE A 1 350 ? -20.691 6.490 22.070 1.00 95.00 350 ILE A O 1
ATOM 2665 N N . VAL A 1 351 ? -19.705 4.548 22.619 1.00 94.81 351 VAL A N 1
ATOM 2666 C CA . VAL A 1 351 ? -18.932 5.104 23.732 1.00 94.81 351 VAL A CA 1
ATOM 2667 C C . VAL A 1 351 ? -17.645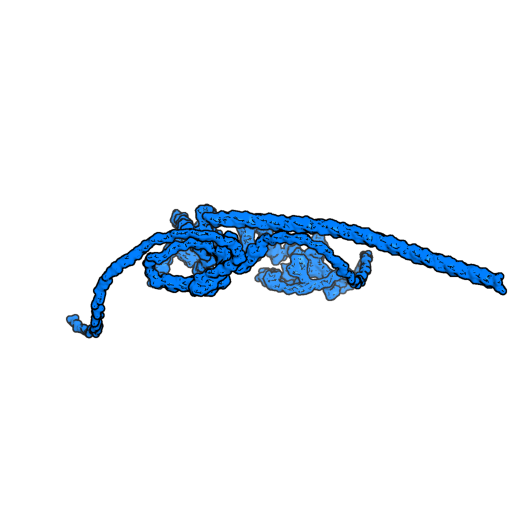 5.688 23.158 1.00 94.81 351 VAL A C 1
ATOM 2669 O O . VAL A 1 351 ? -16.820 4.961 22.598 1.00 94.81 351 VAL A O 1
ATOM 2672 N N . VAL A 1 352 ? -17.460 6.998 23.295 1.00 95.12 352 VAL A N 1
ATOM 2673 C CA . VAL A 1 352 ? -16.290 7.724 22.785 1.00 95.12 352 VAL A CA 1
ATOM 2674 C C . VAL A 1 352 ? -15.462 8.317 23.914 1.00 95.12 352 VAL A C 1
ATOM 2676 O O . VAL A 1 352 ? -15.985 8.637 24.980 1.00 95.12 352 VAL A O 1
ATOM 2679 N N . LYS A 1 353 ? -14.160 8.493 23.674 1.00 93.62 353 LYS A N 1
ATOM 2680 C CA . LYS A 1 353 ? -13.238 9.196 24.563 1.00 93.62 353 LYS A CA 1
ATOM 2681 C C . LYS A 1 353 ? -12.545 10.358 23.852 1.00 93.62 353 LYS A C 1
ATOM 2683 O O . LYS A 1 353 ? -11.903 10.171 22.824 1.00 93.62 353 LYS A O 1
ATOM 2688 N N . ILE A 1 354 ? -12.596 11.522 24.487 1.00 94.06 354 ILE A N 1
ATOM 2689 C CA . ILE A 1 354 ? -11.873 12.747 24.137 1.00 94.06 354 ILE A CA 1
ATOM 2690 C C . ILE A 1 354 ? -10.604 12.850 25.001 1.00 94.06 354 ILE A C 1
ATOM 2692 O O . ILE A 1 354 ? -10.526 12.281 26.099 1.00 94.06 354 ILE A O 1
ATOM 2696 N N . GLY A 1 355 ? -9.600 13.587 24.534 1.00 92.06 355 GLY A N 1
ATOM 2697 C CA . GLY A 1 355 ? -8.558 14.136 25.401 1.00 92.06 355 GLY A CA 1
ATOM 2698 C C . GLY A 1 355 ? -7.445 14.850 24.641 1.00 92.06 355 GLY A C 1
ATOM 2699 O O . GLY A 1 355 ? -7.288 14.665 23.436 1.00 92.06 355 GLY A O 1
ATOM 2700 N N . ALA A 1 356 ? -6.641 15.631 25.357 1.00 92.38 356 ALA A N 1
ATOM 2701 C CA . ALA A 1 356 ? -5.426 16.256 24.842 1.00 92.38 356 ALA A CA 1
ATOM 2702 C C . ALA A 1 356 ? -4.154 15.399 25.039 1.00 92.38 356 ALA A C 1
ATOM 2704 O O . ALA A 1 356 ? -4.107 14.461 25.848 1.00 92.38 356 ALA A O 1
ATOM 2705 N N . THR A 1 357 ? -3.097 15.732 24.290 1.00 90.69 357 THR A N 1
ATOM 2706 C CA . THR A 1 357 ? -1.700 15.310 24.512 1.00 90.69 357 THR A CA 1
ATOM 2707 C C . THR A 1 357 ? -0.728 16.303 23.864 1.00 90.69 357 THR A C 1
ATOM 2709 O O . THR A 1 357 ? -0.992 16.799 22.775 1.00 90.69 357 THR A O 1
ATOM 2712 N N . THR A 1 358 ? 0.409 16.568 24.518 1.00 87.12 358 THR A N 1
ATOM 2713 C CA . THR A 1 358 ? 1.574 17.307 23.974 1.00 87.12 358 THR A CA 1
ATOM 2714 C C . THR A 1 358 ? 2.720 16.380 23.550 1.00 87.12 358 THR A C 1
ATOM 2716 O O . THR A 1 358 ? 3.825 16.834 23.275 1.00 87.12 358 THR A O 1
ATOM 2719 N N . ARG A 1 359 ? 2.500 15.058 23.569 1.00 76.62 359 ARG A N 1
ATOM 2720 C CA . ARG A 1 359 ? 3.517 14.017 23.316 1.00 76.62 359 ARG A CA 1
ATOM 2721 C C . ARG A 1 359 ? 3.145 13.126 22.125 1.00 76.62 359 ARG A C 1
ATOM 2723 O O . ARG A 1 359 ? 3.500 11.946 22.103 1.00 76.62 359 ARG A O 1
ATOM 2730 N N . GLY A 1 360 ? 2.368 13.681 21.193 1.00 74.69 360 GLY A N 1
ATOM 2731 C CA . GLY A 1 360 ? 1.756 12.961 20.080 1.00 74.69 360 GLY A CA 1
ATOM 2732 C C . GLY A 1 360 ? 0.679 11.950 20.496 1.00 74.69 360 GLY A C 1
ATOM 2733 O O . GLY A 1 360 ? 0.559 11.539 21.658 1.00 74.69 360 GLY A O 1
ATOM 2734 N N . ALA A 1 361 ? -0.116 11.538 19.510 1.00 76.81 361 ALA A N 1
ATOM 2735 C CA . ALA A 1 361 ? -1.170 10.540 19.636 1.00 76.81 361 ALA A CA 1
ATOM 2736 C C . ALA A 1 361 ? -0.638 9.189 20.113 1.00 76.81 361 ALA A C 1
ATOM 2738 O O . ALA A 1 361 ? -1.203 8.598 21.028 1.00 76.81 361 ALA A O 1
ATOM 2739 N N . ALA A 1 362 ? 0.435 8.691 19.491 1.00 75.69 362 ALA A N 1
ATOM 2740 C CA . ALA A 1 362 ? 0.838 7.294 19.610 1.00 75.69 362 ALA A CA 1
ATOM 2741 C C . ALA A 1 362 ? 1.193 6.887 21.048 1.00 75.69 362 ALA A C 1
ATOM 2743 O O . ALA A 1 362 ? 0.726 5.854 21.539 1.00 75.69 362 ALA A O 1
ATOM 2744 N N . THR A 1 363 ? 1.924 7.751 21.758 1.00 80.94 363 THR A N 1
ATOM 2745 C CA . THR A 1 363 ? 2.206 7.626 23.195 1.00 80.94 363 THR A CA 1
ATOM 2746 C C . THR A 1 363 ? 0.910 7.499 24.000 1.00 80.94 363 THR A C 1
ATOM 2748 O O . THR A 1 363 ? 0.736 6.565 24.781 1.00 80.94 363 THR A O 1
ATOM 2751 N N . ARG A 1 364 ? -0.044 8.407 23.767 1.00 84.94 364 ARG A N 1
ATOM 2752 C CA . ARG A 1 364 ? -1.278 8.515 24.554 1.00 84.94 364 ARG A CA 1
ATOM 2753 C C . ARG A 1 364 ? -2.298 7.419 24.230 1.00 84.94 364 ARG A C 1
ATOM 2755 O O . ARG A 1 364 ? -2.972 6.930 25.129 1.00 84.94 364 ARG A O 1
ATOM 2762 N N . ILE A 1 365 ? -2.370 6.973 22.977 1.00 83.38 365 ILE A N 1
ATOM 2763 C CA . ILE A 1 365 ? -3.135 5.790 22.555 1.00 83.38 365 ILE A CA 1
ATOM 2764 C C . ILE A 1 365 ? -2.555 4.529 23.208 1.00 83.38 365 ILE A C 1
ATOM 2766 O O . ILE A 1 365 ? -3.313 3.681 23.675 1.00 83.38 365 ILE A O 1
ATOM 2770 N N . SER A 1 366 ? -1.227 4.420 23.312 1.00 81.25 366 SER A N 1
ATOM 2771 C CA . SER A 1 366 ? -0.568 3.298 23.995 1.00 81.25 366 SER A CA 1
ATOM 2772 C C . SER A 1 366 ? -0.859 3.291 25.503 1.00 81.25 366 SER A C 1
ATOM 2774 O O . SER A 1 366 ? -1.173 2.240 26.060 1.00 81.25 366 SER A O 1
ATOM 2776 N N . GLU A 1 367 ? -0.859 4.459 26.156 1.00 84.69 367 GLU A N 1
ATOM 2777 C CA . GLU A 1 367 ? -1.335 4.612 27.541 1.00 84.69 367 GLU A CA 1
ATOM 2778 C C . GLU A 1 367 ? -2.809 4.182 27.691 1.00 84.69 367 GLU A C 1
ATOM 2780 O O . GLU A 1 367 ? -3.136 3.412 28.596 1.00 84.69 367 GLU A O 1
ATOM 2785 N N . HIS A 1 368 ? -3.698 4.604 26.781 1.00 86.94 368 HIS A N 1
ATOM 2786 C CA . HIS A 1 368 ? -5.112 4.198 26.799 1.00 86.94 368 HIS A CA 1
ATOM 2787 C C . HIS A 1 368 ? -5.302 2.698 26.537 1.00 86.94 368 HIS A C 1
ATOM 2789 O O . HIS A 1 368 ? -6.149 2.085 27.180 1.00 86.94 368 HIS A O 1
ATOM 2795 N N . ARG A 1 369 ? -4.486 2.069 25.682 1.00 81.69 369 ARG A N 1
ATOM 2796 C CA . ARG A 1 369 ? -4.479 0.609 25.470 1.00 81.69 369 ARG A CA 1
ATOM 2797 C C . ARG A 1 369 ? -4.060 -0.153 26.732 1.00 81.69 369 ARG A C 1
ATOM 2799 O O . ARG A 1 369 ? -4.634 -1.195 27.027 1.00 81.69 369 ARG A O 1
ATOM 2806 N N . LEU A 1 370 ? -3.106 0.376 27.500 1.00 82.44 370 LEU A N 1
ATOM 2807 C CA . LEU A 1 370 ? -2.680 -0.206 28.780 1.00 82.44 370 LEU A CA 1
ATOM 2808 C C . LEU A 1 370 ? -3.673 0.043 29.930 1.00 82.44 370 LEU A C 1
ATOM 2810 O O . LEU A 1 370 ? -3.680 -0.726 30.891 1.00 82.44 370 LEU A O 1
ATOM 2814 N N . GLY A 1 371 ? -4.495 1.093 29.845 1.00 83.69 371 GLY A N 1
ATOM 2815 C CA . GLY A 1 371 ? -5.558 1.407 30.804 1.00 83.69 371 GLY A CA 1
ATOM 2816 C C . GLY A 1 371 ? -6.927 0.856 30.394 1.00 83.69 371 GLY A C 1
ATOM 2817 O O . GLY A 1 371 ? -7.371 -0.172 30.896 1.00 83.69 371 GLY A O 1
ATOM 2818 N N . LEU A 1 372 ? -7.600 1.558 29.479 1.00 84.31 372 LEU A N 1
ATOM 2819 C CA . LEU A 1 372 ? -8.954 1.253 29.000 1.00 84.31 372 LEU A CA 1
ATOM 2820 C C . LEU A 1 372 ? -9.015 -0.047 28.190 1.00 84.31 372 LEU A C 1
ATOM 2822 O O . LEU A 1 372 ? -9.977 -0.793 28.327 1.00 84.31 372 LEU A O 1
ATOM 2826 N N . GLY A 1 373 ? -7.972 -0.366 27.416 1.00 82.62 373 GLY A N 1
ATOM 2827 C CA . GLY A 1 373 ? -7.891 -1.605 26.626 1.00 82.62 373 GLY A CA 1
ATOM 2828 C C . GLY A 1 373 ? -7.792 -2.900 27.445 1.00 82.62 373 GLY A C 1
ATOM 2829 O O . GLY A 1 373 ? -7.739 -3.981 26.868 1.00 82.62 373 GLY A O 1
ATOM 2830 N N . ARG A 1 374 ? -7.768 -2.811 28.784 1.00 84.69 374 ARG A N 1
ATOM 2831 C CA . ARG A 1 374 ? -7.904 -3.957 29.702 1.00 84.69 374 ARG A CA 1
ATOM 2832 C C . ARG A 1 374 ? -9.345 -4.204 30.158 1.00 84.69 374 ARG A C 1
ATOM 2834 O O . ARG A 1 374 ? -9.606 -5.216 30.803 1.00 84.69 374 ARG A O 1
ATOM 2841 N N . ILE A 1 375 ? -10.271 -3.289 29.871 1.00 85.62 375 ILE A N 1
ATOM 2842 C CA . ILE A 1 375 ? -11.691 -3.452 30.191 1.00 85.62 375 ILE A CA 1
ATOM 2843 C C . ILE A 1 375 ? -12.293 -4.427 29.173 1.00 85.62 375 ILE A C 1
ATOM 2845 O O . ILE A 1 375 ? -12.121 -4.268 27.964 1.00 85.62 375 ILE A O 1
ATOM 2849 N N . LYS A 1 376 ? -13.005 -5.449 29.660 1.00 86.19 376 LYS A N 1
ATOM 2850 C CA . LYS A 1 376 ? -13.650 -6.451 28.803 1.00 86.19 376 LYS A CA 1
ATOM 2851 C C . LYS A 1 376 ? -14.586 -5.766 27.789 1.00 86.19 376 LYS A C 1
ATOM 2853 O O . LYS A 1 376 ? -15.328 -4.852 28.144 1.00 86.19 376 LYS A O 1
ATOM 2858 N N . ASN A 1 377 ? -14.554 -6.255 26.549 1.00 90.19 377 ASN A N 1
ATOM 2859 C CA . ASN A 1 377 ? -15.304 -5.768 25.385 1.00 90.19 377 ASN A CA 1
ATOM 2860 C C . ASN A 1 377 ? -14.917 -4.368 24.846 1.00 90.19 377 ASN A C 1
ATOM 2862 O O . ASN A 1 377 ? -15.581 -3.902 23.920 1.00 90.19 377 ASN A O 1
ATOM 2866 N N . VAL A 1 378 ? -13.864 -3.708 25.356 1.00 90.19 378 VAL A N 1
ATOM 2867 C CA . VAL A 1 378 ? -13.373 -2.444 24.770 1.00 90.19 378 VAL A CA 1
ATOM 2868 C C . VAL A 1 378 ? -12.607 -2.690 23.467 1.00 90.19 378 VAL A C 1
ATOM 2870 O O . VAL A 1 378 ? -11.580 -3.366 23.451 1.00 90.19 378 VAL A O 1
ATOM 2873 N N . ASP A 1 379 ? -13.088 -2.069 22.391 1.00 87.62 379 ASP A N 1
ATOM 2874 C CA . ASP A 1 379 ? -12.457 -1.974 21.075 1.00 87.62 379 ASP A CA 1
ATOM 2875 C C . ASP A 1 379 ? -11.986 -0.524 20.850 1.00 87.62 379 ASP A C 1
ATOM 2877 O O . ASP A 1 379 ? -12.764 0.377 20.521 1.00 87.62 379 ASP A O 1
ATOM 2881 N N . LEU A 1 380 ? -10.696 -0.293 21.116 1.00 86.75 380 LEU A N 1
ATOM 2882 C CA . LEU A 1 380 ? -10.047 1.016 21.031 1.00 86.75 380 LEU A CA 1
ATOM 2883 C C . LEU A 1 380 ? -9.691 1.360 19.580 1.00 86.75 380 LEU A C 1
ATOM 2885 O O . LEU A 1 380 ? -8.643 0.944 19.079 1.00 86.75 380 LEU A O 1
ATOM 2889 N N . ARG A 1 381 ? -10.510 2.200 18.942 1.00 85.94 381 ARG A N 1
ATOM 2890 C CA . ARG A 1 381 ? -10.233 2.748 17.603 1.00 85.94 381 ARG A CA 1
ATOM 2891 C C . ARG A 1 381 ? -9.950 4.241 17.687 1.00 85.94 381 ARG A C 1
ATOM 2893 O O . ARG A 1 381 ? -10.594 4.962 18.445 1.00 85.94 381 ARG A O 1
ATOM 2900 N N . PHE A 1 382 ? -8.985 4.711 16.904 1.00 87.38 382 PHE A N 1
ATOM 2901 C CA . PHE A 1 382 ? -8.728 6.138 16.719 1.00 87.38 382 PHE A CA 1
ATOM 2902 C C . PHE A 1 382 ? -9.650 6.667 15.620 1.00 87.38 382 PHE A C 1
ATOM 2904 O O . PHE A 1 382 ? -9.647 6.115 14.525 1.00 87.38 382 PHE A O 1
ATOM 2911 N N . VAL A 1 383 ? -10.435 7.706 15.918 1.00 89.50 383 VAL A N 1
ATOM 2912 C CA . VAL A 1 383 ? -11.369 8.311 14.953 1.00 89.50 383 VAL A CA 1
ATOM 2913 C C . VAL A 1 383 ? -10.720 9.513 14.284 1.00 89.50 383 VAL A C 1
ATOM 2915 O O . VAL A 1 383 ? -10.632 9.584 13.065 1.00 89.50 383 VAL A O 1
ATOM 2918 N N . LYS A 1 384 ? -10.274 10.484 15.089 1.00 91.00 384 LYS A N 1
ATOM 2919 C CA . LYS A 1 384 ? -9.801 11.775 14.583 1.00 91.00 384 LYS A CA 1
ATOM 2920 C C . LYS A 1 384 ? -8.909 12.482 15.592 1.00 91.00 384 LYS A C 1
ATOM 2922 O O . LYS A 1 384 ? -8.955 12.190 16.789 1.00 91.00 384 LYS A O 1
ATOM 2927 N N . ALA A 1 385 ? -8.133 13.452 15.124 1.00 91.06 385 ALA A N 1
ATOM 2928 C CA . ALA A 1 385 ? -7.492 14.426 15.991 1.00 91.06 385 ALA A CA 1
ATOM 2929 C C . ALA A 1 385 ? -7.412 15.801 15.334 1.00 91.06 385 ALA A C 1
ATOM 2931 O O . ALA A 1 385 ? -7.220 15.902 14.127 1.00 91.06 385 ALA A O 1
ATOM 2932 N N . ILE A 1 386 ? -7.516 16.829 16.170 1.00 91.06 386 ILE A N 1
ATOM 2933 C CA . ILE A 1 386 ? -7.162 18.208 15.859 1.00 91.06 386 ILE A CA 1
ATOM 2934 C C . ILE A 1 386 ? -5.692 18.380 16.237 1.00 91.06 386 ILE A C 1
ATOM 2936 O O . ILE A 1 386 ? -5.350 18.319 17.420 1.00 91.06 386 ILE A O 1
ATOM 2940 N N . TRP A 1 387 ? -4.832 18.571 15.245 1.00 89.38 387 TRP A N 1
ATOM 2941 C CA . TRP A 1 387 ? -3.452 19.024 15.400 1.00 89.38 387 TRP A CA 1
ATOM 2942 C C . TRP A 1 387 ? -3.479 20.530 15.677 1.00 89.38 387 TRP A C 1
ATOM 2944 O O . TRP A 1 387 ? -4.185 21.264 14.991 1.00 89.38 387 TRP A O 1
ATOM 2954 N N . THR A 1 388 ? -2.766 20.995 16.700 1.00 88.56 388 THR A N 1
ATOM 2955 C CA . THR A 1 388 ? -2.861 22.375 17.207 1.00 88.56 388 THR A CA 1
ATOM 2956 C C . THR A 1 388 ? -1.514 22.843 17.744 1.00 88.56 388 THR A C 1
ATOM 2958 O O . THR A 1 388 ? -0.669 22.035 18.135 1.00 88.56 388 THR A O 1
ATOM 2961 N N . ASP A 1 389 ? -1.322 24.157 17.829 1.00 85.25 389 ASP A N 1
ATOM 2962 C CA . ASP A 1 389 ? -0.226 24.723 18.614 1.00 85.25 389 ASP A CA 1
ATOM 2963 C C . ASP A 1 389 ? -0.363 24.314 20.106 1.00 85.25 389 ASP A C 1
ATOM 2965 O O . ASP A 1 389 ? -1.489 24.309 20.629 1.00 85.25 389 ASP A O 1
ATOM 2969 N N . PRO A 1 390 ? 0.733 23.977 20.820 1.00 87.81 390 PRO A N 1
ATOM 2970 C CA . PRO A 1 390 ? 0.707 23.678 22.255 1.00 87.81 390 PRO A CA 1
ATOM 2971 C C . PRO A 1 390 ? 0.078 24.765 23.141 1.00 87.81 390 PRO A C 1
ATOM 2973 O O . PRO A 1 390 ? -0.483 24.432 24.185 1.00 87.81 390 PRO A O 1
ATOM 2976 N N . LEU A 1 391 ? 0.142 26.039 22.741 1.00 87.81 391 LEU A N 1
ATOM 2977 C CA . LEU A 1 391 ? -0.475 27.175 23.435 1.00 87.81 391 LEU A CA 1
ATOM 2978 C C . LEU A 1 391 ? -2.004 27.189 23.286 1.00 87.81 391 LEU A C 1
ATOM 2980 O O . LEU A 1 391 ? -2.706 27.629 24.195 1.00 87.81 391 LEU A O 1
ATOM 2984 N N . LEU A 1 392 ? -2.526 26.686 22.163 1.00 90.44 392 LEU A N 1
ATOM 2985 C CA . LEU A 1 392 ? -3.964 26.608 21.879 1.00 90.44 392 LEU A CA 1
ATOM 2986 C C . LEU A 1 392 ? -4.599 25.286 22.343 1.00 90.44 392 LEU A C 1
ATOM 2988 O O . LEU A 1 392 ? -5.823 25.200 22.437 1.00 90.44 392 LEU A O 1
ATOM 2992 N N . LEU A 1 393 ? -3.787 24.277 22.682 1.00 92.31 393 LEU A N 1
ATOM 2993 C CA . LEU A 1 393 ? -4.226 22.914 23.001 1.00 92.31 393 LEU A CA 1
ATOM 2994 C C . LEU A 1 393 ? -5.363 22.846 24.029 1.00 92.31 393 LEU A C 1
ATOM 2996 O O . LEU A 1 393 ? -6.365 22.177 23.789 1.00 92.31 393 LEU A O 1
ATOM 3000 N N . PHE A 1 394 ? -5.219 23.526 25.168 1.00 92.00 394 PHE A N 1
ATOM 3001 C CA . PHE A 1 394 ? -6.221 23.476 26.238 1.00 92.00 394 PHE A CA 1
ATOM 3002 C C . PHE A 1 394 ? -7.471 24.304 25.915 1.00 92.00 394 PHE A C 1
ATOM 3004 O O . PHE A 1 394 ? -8.560 23.937 26.344 1.00 92.00 394 PHE A O 1
ATOM 3011 N N . THR A 1 395 ? -7.344 25.364 25.111 1.00 94.50 395 THR A N 1
ATOM 3012 C CA . THR A 1 395 ? -8.484 26.134 24.587 1.00 94.50 395 THR A CA 1
ATOM 3013 C C . THR A 1 395 ? -9.304 25.283 23.618 1.00 94.50 395 THR A C 1
ATOM 3015 O O . THR A 1 395 ? -10.523 25.203 23.743 1.00 94.50 395 THR A O 1
ATOM 3018 N N . CYS A 1 396 ? -8.628 24.576 22.706 1.00 94.69 396 CYS A N 1
ATOM 3019 C CA . CYS A 1 396 ? -9.250 23.612 21.806 1.00 94.69 396 CYS A CA 1
ATOM 3020 C C . CYS A 1 396 ? -9.913 22.464 22.584 1.00 94.69 396 CYS A C 1
ATOM 3022 O O . CYS A 1 396 ? -11.057 22.118 22.307 1.00 94.69 396 CYS A O 1
ATOM 3024 N N . GLU A 1 397 ? -9.230 21.881 23.576 1.00 95.06 397 GLU A N 1
ATOM 3025 C CA . GLU A 1 397 ? -9.790 20.787 24.378 1.00 95.06 397 GLU A CA 1
ATOM 3026 C C . GLU A 1 397 ? -11.010 21.240 25.194 1.00 95.06 397 GLU A C 1
ATOM 3028 O O . GLU A 1 397 ? -11.983 20.492 25.299 1.00 95.06 397 GLU A O 1
ATOM 3033 N N . ALA A 1 398 ? -10.983 22.459 25.742 1.00 94.19 398 ALA A N 1
ATOM 3034 C CA . ALA A 1 398 ? -12.101 23.038 26.476 1.00 94.19 398 ALA A CA 1
ATOM 3035 C C . ALA A 1 398 ? -13.321 23.269 25.575 1.00 94.19 398 ALA A C 1
ATOM 3037 O O . ALA A 1 398 ? -14.419 22.875 25.955 1.00 94.19 398 ALA A O 1
ATOM 3038 N N . GLU A 1 399 ? -13.144 23.832 24.375 1.00 96.06 399 GLU A N 1
ATOM 3039 C CA . GLU A 1 399 ? -14.248 24.061 23.433 1.00 96.06 399 GLU A CA 1
ATOM 3040 C C . GLU A 1 399 ? -14.865 22.743 22.934 1.00 96.06 399 GLU A C 1
ATOM 3042 O O . GLU A 1 399 ? -16.089 22.592 22.917 1.00 96.06 399 GLU A O 1
ATOM 3047 N N . VAL A 1 400 ? -14.024 21.749 22.622 1.00 95.56 400 VAL A N 1
ATOM 3048 C CA . VAL A 1 400 ? -14.468 20.391 22.271 1.00 95.56 400 VAL A CA 1
ATOM 3049 C C . VAL A 1 400 ? -15.251 19.764 23.433 1.00 95.56 400 VAL A C 1
ATOM 3051 O O . VAL A 1 400 ? -16.370 19.292 23.239 1.00 95.56 400 VAL A O 1
ATOM 3054 N N . LYS A 1 401 ? -14.715 19.788 24.664 1.00 93.38 401 LYS A N 1
ATOM 3055 C CA . LYS A 1 401 ? -15.409 19.250 25.850 1.00 93.38 401 LYS A CA 1
ATOM 3056 C C . LYS A 1 401 ? -16.718 19.998 26.134 1.00 93.38 401 LYS A C 1
ATOM 3058 O O . LYS A 1 401 ? -17.711 19.347 26.447 1.00 93.38 401 LYS A O 1
ATOM 3063 N N . GLN A 1 402 ? -16.759 21.320 25.963 1.00 93.31 402 GLN A N 1
ATOM 3064 C CA . GLN A 1 402 ? -17.961 22.139 26.150 1.00 93.31 402 GLN A CA 1
ATOM 3065 C C . GLN A 1 402 ? -19.073 21.771 25.155 1.00 93.31 402 GLN A C 1
ATOM 3067 O O . GLN A 1 402 ? -20.232 21.679 25.558 1.00 93.31 402 GLN A O 1
ATOM 3072 N N . TYR A 1 403 ? -18.740 21.503 23.887 1.00 94.38 403 TYR A N 1
ATOM 3073 C CA . TYR A 1 403 ? -19.721 21.045 22.896 1.00 94.38 403 TYR A CA 1
ATOM 3074 C C . TYR A 1 403 ? -20.341 19.690 23.271 1.00 94.38 403 TYR A C 1
ATOM 3076 O O . TYR A 1 403 ? -21.554 19.520 23.192 1.00 94.38 403 TYR A O 1
ATOM 3084 N N . PHE A 1 404 ? -19.544 18.726 23.736 1.00 93.12 404 PHE A N 1
ATOM 3085 C CA . PHE A 1 404 ? -20.091 17.442 24.193 1.00 93.12 404 PHE A CA 1
ATOM 3086 C C . PHE A 1 404 ? -20.883 17.567 25.506 1.00 93.12 404 PHE A C 1
ATOM 3088 O O . PHE A 1 404 ? -21.832 16.818 25.721 1.00 93.12 404 PHE A O 1
ATOM 3095 N N . GLN A 1 405 ? -20.532 18.520 26.374 1.00 89.88 405 GLN A N 1
ATOM 3096 C CA . GLN A 1 405 ? -21.226 18.772 27.643 1.00 89.88 405 GLN A CA 1
ATOM 3097 C C . GLN A 1 405 ? -22.564 19.511 27.484 1.00 89.88 405 GLN A C 1
ATOM 3099 O O . GLN A 1 405 ? -23.434 19.348 28.338 1.00 89.88 405 GLN A O 1
ATOM 3104 N N . SER A 1 406 ? -22.775 20.282 26.409 1.00 89.69 406 SER A N 1
ATOM 3105 C CA . SER A 1 406 ? -24.085 20.898 26.133 1.00 89.69 406 SER A CA 1
ATOM 3106 C C . SER A 1 406 ? -25.148 19.883 25.685 1.00 89.69 406 SER A C 1
ATOM 3108 O O . SER A 1 406 ? -26.343 20.151 25.808 1.00 89.69 406 SER A O 1
ATOM 3110 N N . HIS A 1 407 ? -24.733 18.697 25.232 1.00 87.56 407 HIS A N 1
ATOM 3111 C CA . HIS A 1 407 ? -25.616 17.599 24.845 1.00 87.56 407 HIS A CA 1
ATOM 3112 C C . HIS A 1 407 ? -25.903 16.696 26.057 1.00 87.56 407 HIS A C 1
ATOM 3114 O O . HIS A 1 407 ? -25.240 15.684 26.279 1.00 87.56 407 HIS A O 1
ATOM 3120 N N . ALA A 1 408 ? -26.906 17.064 26.860 1.00 78.69 408 ALA A N 1
ATOM 3121 C CA . ALA A 1 408 ? -27.202 16.431 28.154 1.00 78.69 408 ALA A CA 1
ATOM 3122 C C . ALA A 1 408 ? -27.452 14.904 28.101 1.00 78.69 408 ALA A C 1
ATOM 3124 O O . ALA A 1 408 ? -27.147 14.195 29.068 1.00 78.69 408 ALA A O 1
ATOM 3125 N N . ASP A 1 409 ? -27.971 14.389 26.981 1.00 80.62 409 ASP A N 1
ATOM 3126 C CA . ASP A 1 409 ? -28.171 12.953 26.742 1.00 80.62 409 ASP A CA 1
ATOM 3127 C C . ASP A 1 409 ? -26.871 12.198 26.420 1.00 80.62 409 ASP A C 1
ATOM 3129 O O . ASP A 1 409 ? -26.805 10.986 26.627 1.00 80.62 409 ASP A O 1
ATOM 3133 N N . TRP A 1 410 ? -25.820 12.887 25.956 1.00 84.06 410 TRP A N 1
ATOM 3134 C CA . TRP A 1 410 ? -24.531 12.275 25.600 1.00 84.06 410 TRP A CA 1
ATOM 3135 C C . TRP A 1 410 ? -23.606 12.065 26.809 1.00 84.06 410 TRP A C 1
ATOM 3137 O O . TRP A 1 410 ? -22.531 11.470 26.686 1.00 84.06 410 TRP A O 1
ATOM 3147 N N . ILE A 1 411 ? -23.993 12.548 27.991 1.00 80.38 411 ILE A N 1
ATOM 3148 C CA . ILE A 1 411 ? -23.180 12.468 29.208 1.00 80.38 411 ILE A CA 1
ATOM 3149 C C . ILE A 1 411 ? -23.023 11.001 29.645 1.00 80.38 411 ILE A C 1
ATOM 3151 O O . ILE A 1 411 ? -24.002 10.281 29.873 1.00 80.38 411 ILE A O 1
ATOM 3155 N N . PHE A 1 412 ? -21.774 10.558 29.815 1.00 76.31 412 PHE A N 1
ATOM 3156 C CA . PHE A 1 412 ? -21.457 9.244 30.373 1.00 76.31 412 PHE A CA 1
ATOM 3157 C C . PHE A 1 412 ? -21.767 9.217 31.879 1.00 76.31 412 PHE A C 1
ATOM 3159 O O . PHE A 1 412 ? -20.979 9.675 32.708 1.00 76.31 412 PHE A O 1
ATOM 3166 N N . ARG A 1 413 ? -22.930 8.668 32.242 1.00 77.50 413 ARG A N 1
ATOM 3167 C CA . ARG A 1 413 ? -23.340 8.463 33.640 1.00 77.50 413 ARG A CA 1
ATOM 3168 C C . ARG A 1 413 ? -22.881 7.085 34.118 1.00 77.50 413 ARG A C 1
ATOM 3170 O O . ARG A 1 413 ? -23.139 6.088 33.447 1.00 77.50 413 ARG A O 1
ATOM 3177 N N . HIS A 1 414 ? -22.237 7.026 35.283 1.00 68.94 414 HIS A N 1
ATOM 3178 C CA . HIS A 1 414 ? -21.710 5.798 35.886 1.00 68.94 414 HIS A CA 1
ATOM 3179 C C . HIS A 1 414 ? -22.403 5.523 37.227 1.00 68.94 414 HIS A C 1
ATOM 3181 O O . HIS A 1 414 ? -22.478 6.417 38.065 1.00 68.94 414 HIS A O 1
ATOM 3187 N N . SER A 1 415 ? -22.893 4.302 37.456 1.00 59.91 415 SER A N 1
ATOM 3188 C CA . SER A 1 415 ? -23.607 3.941 38.701 1.00 59.91 415 SER A CA 1
ATOM 3189 C C . SER A 1 415 ? -22.695 3.453 39.834 1.00 59.91 415 SER A C 1
ATOM 3191 O O . SER A 1 415 ? -23.107 3.421 40.993 1.00 59.91 415 SER A O 1
ATOM 3193 N N . GLY A 1 416 ? -21.458 3.060 39.521 1.00 63.34 416 GLY A N 1
ATOM 3194 C CA . GLY A 1 416 ? -20.489 2.551 40.496 1.00 63.34 416 GLY A CA 1
ATOM 3195 C C . GLY A 1 416 ? -19.700 3.633 41.248 1.00 63.34 416 GLY A C 1
ATOM 3196 O O . GLY A 1 416 ? -19.531 4.757 40.773 1.00 63.34 416 GLY A O 1
ATOM 3197 N N . TRP A 1 417 ? -19.151 3.246 42.402 1.00 59.53 417 TRP A N 1
ATOM 3198 C CA . TRP A 1 417 ? -18.221 4.037 43.220 1.00 59.53 417 TRP A CA 1
ATOM 3199 C C . TRP A 1 417 ? -16.783 3.560 42.990 1.00 59.53 417 TRP A C 1
ATOM 3201 O O . TRP A 1 417 ? -16.525 2.357 43.035 1.00 59.53 417 TRP A O 1
ATOM 3211 N N . GLU A 1 418 ? -15.837 4.480 42.809 1.00 64.00 418 GLU A N 1
ATOM 3212 C CA . GLU A 1 418 ? -14.410 4.158 42.678 1.00 64.00 418 GLU A CA 1
ATOM 3213 C C . GLU A 1 418 ? -13.687 4.367 44.016 1.00 64.00 418 GLU A C 1
ATOM 3215 O O . GLU A 1 418 ? -13.794 5.422 44.647 1.00 64.00 418 GLU A O 1
ATOM 3220 N N . THR A 1 419 ? -12.913 3.369 44.449 1.00 54.16 419 THR A N 1
ATOM 3221 C CA . THR A 1 419 ? -11.996 3.502 45.591 1.00 54.16 419 THR A CA 1
ATOM 3222 C C . THR A 1 419 ? -10.659 4.043 45.092 1.00 54.16 419 THR A C 1
ATOM 3224 O O . THR A 1 419 ? -9.975 3.394 44.301 1.00 54.16 419 THR A O 1
ATOM 3227 N N . TRP A 1 420 ? -10.284 5.239 45.539 1.00 57.56 420 TRP A N 1
ATOM 3228 C CA . TRP A 1 420 ? -9.062 5.917 45.107 1.00 57.56 420 TRP A CA 1
ATOM 3229 C C . TRP A 1 420 ? -7.819 5.425 45.869 1.00 57.56 420 TRP A C 1
ATOM 3231 O O . TRP A 1 420 ? -7.913 4.722 46.875 1.00 57.56 420 TRP A O 1
ATOM 3241 N N . ARG A 1 421 ? -6.618 5.807 45.400 1.00 54.16 421 ARG A N 1
ATOM 3242 C CA . ARG A 1 421 ? -5.326 5.439 46.029 1.00 54.16 421 ARG A CA 1
ATOM 3243 C C . ARG A 1 421 ? -5.120 5.990 47.451 1.00 54.16 421 ARG A C 1
ATOM 3245 O O . ARG A 1 421 ? -4.181 5.578 48.117 1.00 54.16 421 ARG A O 1
ATOM 3252 N N . ASP A 1 422 ? -5.991 6.884 47.915 1.00 68.00 422 ASP A N 1
ATOM 3253 C CA . ASP A 1 422 ? -6.081 7.362 49.302 1.00 68.00 422 ASP A CA 1
ATOM 3254 C C . ASP A 1 422 ? -7.037 6.515 50.173 1.00 68.00 422 ASP A C 1
ATOM 3256 O O . ASP A 1 422 ? -7.366 6.906 51.291 1.00 68.00 422 ASP A O 1
ATOM 3260 N N . GLY A 1 423 ? -7.529 5.385 49.650 1.00 63.66 423 GLY A N 1
ATOM 3261 C CA . GLY A 1 423 ? -8.507 4.508 50.295 1.00 63.66 423 GLY A CA 1
ATOM 3262 C C . GLY A 1 423 ? -9.941 5.047 50.290 1.00 63.66 423 GLY A C 1
ATOM 3263 O O . GLY A 1 423 ? -10.857 4.345 50.718 1.00 63.66 423 GLY A O 1
ATOM 3264 N N . LYS A 1 424 ? -10.180 6.273 49.805 1.00 60.91 424 LYS A N 1
ATOM 3265 C CA . LYS A 1 424 ? -11.508 6.888 49.853 1.00 60.91 424 LYS A CA 1
ATOM 3266 C C . LYS A 1 424 ? -12.359 6.398 48.691 1.00 60.91 424 LYS A C 1
ATOM 3268 O O . LYS A 1 424 ? -11.993 6.551 47.525 1.00 60.91 424 LYS A O 1
ATOM 3273 N N . ARG A 1 425 ? -13.545 5.876 49.012 1.00 51.25 425 ARG A N 1
ATOM 3274 C CA . ARG A 1 425 ? -14.633 5.769 48.038 1.00 51.25 425 ARG A CA 1
ATOM 3275 C C . ARG A 1 425 ? -15.083 7.168 47.647 1.00 51.25 425 ARG A C 1
ATOM 3277 O O . ARG A 1 425 ? -15.466 7.966 48.498 1.00 51.25 425 ARG A O 1
ATOM 3284 N N . ARG A 1 426 ? -15.055 7.434 46.351 1.00 57.88 426 ARG A N 1
ATOM 3285 C CA . ARG A 1 426 ? -15.694 8.583 45.711 1.00 57.88 426 ARG A CA 1
ATOM 3286 C C . ARG A 1 426 ? -16.789 8.015 44.794 1.00 57.88 426 ARG A C 1
ATOM 3288 O O . ARG A 1 426 ? -16.675 6.848 44.397 1.00 57.88 426 ARG A O 1
ATOM 3295 N N . PRO A 1 427 ? -17.834 8.775 44.422 1.00 58.12 427 PRO A N 1
ATOM 3296 C CA . PRO A 1 427 ? -18.559 8.448 43.195 1.00 58.12 427 PRO A CA 1
ATOM 3297 C C . PRO A 1 427 ? -17.509 8.268 42.093 1.00 58.12 427 PRO A C 1
ATOM 3299 O O . PRO A 1 427 ? -16.508 8.993 42.123 1.00 58.12 427 PRO A O 1
ATOM 3302 N N . ALA A 1 428 ? -17.664 7.303 41.181 1.00 57.50 428 ALA A N 1
ATOM 3303 C CA . ALA A 1 428 ? -16.747 7.203 40.045 1.00 57.50 428 ALA A CA 1
ATOM 3304 C C . ALA A 1 428 ? -16.825 8.530 39.290 1.00 57.50 428 ALA A C 1
ATOM 3306 O O . ALA A 1 428 ? -17.846 8.823 38.667 1.00 57.50 428 ALA A O 1
ATOM 3307 N N . SER A 1 429 ? -15.814 9.380 39.487 1.00 51.53 429 SER A N 1
ATOM 3308 C CA . SER A 1 429 ? -15.955 10.814 39.247 1.00 51.53 429 SER A CA 1
ATOM 3309 C C . SER A 1 429 ? -16.273 10.999 37.781 1.00 51.53 429 SER A C 1
ATOM 3311 O O . SER A 1 429 ? -15.499 10.482 36.969 1.00 51.53 429 SER A O 1
ATOM 3313 N N . GLU A 1 430 ? -17.403 11.660 37.490 1.00 55.28 430 GLU A N 1
ATOM 3314 C CA . GLU A 1 430 ? -17.991 11.761 36.152 1.00 55.28 430 GLU A CA 1
ATOM 3315 C C . GLU A 1 430 ? -16.875 11.867 35.129 1.00 55.28 430 GLU A C 1
ATOM 3317 O O . GLU A 1 430 ? -16.084 12.816 35.162 1.00 55.28 430 GLU A O 1
ATOM 3322 N N . ARG A 1 431 ? -16.730 10.822 34.306 1.00 66.50 431 ARG A N 1
ATOM 3323 C CA . ARG A 1 431 ? -15.589 10.695 33.405 1.00 66.50 431 ARG A CA 1
ATOM 3324 C C . ARG A 1 431 ? -15.812 11.685 32.268 1.00 66.50 431 ARG A C 1
ATOM 3326 O O . ARG A 1 431 ? -16.165 11.279 31.175 1.00 66.50 431 ARG A O 1
ATOM 3333 N N . SER A 1 432 ? -15.584 12.972 32.532 1.00 77.19 432 SER A N 1
ATOM 3334 C CA . SER A 1 432 ? -15.866 14.162 31.705 1.00 77.19 432 SER A CA 1
ATOM 3335 C C . SER A 1 432 ? -15.045 14.255 30.412 1.00 77.19 432 SER A C 1
ATOM 3337 O O . SER A 1 432 ? -14.994 15.282 29.737 1.00 77.19 432 SER A O 1
ATOM 3339 N N . GLU A 1 433 ? -14.395 13.148 30.073 1.00 86.31 433 GLU A N 1
ATOM 3340 C CA . GLU A 1 433 ? -13.653 12.888 28.856 1.00 86.31 433 GLU A CA 1
ATOM 3341 C C . GLU A 1 433 ? -14.224 11.686 28.083 1.00 86.31 433 GLU A C 1
ATOM 3343 O O . GLU A 1 433 ? -13.649 11.300 27.073 1.00 86.31 433 GLU A O 1
ATOM 3348 N N . ILE A 1 434 ? -15.280 11.041 28.582 1.00 91.00 434 ILE A N 1
ATOM 3349 C CA . ILE A 1 434 ? -15.987 9.912 27.978 1.00 91.00 434 ILE A CA 1
ATOM 3350 C C . ILE A 1 434 ? -17.441 10.337 27.780 1.00 91.00 434 ILE A C 1
ATOM 3352 O O . ILE A 1 434 ? -18.055 10.917 28.673 1.00 91.00 434 ILE A O 1
ATOM 3356 N N . PHE A 1 435 ? -17.985 10.038 26.607 1.00 93.06 435 PHE A N 1
ATOM 3357 C CA . PHE A 1 435 ? -19.341 10.402 26.208 1.00 93.06 435 PHE A CA 1
ATOM 3358 C C . PHE A 1 435 ? -20.003 9.227 25.487 1.00 93.06 435 PHE A C 1
ATOM 3360 O O . PHE A 1 435 ? -19.332 8.285 25.061 1.00 93.06 435 PHE A O 1
ATOM 3367 N N . VAL A 1 436 ? -21.326 9.271 25.371 1.00 93.69 436 VAL A N 1
ATOM 3368 C CA . VAL A 1 436 ? -22.144 8.246 24.720 1.00 93.69 436 VAL A CA 1
ATOM 3369 C C . VAL A 1 436 ? -22.957 8.912 23.619 1.00 93.69 436 VAL A C 1
ATOM 3371 O O . VAL A 1 436 ? -24.005 9.490 23.887 1.00 93.69 436 VAL A O 1
ATOM 3374 N N . ILE A 1 437 ? -22.467 8.857 22.384 1.00 94.56 437 ILE A N 1
ATOM 3375 C CA . ILE A 1 437 ? -23.117 9.518 21.245 1.00 94.56 437 ILE A CA 1
ATOM 3376 C C . ILE A 1 437 ? -23.972 8.516 20.455 1.00 94.56 437 ILE A C 1
ATOM 3378 O O . ILE A 1 437 ? -23.559 7.363 20.303 1.00 94.56 437 ILE A O 1
ATOM 3382 N N . PRO A 1 438 ? -25.144 8.904 19.922 1.00 95.19 438 PRO A N 1
ATOM 3383 C CA . PRO A 1 438 ? -25.858 8.077 18.952 1.00 95.19 438 PRO A CA 1
ATOM 3384 C C . PRO A 1 438 ? -24.963 7.820 17.734 1.00 95.19 438 PRO A C 1
ATOM 3386 O O . PRO A 1 438 ? -24.274 8.737 17.289 1.00 95.19 438 PRO A O 1
ATOM 3389 N N . ALA A 1 439 ? -24.977 6.608 17.168 1.00 93.31 439 ALA A N 1
ATOM 3390 C CA . ALA A 1 439 ? -24.045 6.235 16.094 1.00 93.31 439 ALA A CA 1
ATOM 3391 C C . ALA A 1 439 ? -24.098 7.196 14.887 1.00 93.31 439 ALA A C 1
ATOM 3393 O O . ALA A 1 439 ? -23.060 7.591 14.362 1.00 93.31 439 ALA A O 1
ATOM 3394 N N . LYS A 1 440 ? -25.305 7.660 14.532 1.00 93.31 440 LYS A N 1
ATOM 3395 C CA . LYS A 1 440 ? -25.561 8.662 13.480 1.00 93.31 440 LYS A CA 1
ATOM 3396 C C . LYS A 1 440 ? -24.871 10.021 13.686 1.00 93.31 440 LYS A C 1
ATOM 3398 O O . LYS A 1 440 ? -24.650 10.731 12.715 1.00 93.31 440 LYS A O 1
ATOM 3403 N N . GLU A 1 441 ? -24.534 10.392 14.924 1.00 94.69 441 GLU A N 1
ATOM 3404 C CA . GLU A 1 441 ? -23.892 11.680 15.231 1.00 94.69 441 GLU A CA 1
ATOM 3405 C C . GLU A 1 441 ? -22.362 11.618 15.158 1.00 94.69 441 GLU A C 1
ATOM 3407 O O . GLU A 1 441 ? -21.703 12.654 15.263 1.00 94.69 441 GLU A O 1
ATOM 3412 N N . LEU A 1 442 ? -21.773 10.432 14.947 1.00 92.62 442 LEU A N 1
ATOM 3413 C CA . LEU A 1 442 ? -20.326 10.291 14.783 1.00 92.62 442 LEU A CA 1
ATOM 3414 C C . LEU A 1 442 ? -19.820 11.145 13.611 1.00 92.62 442 LEU A C 1
ATOM 3416 O O . LEU A 1 442 ? -18.800 11.813 13.748 1.00 92.62 442 LEU A O 1
ATOM 3420 N N . ASP A 1 443 ? -20.557 11.212 12.503 1.00 93.00 443 ASP A N 1
ATOM 3421 C CA . ASP A 1 443 ? -20.188 12.030 11.341 1.00 93.00 443 ASP A CA 1
ATOM 3422 C C . ASP A 1 443 ? -20.379 13.531 11.578 1.00 93.00 443 ASP A C 1
ATOM 3424 O O . ASP A 1 443 ? -19.571 14.336 11.109 1.00 93.00 443 ASP A O 1
ATOM 3428 N N . THR A 1 444 ? -21.402 13.921 12.346 1.00 95.25 444 THR A N 1
ATOM 3429 C CA . THR A 1 444 ? -21.583 15.298 12.834 1.00 95.25 444 THR A CA 1
ATOM 3430 C C . THR A 1 444 ? -20.355 15.723 13.647 1.00 95.25 444 THR A C 1
ATOM 3432 O O . THR A 1 444 ? -19.737 16.753 13.373 1.00 95.25 444 THR A O 1
ATOM 3435 N N . VAL A 1 445 ? -19.935 14.874 14.589 1.00 95.06 445 VAL A N 1
ATOM 3436 C CA . VAL A 1 445 ? -18.732 15.056 15.412 1.00 95.06 445 VAL A CA 1
ATOM 3437 C C . VAL A 1 445 ? -17.455 15.083 14.563 1.00 95.06 445 VAL A C 1
ATOM 3439 O O . VAL A 1 445 ? -16.601 15.942 14.781 1.00 95.06 445 VAL A O 1
ATOM 3442 N N . GLN A 1 446 ? -17.308 14.196 13.575 1.00 93.56 446 GLN A N 1
ATOM 3443 C CA . GLN A 1 446 ? -16.129 14.168 12.703 1.00 93.56 446 GLN A CA 1
ATOM 3444 C C . GLN A 1 446 ? -15.978 15.456 11.882 1.00 93.56 446 GLN A C 1
ATOM 3446 O O . GLN A 1 446 ? -14.851 15.931 11.738 1.00 93.56 446 GLN A O 1
ATOM 3451 N N . LYS A 1 447 ? -17.083 16.037 11.397 1.00 94.81 447 LYS A N 1
ATOM 3452 C CA . LYS A 1 447 ? -17.100 17.323 10.672 1.00 94.81 447 LYS A CA 1
ATOM 3453 C C . LYS A 1 447 ? -16.795 18.509 11.592 1.00 94.81 447 LYS A C 1
ATOM 3455 O O . LYS A 1 447 ? -16.110 19.445 11.188 1.00 94.81 447 LYS A O 1
ATOM 3460 N N . LEU A 1 448 ? -17.232 18.458 12.851 1.00 96.12 448 LEU A N 1
ATOM 3461 C CA . LEU A 1 448 ? -16.844 19.452 13.858 1.00 96.12 448 LEU A CA 1
ATOM 3462 C C . LEU A 1 448 ? -15.348 19.377 14.190 1.00 96.12 448 LEU A C 1
ATOM 3464 O O . LEU A 1 448 ? -14.713 20.416 14.340 1.00 96.12 448 LEU A O 1
ATOM 3468 N N . TYR A 1 449 ? -14.752 18.180 14.206 1.00 95.06 449 TYR A N 1
ATOM 3469 C CA . TYR A 1 449 ? -13.295 18.027 14.299 1.00 95.06 449 TYR A CA 1
ATOM 3470 C C . TYR A 1 449 ? -12.549 18.651 13.105 1.00 95.06 449 TYR A C 1
ATOM 3472 O O . TYR A 1 449 ? -11.463 19.182 13.319 1.00 95.06 449 TYR A O 1
ATOM 3480 N N . ASP A 1 450 ? -13.121 18.688 11.893 1.00 92.69 450 ASP A N 1
ATOM 3481 C CA . ASP A 1 450 ? -12.540 19.445 10.766 1.00 92.69 450 ASP A CA 1
ATOM 3482 C C . ASP A 1 450 ? -12.674 20.963 10.957 1.00 92.69 450 ASP A C 1
ATOM 3484 O O . ASP A 1 450 ? -11.718 21.707 10.740 1.00 92.69 450 ASP A O 1
ATOM 3488 N N . ALA A 1 451 ? -13.831 21.441 11.427 1.00 93.94 451 ALA A N 1
ATOM 3489 C CA . ALA A 1 451 ? -14.037 22.860 11.730 1.00 93.94 451 ALA A CA 1
ATOM 3490 C C . ALA A 1 451 ? -13.094 23.353 12.846 1.00 93.94 451 ALA A C 1
ATOM 3492 O O . ALA A 1 451 ? -12.494 24.426 12.741 1.00 93.94 451 ALA A O 1
ATOM 3493 N N . TRP A 1 452 ? -12.891 22.542 13.889 1.00 94.88 452 TRP A N 1
ATOM 3494 C CA . TRP A 1 452 ? -11.891 22.792 14.926 1.00 94.88 452 TRP A CA 1
ATOM 3495 C C . TRP A 1 452 ? -10.456 22.664 14.400 1.00 94.88 452 TRP A C 1
ATOM 3497 O O . TRP A 1 452 ? -9.606 23.450 14.812 1.00 94.88 452 TRP A O 1
ATOM 3507 N N . GLN A 1 453 ? -10.177 21.764 13.453 1.00 92.69 453 GLN A N 1
ATOM 3508 C CA . GLN A 1 453 ? -8.871 21.684 12.791 1.00 92.69 453 GLN A CA 1
ATOM 3509 C C . GLN A 1 453 ? -8.562 22.943 11.969 1.00 92.69 453 GLN A C 1
ATOM 3511 O O . GLN A 1 453 ? -7.434 23.435 12.025 1.00 92.69 453 GLN A O 1
ATOM 3516 N N . ALA A 1 454 ? -9.546 23.510 11.270 1.00 89.81 454 ALA A N 1
ATOM 3517 C CA . ALA A 1 454 ? -9.395 24.784 10.569 1.00 89.81 454 ALA A CA 1
ATOM 3518 C C . ALA A 1 454 ? -9.196 25.963 11.544 1.00 89.81 454 ALA A C 1
ATOM 3520 O O . ALA A 1 454 ? -8.380 26.846 11.290 1.00 89.81 454 ALA A O 1
ATOM 3521 N N . LYS A 1 455 ? -9.903 25.961 12.683 1.00 93.19 455 LYS A N 1
ATOM 3522 C CA . LYS A 1 455 ? -9.858 27.031 13.696 1.00 93.19 455 LYS A CA 1
ATOM 3523 C C . LYS A 1 455 ? -8.596 27.022 14.571 1.00 93.19 455 LYS A C 1
ATOM 3525 O O . LYS A 1 455 ? -8.073 28.088 14.883 1.00 93.19 455 LYS A O 1
ATOM 3530 N N . PHE A 1 456 ? -8.126 25.848 14.992 1.00 91.50 456 PHE A N 1
ATOM 3531 C CA . PHE A 1 456 ? -7.019 25.688 15.948 1.00 91.50 456 PHE A CA 1
ATOM 3532 C C . PHE A 1 456 ? -5.722 25.146 15.323 1.00 91.50 456 PHE A C 1
ATOM 3534 O O . PHE A 1 456 ? -4.685 25.144 15.985 1.00 91.50 456 PHE A O 1
ATOM 3541 N N . GLY A 1 457 ? -5.742 24.732 14.050 1.00 83.31 457 GLY A N 1
ATOM 3542 C CA . GLY A 1 457 ? -4.557 24.219 13.354 1.00 83.31 457 GLY A CA 1
ATOM 3543 C C . GLY A 1 457 ? -3.415 25.224 13.232 1.00 83.31 457 GLY A C 1
ATOM 3544 O O . GLY A 1 457 ? -2.250 24.833 13.308 1.00 83.31 457 GLY A O 1
ATOM 3545 N N . GLY A 1 458 ? -3.736 26.513 13.076 1.00 80.56 458 GLY A N 1
ATOM 3546 C CA . GLY A 1 458 ? -2.746 27.585 12.943 1.00 80.56 458 GLY A CA 1
ATOM 3547 C C . GLY A 1 458 ? -1.673 27.247 11.903 1.00 80.56 458 GLY A C 1
ATOM 3548 O O . GLY A 1 458 ? -1.980 26.727 10.830 1.00 80.56 458 GLY A O 1
ATOM 3549 N N . GLY A 1 459 ? -0.403 27.448 12.262 1.00 73.50 459 GLY A N 1
ATOM 3550 C CA . GLY A 1 459 ? 0.736 27.142 11.390 1.00 73.50 459 GLY A CA 1
ATOM 3551 C C . GLY A 1 459 ? 0.868 25.670 10.968 1.00 73.50 459 GLY A C 1
ATOM 3552 O O . GLY A 1 459 ? 1.573 25.394 10.003 1.00 73.50 459 GLY A O 1
ATOM 3553 N N . TYR A 1 460 ? 0.176 24.716 11.610 1.00 73.38 460 TYR A N 1
ATOM 3554 C CA . TYR A 1 460 ? 0.143 23.329 11.126 1.00 73.38 460 TYR A CA 1
ATOM 3555 C C . TYR A 1 460 ? -0.626 23.208 9.800 1.00 73.38 460 TYR A C 1
ATOM 3557 O O . TYR A 1 460 ? -0.237 22.427 8.937 1.00 73.38 460 TYR A O 1
ATOM 3565 N N . ALA A 1 461 ? -1.667 24.023 9.591 1.00 72.94 461 ALA A N 1
ATOM 3566 C CA . ALA A 1 461 ? -2.397 24.059 8.324 1.00 72.94 461 ALA A CA 1
ATOM 3567 C C . ALA A 1 461 ? -1.535 24.624 7.180 1.00 72.94 461 ALA A C 1
ATOM 3569 O O . ALA A 1 461 ? -1.632 24.159 6.047 1.00 72.94 461 ALA A O 1
ATOM 3570 N N . ASP A 1 462 ? -0.659 25.589 7.468 1.00 77.00 462 ASP A N 1
ATOM 3571 C CA . ASP A 1 462 ? 0.260 26.151 6.472 1.00 77.00 462 ASP A CA 1
ATOM 3572 C C . ASP A 1 462 ? 1.473 25.240 6.221 1.00 77.00 462 ASP A C 1
ATOM 3574 O O . ASP A 1 462 ? 1.925 25.115 5.081 1.00 77.00 462 ASP A O 1
ATOM 3578 N N . LEU A 1 463 ? 1.942 24.511 7.241 1.00 75.12 463 LEU A N 1
ATOM 3579 C CA . LEU A 1 463 ? 2.916 23.424 7.080 1.00 75.12 463 LEU A CA 1
ATOM 3580 C C . LEU A 1 463 ? 2.372 22.278 6.215 1.00 75.12 463 LEU A C 1
ATOM 3582 O O . LEU A 1 463 ? 3.123 21.751 5.397 1.00 75.12 463 LEU A O 1
ATOM 3586 N N . LEU A 1 464 ? 1.088 21.914 6.346 1.00 76.38 464 LEU A N 1
ATOM 3587 C CA . LEU A 1 464 ? 0.445 20.922 5.473 1.00 76.38 464 LEU A CA 1
ATOM 3588 C C . LEU A 1 464 ? 0.447 21.382 4.009 1.00 76.38 464 LEU A C 1
ATOM 3590 O O . LEU A 1 464 ? 1.034 20.690 3.181 1.00 76.38 464 LEU A O 1
ATOM 3594 N N . LYS A 1 465 ? -0.065 22.586 3.709 1.00 81.12 465 LYS A N 1
ATOM 3595 C CA . LYS A 1 465 ? -0.026 23.177 2.350 1.00 81.12 465 LYS A CA 1
ATO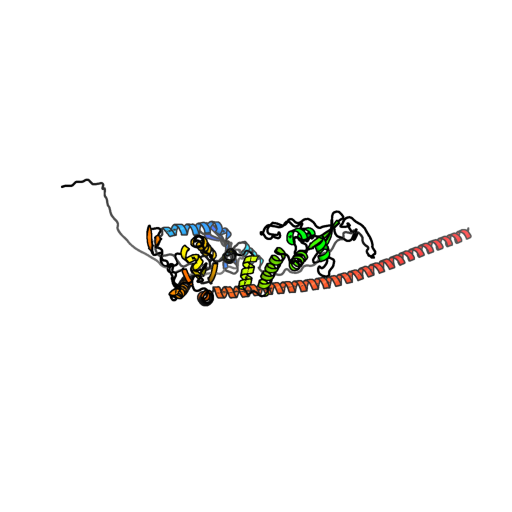M 3596 C C . LYS A 1 465 ? 1.393 23.229 1.775 1.00 81.12 465 LYS A C 1
ATOM 3598 O O . LYS A 1 465 ? 1.607 22.969 0.595 1.00 81.12 465 LYS A O 1
ATOM 3603 N N . THR A 1 466 ? 2.378 23.571 2.610 1.00 81.44 466 THR A N 1
ATOM 3604 C CA . THR A 1 466 ? 3.792 23.635 2.206 1.00 81.44 466 THR A CA 1
ATOM 3605 C C . THR A 1 466 ? 4.336 22.243 1.875 1.00 81.44 466 THR A C 1
ATOM 3607 O O . THR A 1 466 ? 5.056 22.079 0.894 1.00 81.44 466 THR A O 1
ATOM 3610 N N . ASN A 1 467 ? 3.973 21.224 2.655 1.00 74.50 467 ASN A N 1
ATOM 3611 C CA . ASN A 1 467 ? 4.370 19.836 2.423 1.00 74.50 467 ASN A CA 1
ATOM 3612 C C . ASN A 1 467 ? 3.693 19.253 1.166 1.00 74.50 467 ASN A C 1
ATOM 3614 O O . ASN A 1 467 ? 4.358 18.604 0.366 1.00 74.50 467 ASN A O 1
ATOM 3618 N N . GLU A 1 468 ? 2.412 19.551 0.940 1.00 82.00 468 GLU A N 1
ATOM 3619 C CA . GLU A 1 468 ? 1.682 19.219 -0.294 1.00 82.00 468 GLU A CA 1
ATOM 3620 C C . GLU A 1 468 ? 2.357 19.847 -1.527 1.00 82.00 468 GLU A C 1
ATOM 3622 O O . GLU A 1 468 ? 2.666 19.145 -2.490 1.00 82.00 468 GLU A O 1
ATOM 3627 N N . ALA A 1 469 ? 2.689 21.142 -1.469 1.00 87.12 469 ALA A N 1
ATOM 3628 C CA . ALA A 1 469 ? 3.401 21.837 -2.542 1.00 87.12 469 ALA A CA 1
ATOM 3629 C C . ALA A 1 469 ? 4.814 21.271 -2.795 1.00 87.12 469 ALA A C 1
ATOM 3631 O O . ALA A 1 469 ? 5.239 21.163 -3.946 1.00 87.12 469 ALA A O 1
ATOM 3632 N N . LEU A 1 470 ? 5.540 20.870 -1.744 1.00 86.38 470 LEU A N 1
ATOM 3633 C CA . LEU A 1 470 ? 6.854 20.226 -1.867 1.00 86.38 470 LEU A CA 1
ATOM 3634 C C . LEU A 1 470 ? 6.761 18.807 -2.450 1.00 86.38 470 LEU A C 1
ATOM 3636 O O . LEU A 1 470 ? 7.611 18.428 -3.254 1.00 86.38 470 LEU A O 1
ATOM 3640 N N . GLN A 1 471 ? 5.736 18.031 -2.091 1.00 83.94 471 GLN A N 1
ATOM 3641 C CA . GLN A 1 471 ? 5.489 16.708 -2.673 1.00 83.94 471 GLN A CA 1
ATOM 3642 C C . GLN A 1 471 ? 5.142 16.810 -4.162 1.00 83.94 471 GLN A C 1
ATOM 3644 O O . GLN A 1 471 ? 5.680 16.049 -4.965 1.00 83.94 471 GLN A O 1
ATOM 3649 N N . GLU A 1 472 ? 4.324 17.789 -4.548 1.00 90.06 472 GLU A N 1
ATOM 3650 C CA . GLU A 1 472 ? 4.005 18.056 -5.953 1.00 90.06 472 GLU A CA 1
ATOM 3651 C C . GLU A 1 472 ? 5.234 18.544 -6.741 1.00 90.06 472 GLU A C 1
ATOM 3653 O O . GLU A 1 472 ? 5.491 18.067 -7.848 1.00 90.06 472 GLU A O 1
ATOM 3658 N N . ALA A 1 473 ? 6.069 19.408 -6.152 1.00 91.06 473 ALA A N 1
ATOM 3659 C CA . ALA A 1 473 ? 7.335 19.825 -6.755 1.00 91.06 473 ALA A CA 1
ATOM 3660 C C . ALA A 1 473 ? 8.310 18.646 -6.954 1.00 91.06 473 ALA A C 1
ATOM 3662 O O . ALA A 1 473 ? 8.962 18.554 -7.996 1.00 91.06 473 ALA A O 1
ATOM 3663 N N . LEU A 1 474 ? 8.384 17.709 -5.999 1.00 86.94 474 LEU A N 1
ATOM 3664 C CA . LEU A 1 474 ? 9.165 16.474 -6.136 1.00 86.94 474 LEU A CA 1
ATOM 3665 C C . LEU A 1 474 ? 8.584 15.539 -7.208 1.00 86.94 474 LEU A C 1
ATOM 3667 O O . LEU A 1 474 ? 9.347 14.982 -7.999 1.00 86.94 474 LEU A O 1
ATOM 3671 N N . ARG A 1 475 ? 7.253 15.407 -7.291 1.00 88.94 475 ARG A N 1
ATOM 3672 C CA . ARG A 1 475 ? 6.568 14.633 -8.340 1.00 88.94 475 ARG A CA 1
ATOM 3673 C C . ARG A 1 475 ? 6.881 15.192 -9.729 1.00 88.94 475 ARG A C 1
ATOM 3675 O O . ARG A 1 475 ? 7.250 14.435 -10.625 1.00 88.94 475 ARG A O 1
ATOM 3682 N N . GLN A 1 476 ? 6.793 16.512 -9.898 1.00 92.00 476 GLN A N 1
ATOM 3683 C CA . GLN A 1 476 ? 7.124 17.172 -11.159 1.00 92.00 476 GLN A CA 1
ATOM 3684 C C . GLN A 1 476 ? 8.621 17.072 -11.485 1.00 92.00 476 GLN A C 1
ATOM 3686 O O . GLN A 1 476 ? 8.973 16.855 -12.643 1.00 92.00 476 GLN A O 1
ATOM 3691 N N . LYS A 1 477 ? 9.509 17.159 -10.485 1.00 92.56 477 LYS A N 1
ATOM 3692 C CA . LYS A 1 477 ? 10.947 16.932 -10.680 1.00 92.56 477 LYS A CA 1
ATOM 3693 C C . LYS A 1 477 ? 11.229 15.517 -11.201 1.00 92.56 477 LYS A C 1
ATOM 3695 O O . LYS A 1 477 ? 11.931 15.395 -12.198 1.00 92.56 477 LYS A O 1
ATOM 3700 N N . GLY A 1 478 ? 10.636 14.481 -10.604 1.00 89.06 478 GLY A N 1
ATOM 3701 C CA . GLY A 1 478 ? 10.805 13.096 -11.065 1.00 89.06 478 GLY A CA 1
ATOM 3702 C C . GLY A 1 478 ? 10.290 12.859 -12.492 1.00 89.06 478 GLY A C 1
ATOM 3703 O O . GLY A 1 478 ? 10.907 12.124 -13.258 1.00 89.06 478 GLY A O 1
ATOM 3704 N N . ILE A 1 479 ? 9.206 13.538 -12.892 1.00 92.06 479 ILE A N 1
ATOM 3705 C CA . ILE A 1 479 ? 8.723 13.533 -14.285 1.00 92.06 479 ILE A CA 1
ATOM 3706 C C . ILE A 1 479 ? 9.735 14.208 -15.219 1.00 92.06 479 ILE A C 1
ATOM 3708 O O . ILE A 1 479 ? 10.048 13.662 -16.274 1.00 92.06 479 ILE A O 1
ATOM 3712 N N . ASN A 1 480 ? 10.281 15.363 -14.831 1.00 94.00 480 ASN A N 1
ATOM 3713 C CA . ASN A 1 480 ? 11.290 16.063 -15.628 1.00 94.00 480 ASN A CA 1
ATOM 3714 C C . ASN A 1 480 ? 12.571 15.219 -15.786 1.00 94.00 480 ASN A C 1
ATOM 3716 O O . ASN A 1 480 ? 13.140 15.175 -16.872 1.00 94.00 480 ASN A O 1
ATOM 3720 N N . GLU A 1 481 ? 13.004 14.524 -14.730 1.00 93.75 481 GLU A N 1
ATOM 3721 C CA . GLU A 1 481 ? 14.160 13.616 -14.755 1.00 93.75 481 GLU A CA 1
ATOM 3722 C C . GLU A 1 481 ? 13.922 12.403 -15.672 1.00 93.75 481 GLU A C 1
ATOM 3724 O O . GLU A 1 481 ? 14.808 12.056 -16.453 1.00 93.75 481 GLU A O 1
ATOM 3729 N N . ALA A 1 482 ? 12.718 11.818 -15.667 1.00 90.31 482 ALA A N 1
ATOM 3730 C CA . ALA A 1 482 ? 12.347 10.748 -16.597 1.00 90.31 482 ALA A CA 1
ATOM 3731 C C . ALA A 1 482 ? 12.343 11.221 -18.065 1.00 90.31 482 ALA A C 1
ATOM 3733 O O . ALA A 1 482 ? 12.948 10.579 -18.921 1.00 90.31 482 ALA A O 1
ATOM 3734 N N . VAL A 1 483 ? 11.748 12.385 -18.355 1.00 95.25 483 VAL A N 1
ATOM 3735 C CA . VAL A 1 483 ? 11.740 12.972 -19.711 1.00 95.25 483 VAL A CA 1
ATOM 3736 C C . VAL A 1 483 ? 13.161 13.290 -20.196 1.00 95.25 483 VAL A C 1
ATOM 3738 O O . VAL A 1 483 ? 13.484 13.055 -21.360 1.00 95.25 483 VAL A O 1
ATOM 3741 N N . LEU A 1 484 ? 14.040 13.780 -19.315 1.00 95.38 484 LEU A N 1
ATOM 3742 C CA . LEU A 1 484 ? 15.452 14.004 -19.641 1.00 95.38 484 LEU A CA 1
ATOM 3743 C C . LEU A 1 484 ? 16.200 12.692 -19.927 1.00 95.38 484 LEU A C 1
ATOM 3745 O O . LEU A 1 484 ? 17.033 12.664 -20.835 1.00 95.38 484 LEU A O 1
ATOM 3749 N N . ALA A 1 485 ? 15.890 11.611 -19.205 1.00 92.94 485 ALA A N 1
ATOM 3750 C CA . ALA A 1 485 ? 16.450 10.288 -19.472 1.00 92.94 485 ALA A CA 1
ATOM 3751 C C . ALA A 1 485 ? 16.000 9.739 -20.838 1.00 92.94 485 ALA A C 1
ATOM 3753 O O . ALA A 1 485 ? 16.838 9.265 -21.601 1.00 92.94 485 ALA A O 1
ATOM 3754 N N . ASP A 1 486 ? 14.722 9.874 -21.203 1.00 94.44 486 ASP A N 1
ATOM 3755 C CA . ASP A 1 486 ? 14.218 9.445 -22.516 1.00 94.44 486 ASP A CA 1
ATOM 3756 C C . ASP A 1 486 ? 14.842 10.241 -23.674 1.00 94.44 486 ASP A C 1
ATOM 3758 O O . ASP A 1 486 ? 15.287 9.653 -24.663 1.00 94.44 486 ASP A O 1
ATOM 3762 N N . VAL A 1 487 ? 14.981 11.565 -23.531 1.00 96.75 487 VAL A N 1
ATOM 3763 C CA . VAL A 1 487 ? 15.697 12.412 -24.507 1.00 96.75 487 VAL A CA 1
ATOM 3764 C C . VAL A 1 487 ? 17.176 12.014 -24.622 1.00 96.75 487 VAL A C 1
ATOM 3766 O O . VAL A 1 487 ? 17.743 12.035 -25.718 1.00 96.75 487 VAL A O 1
ATOM 3769 N N . HIS A 1 488 ? 17.815 11.617 -23.518 1.00 96.00 488 HIS A N 1
ATOM 3770 C CA . HIS A 1 488 ? 19.188 11.109 -23.537 1.00 96.00 488 HIS A CA 1
ATOM 3771 C C . HIS A 1 488 ? 19.288 9.749 -24.249 1.00 96.00 488 HIS A C 1
ATOM 3773 O O . HIS A 1 488 ? 20.159 9.569 -25.101 1.00 96.00 488 HIS A O 1
ATOM 3779 N N . ASN A 1 489 ? 18.364 8.827 -23.966 1.00 94.94 489 ASN A N 1
ATOM 3780 C CA . ASN A 1 489 ? 18.287 7.507 -24.594 1.00 94.94 489 ASN A CA 1
ATOM 3781 C C . ASN A 1 489 ? 18.077 7.603 -26.114 1.00 94.94 489 ASN A C 1
ATOM 3783 O O . ASN A 1 489 ? 18.741 6.898 -26.873 1.00 94.94 489 ASN A O 1
ATOM 3787 N N . GLU A 1 490 ? 17.214 8.507 -26.584 1.00 96.50 490 GLU A N 1
ATOM 3788 C CA . GLU A 1 490 ? 16.989 8.705 -28.023 1.00 96.50 490 GLU A CA 1
ATOM 3789 C C . GLU A 1 490 ? 18.206 9.338 -28.723 1.00 96.50 490 GLU A C 1
ATOM 3791 O O . GLU A 1 490 ? 18.542 8.987 -29.858 1.00 96.50 490 GLU A O 1
ATOM 3796 N N . ARG A 1 491 ? 18.954 10.199 -28.018 1.00 97.56 491 ARG A N 1
ATOM 3797 C CA . ARG A 1 491 ? 20.240 10.728 -28.497 1.00 97.56 491 ARG A CA 1
ATOM 3798 C C . ARG A 1 491 ? 21.337 9.657 -28.563 1.00 97.56 491 ARG A C 1
ATOM 3800 O O . ARG A 1 491 ? 22.188 9.738 -29.449 1.00 97.56 491 ARG A O 1
ATOM 3807 N N . ILE A 1 492 ? 21.327 8.669 -27.664 1.00 96.62 492 ILE A N 1
ATOM 3808 C CA . ILE A 1 492 ? 22.204 7.489 -27.746 1.00 96.62 492 ILE A CA 1
ATOM 3809 C C . ILE A 1 492 ? 21.832 6.658 -28.981 1.00 96.62 492 ILE A C 1
ATOM 3811 O O . ILE A 1 492 ? 22.674 6.497 -29.859 1.00 96.62 492 ILE A O 1
ATOM 3815 N N . ARG A 1 493 ? 20.560 6.255 -29.127 1.00 96.44 493 ARG A N 1
ATOM 3816 C CA . ARG A 1 493 ? 20.069 5.482 -30.289 1.00 96.44 493 ARG A CA 1
ATOM 3817 C C . ARG A 1 493 ? 20.421 6.134 -31.627 1.00 96.44 493 ARG A C 1
ATOM 3819 O O . ARG A 1 493 ? 20.863 5.454 -32.549 1.00 96.44 493 ARG A O 1
ATOM 3826 N N . SER A 1 494 ? 20.266 7.455 -31.720 1.00 97.25 494 SER A N 1
ATOM 3827 C CA . SER A 1 494 ? 20.633 8.232 -32.912 1.00 97.25 494 SER A CA 1
ATOM 3828 C C . SER A 1 494 ? 22.118 8.066 -33.266 1.00 97.25 494 SER A C 1
ATOM 3830 O O . SER A 1 494 ? 22.457 7.792 -34.416 1.00 97.25 494 SER A O 1
ATOM 3832 N N . ARG A 1 495 ? 23.006 8.146 -32.266 1.00 97.56 495 ARG A N 1
ATOM 3833 C CA . ARG A 1 495 ? 24.453 7.943 -32.436 1.00 97.56 495 ARG A CA 1
ATOM 3834 C C . ARG A 1 495 ? 24.819 6.495 -32.742 1.00 97.56 495 ARG A C 1
ATOM 3836 O O . ARG A 1 495 ? 25.710 6.267 -33.552 1.00 97.56 495 ARG A O 1
ATOM 3843 N N . ASP A 1 496 ? 24.129 5.519 -32.162 1.00 97.50 496 ASP A N 1
ATOM 3844 C CA . ASP A 1 496 ? 24.355 4.103 -32.478 1.00 97.50 496 ASP A CA 1
ATOM 3845 C C . ASP A 1 496 ? 24.021 3.801 -33.950 1.00 97.50 496 ASP A C 1
ATOM 3847 O O . ASP A 1 496 ? 24.730 3.038 -34.610 1.00 97.50 496 ASP A O 1
ATOM 3851 N N . ILE A 1 497 ? 22.993 4.455 -34.505 1.00 97.31 497 ILE A N 1
ATOM 3852 C CA . ILE A 1 497 ? 22.641 4.382 -35.933 1.00 97.31 497 ILE A CA 1
ATOM 3853 C C . ILE A 1 497 ? 23.731 5.024 -36.811 1.00 97.31 497 ILE A C 1
ATOM 3855 O O . ILE A 1 497 ? 24.112 4.430 -37.826 1.00 97.31 497 ILE A O 1
ATOM 3859 N N . GLU A 1 498 ? 24.263 6.190 -36.422 1.00 97.94 498 GLU A N 1
ATOM 3860 C CA . GLU A 1 498 ? 25.387 6.866 -37.098 1.00 97.94 498 GLU A CA 1
ATOM 3861 C C . GLU A 1 498 ? 26.664 6.004 -37.084 1.00 97.94 498 GLU A C 1
ATOM 3863 O O . GLU A 1 498 ? 27.278 5.771 -38.129 1.00 97.94 498 GLU A O 1
ATOM 3868 N N . ILE A 1 499 ? 27.033 5.456 -35.922 1.00 96.94 499 ILE A N 1
ATOM 3869 C CA . ILE A 1 499 ? 28.188 4.563 -35.742 1.00 96.94 499 ILE A CA 1
ATOM 3870 C C . ILE A 1 499 ? 28.014 3.292 -36.582 1.00 96.94 499 ILE A C 1
ATOM 3872 O O . ILE A 1 499 ? 28.926 2.896 -37.308 1.00 96.94 499 ILE A O 1
ATOM 3876 N N . ALA A 1 500 ? 26.826 2.680 -36.567 1.00 97.06 500 ALA A N 1
ATOM 3877 C CA . ALA A 1 500 ? 26.529 1.513 -37.391 1.00 97.06 500 ALA A CA 1
ATOM 3878 C C . ALA A 1 500 ? 26.563 1.824 -38.901 1.00 97.06 500 ALA A C 1
ATOM 3880 O O . ALA A 1 500 ? 26.900 0.942 -39.693 1.00 97.06 500 ALA A O 1
ATOM 3881 N N . ALA A 1 501 ? 26.239 3.051 -39.325 1.00 97.94 501 ALA A N 1
ATOM 3882 C CA . ALA A 1 501 ? 26.419 3.487 -40.710 1.00 97.94 501 ALA A CA 1
ATOM 3883 C C . ALA A 1 501 ? 27.906 3.621 -41.069 1.00 97.94 501 ALA A C 1
ATOM 3885 O O . ALA A 1 501 ? 28.336 3.046 -42.070 1.00 97.94 501 ALA A O 1
ATOM 3886 N N . CYS A 1 502 ? 28.698 4.269 -40.212 1.00 97.88 502 CYS A N 1
ATOM 3887 C CA . CYS A 1 502 ? 30.142 4.415 -40.390 1.00 97.88 502 CYS A CA 1
ATOM 3888 C C . CYS A 1 502 ? 30.857 3.049 -40.458 1.00 97.88 502 CYS A C 1
ATOM 3890 O O . CYS A 1 502 ? 31.647 2.802 -41.368 1.00 97.88 502 CYS A O 1
ATOM 3892 N N . HIS A 1 503 ? 30.501 2.097 -39.586 1.00 97.75 503 HIS A N 1
ATOM 3893 C CA . HIS A 1 503 ? 31.019 0.723 -39.642 1.00 97.75 503 HIS A CA 1
ATOM 3894 C C . HIS A 1 503 ? 30.673 -0.002 -40.956 1.00 97.75 503 HIS A C 1
ATOM 3896 O O . HIS A 1 503 ? 31.516 -0.721 -41.494 1.00 97.75 503 HIS A O 1
ATOM 3902 N N . ARG A 1 504 ? 29.467 0.197 -41.516 1.00 97.69 504 ARG A N 1
ATOM 3903 C CA . ARG A 1 504 ? 29.098 -0.361 -42.835 1.00 97.69 504 ARG A CA 1
ATOM 3904 C C . ARG A 1 504 ? 29.919 0.250 -43.975 1.00 97.69 504 ARG A C 1
ATOM 3906 O O . ARG A 1 504 ? 30.233 -0.459 -44.929 1.00 97.69 504 ARG A O 1
ATOM 3913 N N . GLU A 1 505 ? 30.265 1.532 -43.874 1.00 98.25 505 GLU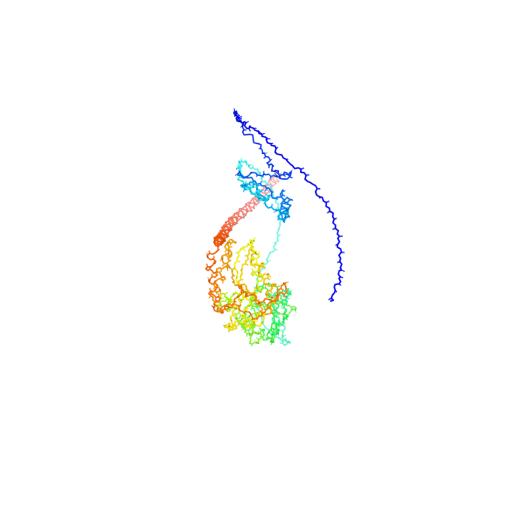 A N 1
ATOM 3914 C CA . GLU A 1 505 ? 31.084 2.253 -44.854 1.00 98.25 505 GLU A CA 1
ATOM 3915 C C . GLU A 1 505 ? 32.557 1.811 -44.808 1.00 98.25 505 GLU A C 1
ATOM 3917 O O . GLU A 1 505 ? 33.136 1.499 -45.850 1.00 98.25 505 GLU A O 1
ATOM 3922 N N . ILE A 1 506 ? 33.139 1.690 -43.607 1.00 96.94 506 ILE A N 1
ATOM 3923 C CA . ILE A 1 506 ? 34.494 1.151 -43.380 1.00 96.94 506 ILE A CA 1
ATOM 3924 C C . ILE A 1 506 ? 34.589 -0.274 -43.936 1.00 96.94 506 ILE A C 1
ATOM 3926 O O . ILE A 1 506 ? 35.374 -0.522 -44.849 1.00 96.94 506 ILE A O 1
ATOM 3930 N N . ALA A 1 507 ? 33.680 -1.164 -43.525 1.00 96.94 507 ALA A N 1
ATOM 3931 C CA . ALA A 1 507 ? 33.617 -2.527 -44.049 1.00 96.94 507 ALA A CA 1
ATOM 3932 C C . ALA A 1 507 ? 33.310 -2.586 -45.561 1.00 96.94 507 ALA A C 1
ATOM 3934 O O . ALA A 1 507 ? 33.419 -3.649 -46.172 1.00 96.94 507 ALA A O 1
ATOM 3935 N N . GLY A 1 508 ? 32.861 -1.491 -46.184 1.00 97.50 508 GLY A N 1
ATOM 3936 C CA . GLY A 1 508 ? 32.788 -1.322 -47.638 1.00 97.50 508 GLY A CA 1
ATOM 3937 C C . GLY A 1 508 ? 34.164 -1.061 -48.253 1.00 97.50 508 GLY A C 1
ATOM 3938 O O . GLY A 1 508 ? 34.572 -1.796 -49.153 1.00 97.50 508 GLY A O 1
ATOM 3939 N N . ARG A 1 509 ? 34.900 -0.077 -47.720 1.00 97.50 509 ARG A N 1
ATOM 3940 C CA . ARG A 1 509 ? 36.275 0.250 -48.139 1.00 97.50 509 ARG A CA 1
ATOM 3941 C C . ARG A 1 509 ? 37.232 -0.928 -47.972 1.00 97.50 509 ARG A C 1
ATOM 3943 O O . ARG A 1 509 ? 38.000 -1.201 -48.887 1.00 97.50 509 ARG A O 1
ATOM 3950 N N . ASP A 1 510 ? 37.138 -1.677 -46.876 1.00 97.38 510 ASP A N 1
ATOM 3951 C CA . ASP A 1 510 ? 37.996 -2.846 -46.630 1.00 97.38 510 ASP A CA 1
ATOM 3952 C C . ASP A 1 510 ? 37.826 -3.926 -47.713 1.00 97.38 510 ASP A C 1
ATOM 3954 O O . ASP A 1 510 ? 38.798 -4.536 -48.160 1.00 97.38 510 ASP A O 1
ATOM 3958 N N . ARG A 1 511 ? 36.590 -4.129 -48.198 1.00 97.56 511 ARG A N 1
ATOM 3959 C CA . ARG A 1 511 ? 36.296 -5.037 -49.321 1.00 97.56 511 ARG A CA 1
ATOM 3960 C C . ARG A 1 511 ? 36.831 -4.515 -50.653 1.00 97.56 511 ARG A C 1
ATOM 3962 O O . ARG A 1 511 ? 37.253 -5.322 -51.476 1.00 97.56 511 ARG A O 1
ATOM 3969 N N . GLU A 1 512 ? 36.827 -3.201 -50.867 1.00 97.88 512 GLU A N 1
ATOM 3970 C CA . GLU A 1 512 ? 37.409 -2.584 -52.063 1.00 97.88 512 GLU A CA 1
ATOM 3971 C C . GLU A 1 512 ? 38.941 -2.711 -52.070 1.00 97.88 512 GLU A C 1
ATOM 3973 O O . GLU A 1 512 ? 39.519 -3.144 -53.068 1.00 97.88 512 GLU A O 1
ATOM 3978 N N . ILE A 1 513 ? 39.597 -2.417 -50.942 1.00 96.94 513 ILE A N 1
ATOM 3979 C CA . ILE A 1 513 ? 41.048 -2.571 -50.753 1.00 96.94 513 ILE A CA 1
ATOM 3980 C C . ILE A 1 513 ? 41.451 -4.034 -50.979 1.00 96.94 513 ILE A C 1
ATOM 3982 O O . ILE A 1 513 ? 42.294 -4.310 -51.830 1.00 96.94 513 ILE A O 1
ATOM 3986 N N . ALA A 1 514 ? 40.762 -4.984 -50.336 1.00 96.12 514 ALA A N 1
ATOM 3987 C CA . ALA A 1 514 ? 40.997 -6.414 -50.536 1.00 96.12 514 ALA A CA 1
ATOM 3988 C C . ALA A 1 514 ? 40.705 -6.904 -51.972 1.00 96.12 514 ALA A C 1
ATOM 3990 O O . ALA A 1 514 ? 41.183 -7.971 -52.362 1.00 96.12 514 ALA A O 1
ATOM 3991 N N . GLY A 1 515 ? 39.928 -6.157 -52.765 1.00 97.62 515 GLY A N 1
ATOM 3992 C CA . GLY A 1 515 ? 39.784 -6.364 -54.208 1.00 97.62 515 GLY A CA 1
ATOM 3993 C C . GLY A 1 515 ? 41.035 -5.917 -54.968 1.00 97.62 515 GLY A C 1
ATOM 3994 O O . GLY A 1 515 ? 41.667 -6.727 -55.647 1.00 97.62 515 GLY A O 1
ATOM 3995 N N . ARG A 1 516 ? 41.445 -4.657 -54.773 1.00 97.25 516 ARG A N 1
ATOM 3996 C CA . ARG A 1 516 ? 42.643 -4.058 -55.392 1.00 97.25 516 ARG A CA 1
ATOM 3997 C C . ARG A 1 516 ? 43.929 -4.828 -55.059 1.00 97.25 516 ARG A C 1
ATOM 3999 O O . ARG A 1 516 ? 44.796 -4.975 -55.917 1.00 97.25 516 ARG A O 1
ATOM 4006 N N . ASP A 1 517 ? 44.047 -5.375 -53.850 1.00 97.25 517 ASP A N 1
ATOM 4007 C CA . ASP A 1 517 ? 45.193 -6.204 -53.447 1.00 97.25 517 ASP A CA 1
ATOM 4008 C C . ASP A 1 517 ? 45.265 -7.532 -54.221 1.00 97.25 517 ASP A C 1
ATOM 4010 O O . ASP A 1 517 ? 46.358 -7.985 -54.572 1.00 97.25 517 ASP A O 1
ATOM 4014 N N . ARG A 1 518 ? 44.117 -8.139 -54.560 1.00 97.25 518 ARG A N 1
ATOM 4015 C CA . ARG A 1 518 ? 44.061 -9.345 -55.408 1.00 97.25 518 ARG A CA 1
ATOM 4016 C C . ARG A 1 518 ? 44.434 -9.026 -56.851 1.00 97.25 518 ARG A C 1
ATOM 4018 O O . ARG A 1 518 ? 45.197 -9.774 -57.453 1.00 97.25 518 ARG A O 1
ATOM 4025 N N . GLU A 1 519 ? 43.951 -7.908 -57.389 1.00 97.75 519 GLU A N 1
ATOM 4026 C CA . GLU A 1 519 ? 44.342 -7.424 -58.720 1.00 97.75 519 GLU A CA 1
ATOM 4027 C C . GLU A 1 519 ? 45.852 -7.137 -58.779 1.00 97.75 519 GLU A C 1
ATOM 4029 O O . GLU A 1 519 ? 46.535 -7.589 -59.696 1.00 97.75 519 GLU A O 1
ATOM 4034 N N . SER A 1 520 ? 46.402 -6.485 -57.750 1.00 96.69 520 SER A N 1
ATOM 4035 C CA . SER A 1 520 ? 47.843 -6.250 -57.576 1.00 96.69 520 SER A CA 1
ATOM 4036 C C . SER A 1 520 ? 48.650 -7.554 -57.513 1.00 96.69 520 SER A C 1
ATOM 4038 O O . SER A 1 520 ? 49.720 -7.649 -58.116 1.00 96.69 520 SER A O 1
ATOM 4040 N N . ALA A 1 521 ? 48.143 -8.585 -56.827 1.00 96.69 521 ALA A N 1
ATOM 4041 C CA . ALA A 1 521 ? 48.774 -9.904 -56.773 1.00 96.69 521 ALA A CA 1
ATOM 4042 C C . ALA A 1 521 ? 48.758 -10.625 -58.136 1.00 96.69 521 ALA A C 1
ATOM 4044 O O . ALA A 1 521 ? 49.791 -11.142 -58.561 1.00 96.69 521 ALA A O 1
ATOM 4045 N N . LEU A 1 522 ? 47.629 -10.601 -58.854 1.00 97.25 522 LEU A N 1
ATOM 4046 C CA . LEU A 1 522 ? 47.507 -11.179 -60.199 1.00 97.25 522 LEU A CA 1
ATOM 4047 C C . LEU A 1 522 ? 48.407 -10.460 -61.216 1.00 97.25 522 LEU A C 1
ATOM 4049 O O . LEU A 1 522 ? 49.078 -11.109 -62.015 1.00 97.25 522 LEU A O 1
ATOM 4053 N N . LEU A 1 523 ? 48.494 -9.128 -61.153 1.00 97.06 523 LEU A N 1
ATOM 4054 C CA . LEU A 1 523 ? 49.407 -8.347 -61.994 1.00 97.06 523 LEU A CA 1
ATOM 4055 C C . LEU A 1 523 ? 50.877 -8.708 -61.730 1.00 97.06 523 LEU A C 1
ATOM 4057 O O . LEU A 1 523 ? 51.629 -8.900 -62.682 1.00 97.06 523 LEU A O 1
ATOM 4061 N N . LYS A 1 524 ? 51.282 -8.877 -60.463 1.00 97.62 524 LYS A N 1
ATOM 4062 C CA . LYS A 1 524 ? 52.633 -9.355 -60.106 1.00 97.62 524 LYS A CA 1
ATOM 4063 C C . LYS A 1 524 ? 52.908 -10.761 -60.647 1.00 97.62 524 LYS A C 1
ATOM 4065 O O . LYS A 1 524 ? 53.996 -11.003 -61.162 1.00 97.62 524 LYS A O 1
ATOM 4070 N N . GLN A 1 525 ? 51.926 -11.664 -60.592 1.00 97.44 525 GLN A N 1
ATOM 4071 C CA . GLN A 1 525 ? 52.045 -13.005 -61.170 1.00 97.44 525 GLN A CA 1
ATOM 4072 C C . GLN A 1 525 ? 52.231 -12.955 -62.696 1.00 97.44 525 GLN A C 1
ATOM 4074 O O . GLN A 1 525 ? 53.125 -13.616 -63.220 1.00 97.44 525 GLN A O 1
ATOM 4079 N N . HIS A 1 526 ? 51.445 -12.141 -63.409 1.00 97.25 526 HIS A N 1
ATOM 4080 C CA . HIS A 1 526 ? 51.591 -11.965 -64.858 1.00 97.25 526 HIS A CA 1
ATOM 4081 C C . HIS A 1 526 ? 52.941 -11.339 -65.248 1.00 97.25 526 HIS A C 1
ATOM 4083 O O . HIS A 1 526 ? 53.517 -11.730 -66.261 1.00 97.25 526 HIS A O 1
ATOM 4089 N N . ILE A 1 527 ? 53.471 -10.404 -64.446 1.00 97.31 527 ILE A N 1
ATOM 4090 C CA . ILE A 1 527 ? 54.813 -9.833 -64.648 1.00 97.31 527 ILE A CA 1
ATOM 4091 C C . ILE A 1 527 ? 55.881 -10.927 -64.504 1.00 97.31 527 ILE A C 1
ATOM 4093 O O . ILE A 1 527 ? 56.661 -11.118 -65.433 1.00 97.31 527 ILE A O 1
ATOM 4097 N N . SER A 1 528 ? 55.850 -11.716 -63.423 1.00 97.00 528 SER A N 1
ATOM 4098 C CA . SER A 1 528 ? 56.786 -12.836 -63.207 1.00 97.00 528 SER A CA 1
ATOM 4099 C C . SER A 1 528 ? 56.759 -13.848 -64.362 1.00 97.00 528 SER A C 1
ATOM 4101 O O . SER A 1 528 ? 57.802 -14.272 -64.849 1.00 97.00 528 SER A O 1
ATOM 4103 N N . GLN A 1 529 ? 55.569 -14.197 -64.864 1.00 96.94 529 GLN A N 1
ATOM 4104 C CA . GLN A 1 529 ? 55.417 -15.099 -66.015 1.00 96.94 529 GLN A CA 1
ATOM 4105 C C . GLN A 1 529 ? 55.954 -14.489 -67.322 1.00 96.94 529 GLN A C 1
ATOM 4107 O O . GLN A 1 529 ? 56.517 -15.199 -68.156 1.00 96.94 529 GLN A O 1
ATOM 4112 N N . ALA A 1 530 ? 55.808 -13.176 -67.518 1.00 96.44 530 ALA A N 1
ATOM 4113 C CA . ALA A 1 530 ? 56.382 -12.479 -68.667 1.00 96.44 530 ALA A CA 1
ATOM 4114 C C . ALA A 1 530 ? 57.920 -12.403 -68.590 1.00 96.44 530 ALA A C 1
ATOM 4116 O O . ALA A 1 530 ? 58.586 -12.533 -69.618 1.00 96.44 530 ALA A O 1
ATOM 4117 N N . GLU A 1 531 ? 58.483 -12.247 -67.389 1.00 96.88 531 GLU A N 1
ATOM 4118 C CA . GLU A 1 531 ? 59.927 -12.286 -67.126 1.00 96.88 531 GLU A CA 1
ATOM 4119 C C . GLU A 1 531 ? 60.509 -13.689 -67.375 1.00 96.88 531 GLU A C 1
ATOM 4121 O O . GLU A 1 531 ? 61.503 -13.816 -68.092 1.00 96.88 531 GLU A O 1
ATOM 4126 N N . GLU A 1 532 ? 59.847 -14.752 -66.903 1.00 97.06 532 GLU A N 1
ATOM 4127 C CA . GLU A 1 532 ? 60.204 -16.151 -67.198 1.00 97.06 532 GLU A CA 1
ATOM 4128 C C . GLU A 1 532 ? 60.195 -16.446 -68.708 1.00 97.06 532 GLU A C 1
ATOM 4130 O O . GLU A 1 532 ? 61.169 -16.973 -69.255 1.00 97.06 532 GLU A O 1
ATOM 4135 N N . LEU A 1 533 ? 59.124 -16.058 -69.415 1.00 96.44 533 LEU A N 1
ATOM 4136 C CA . LEU A 1 533 ? 59.015 -16.221 -70.870 1.00 96.44 533 LEU A CA 1
ATOM 4137 C C . LEU A 1 533 ? 60.070 -15.402 -71.629 1.00 96.44 533 LEU A C 1
ATOM 4139 O O . LEU A 1 533 ? 60.577 -15.854 -72.661 1.00 96.44 533 LEU A O 1
ATOM 4143 N N . HIS A 1 534 ? 60.424 -14.213 -71.134 1.00 96.12 534 HIS A N 1
ATOM 4144 C CA . HIS A 1 534 ? 61.501 -13.406 -71.701 1.00 96.12 534 HIS A CA 1
ATOM 4145 C C . HIS A 1 534 ? 62.862 -14.086 -71.515 1.00 96.12 534 HIS A C 1
ATOM 4147 O O . HIS A 1 534 ? 63.612 -14.214 -72.484 1.00 96.12 534 HIS A O 1
ATOM 4153 N N . GLN A 1 535 ? 63.166 -14.575 -70.310 1.00 96.12 535 GLN A N 1
ATOM 4154 C CA . GLN A 1 535 ? 64.421 -15.264 -70.015 1.00 96.12 535 GLN A CA 1
ATOM 4155 C C . GLN A 1 535 ? 64.573 -16.535 -70.865 1.00 96.12 535 GLN A C 1
ATOM 4157 O O . GLN A 1 535 ? 65.588 -16.707 -71.540 1.00 96.12 535 GLN A O 1
ATOM 4162 N N . LEU A 1 536 ? 63.526 -17.363 -70.945 1.00 95.94 536 LEU A N 1
ATOM 4163 C CA . LEU A 1 536 ? 63.519 -18.579 -71.764 1.00 95.94 536 LEU A CA 1
ATOM 4164 C C . LEU A 1 536 ? 63.714 -18.258 -73.258 1.00 95.94 536 LEU A C 1
ATOM 4166 O O . LEU A 1 536 ? 64.482 -18.932 -73.947 1.00 95.94 536 LEU A O 1
ATOM 4170 N N . LYS A 1 537 ? 63.105 -17.177 -73.764 1.00 96.12 537 LYS A N 1
ATOM 4171 C CA . LYS A 1 537 ? 63.349 -16.676 -75.128 1.00 96.12 537 LYS A CA 1
ATOM 4172 C C . LYS A 1 537 ? 64.804 -16.232 -75.334 1.00 96.12 537 LYS A C 1
ATOM 4174 O O . LYS A 1 537 ? 65.365 -16.497 -76.398 1.00 96.12 537 LYS A O 1
ATOM 4179 N N . MET A 1 538 ? 65.420 -15.577 -74.350 1.00 95.31 538 MET A N 1
ATOM 4180 C CA . MET A 1 538 ? 66.823 -15.152 -74.420 1.00 95.31 538 MET A CA 1
ATOM 4181 C C . MET A 1 538 ? 67.793 -16.341 -74.403 1.00 95.31 538 MET A C 1
ATOM 4183 O O . MET A 1 538 ? 68.776 -16.325 -75.142 1.00 95.31 538 MET A O 1
ATOM 4187 N N . ASP A 1 539 ? 67.499 -17.406 -73.657 1.00 93.75 539 ASP A N 1
ATOM 4188 C CA . ASP A 1 539 ? 68.321 -18.624 -73.648 1.00 93.75 539 ASP A CA 1
ATOM 4189 C C . ASP A 1 539 ? 68.149 -19.473 -74.921 1.00 93.75 539 ASP A C 1
ATOM 4191 O O . ASP A 1 539 ? 69.124 -20.031 -75.434 1.00 93.75 539 ASP A O 1
ATOM 4195 N N . VAL A 1 540 ? 66.959 -19.471 -75.535 1.00 93.62 540 VAL A N 1
ATOM 4196 C CA . VAL A 1 540 ? 66.748 -20.003 -76.899 1.00 93.62 540 VAL A CA 1
ATOM 4197 C C . VAL A 1 540 ? 67.516 -19.198 -77.959 1.00 93.62 540 VAL A C 1
ATOM 4199 O O . VAL A 1 540 ? 67.966 -19.764 -78.952 1.00 93.62 540 VAL A O 1
ATOM 4202 N N . LEU A 1 541 ? 67.699 -17.886 -77.777 1.00 92.31 541 LEU A N 1
ATOM 4203 C CA . LEU A 1 541 ? 68.536 -17.075 -78.674 1.00 92.31 541 LEU A CA 1
ATOM 4204 C C . LEU A 1 541 ? 70.035 -17.328 -78.451 1.00 92.31 541 LEU A C 1
ATOM 4206 O O . LEU A 1 541 ? 70.778 -17.444 -79.421 1.00 92.31 541 LEU A O 1
ATOM 4210 N N . ARG A 1 542 ? 70.479 -17.481 -77.196 1.00 91.81 542 ARG A N 1
ATOM 4211 C CA . ARG A 1 542 ? 71.867 -17.850 -76.857 1.00 91.81 542 ARG A CA 1
ATOM 4212 C C . ARG A 1 542 ? 72.255 -19.205 -77.455 1.00 91.81 542 ARG A C 1
ATOM 4214 O O . ARG A 1 542 ? 73.278 -19.295 -78.121 1.00 91.81 542 ARG A O 1
ATOM 4221 N N . SER A 1 543 ? 71.408 -20.222 -77.293 1.00 90.81 543 SER A N 1
ATOM 4222 C CA . SER A 1 543 ? 71.631 -21.586 -77.815 1.00 90.81 543 SER A CA 1
ATOM 4223 C C . SER A 1 543 ? 71.519 -21.731 -79.341 1.00 90.81 543 SER A C 1
ATOM 4225 O O . SER A 1 543 ? 71.802 -22.803 -79.863 1.00 90.81 543 SER A O 1
ATOM 4227 N N . LYS A 1 544 ? 71.134 -20.672 -80.068 1.00 89.69 544 LYS A N 1
ATOM 4228 C CA . LYS A 1 544 ? 71.198 -20.603 -81.542 1.00 89.69 544 LYS A CA 1
ATOM 4229 C C . LYS A 1 544 ? 72.433 -19.875 -82.079 1.00 89.69 544 LYS A C 1
ATOM 4231 O O . LYS A 1 544 ? 72.662 -19.903 -83.284 1.00 89.69 544 LYS A O 1
ATOM 4236 N N . ASN A 1 545 ? 73.186 -19.209 -81.204 1.00 82.75 545 ASN A N 1
ATOM 4237 C CA . ASN A 1 545 ? 74.381 -18.432 -81.540 1.00 82.75 545 ASN A CA 1
ATOM 4238 C C . ASN A 1 545 ? 75.684 -19.123 -81.086 1.00 82.75 545 ASN A C 1
ATOM 4240 O O . ASN A 1 545 ? 76.752 -18.517 -81.189 1.00 82.75 545 ASN A O 1
ATOM 4244 N N . ALA A 1 546 ? 75.583 -20.346 -80.558 1.00 70.00 546 ALA A N 1
ATOM 4245 C CA . ALA A 1 546 ? 76.670 -21.208 -80.098 1.00 70.00 546 ALA A CA 1
ATOM 4246 C C . ALA A 1 546 ? 76.640 -22.538 -80.866 1.00 70.00 546 ALA A C 1
ATOM 4248 O O . ALA A 1 546 ? 77.740 -23.083 -81.097 1.00 70.00 546 ALA A O 1
#